Protein AF-A0A913YLN5-F1 (afdb_monomer_lite)

Radius of gyration: 50.77 Å; chains: 1; bounding box: 105×46×141 Å

pLDDT: mean 71.64, std 22.28, range [28.67, 98.12]

Foldseek 3Di:
DVVVVVVVVVVVVVVVVLVVVVVVVVVVCCCVVVVDPPPVRVVVCVVVLVDDPNVVVCCVVVVVVVVCCVVVVVVVVVVVVVVVVVVVVVVVPPDDDDVPVCVVVVVVVVVVVVVVVVVVVVVVVVVVVVVVVVVVVVVVVVVVVVVVLVVLVVVVCVLQPPVNLVVLVVQLVLLPDCLQVPADDNVLSVQLSVLSVQLSCLVVDDSPDPVSSVSNVVSVVSNVVSVVVCVLQVVLVVLLVVLLVQLLVQLLQQLFWLQLSNCVSPVPDPPPSQVSCCNGRVDGRQDSVNSLVVLQVCCVPPPPLGDSGSNLNHPVLLLQLLVCLLVVNLQLLVSLVVRDDPSRSVRCSSVSSNVSSVVCCVVPVCSNLDDRPVVLQLLLVVCVVVVPCLVSSLVVCCVVPVVVSVSDDSVCSVPRDDD

Secondary structure (DSSP, 8-state):
-HHHHHHHHHHHHHHHHHHHHHHHHHHHHHHHHHS---HHHHHHHHHHTTSSHHHHHHHHHHHHHHHHHHHHHHHHHHHHHHHHHHHHHTTT--S-S-HHHHHHHHHHHHHHHHHHHHHHHHHHHHHHHHHHHHHHHHHHHHHHHHHHHHHHHHHHHHHT-HHHHHHHHHHHHHHHSHHHHTTS-HHHHHHHHHHHHHHHGGGGS-TTSHHHHHHHHHHHHHHHHHHGGGHHHHHHHHHHHHHHHHHHHHHHHTSS-HHHHHIIIIISSSS-HHHHHHHHHSSPSPPHHHHHHHHHHHHHHH-SS--SSGGGG-HHHHHHHHHHHHTT---HHHHHHHHS-HHHIIIIIHHHHHHHHHHHHHH-TTGGGSPPHHHHHHHHHHHHHSTT-HHHHHHHHHHHSHHHHHH--HHHHHH----

Sequence (419 aa):
MKTYVAEIKQHLEDVKEANEDVQQFVDKFRSKVTQPLSAKGKSTLAKIFSKGILGKLKTKITAKLNRIISKVAPKFTKAKRLFDLAKSGLKGLVKLGTAALAVWTAVETFDNCKRKAAEAKESVKNMKTYVAEIKQHLEDVKEANEDVQQAWMDVYNTSMATDLIDALKDMRAMMLEDYFSTASNKEEKDNVAEKIQEYIDVEKLNPDQEDTKSILNNRQRAMNQVLGTITVTLS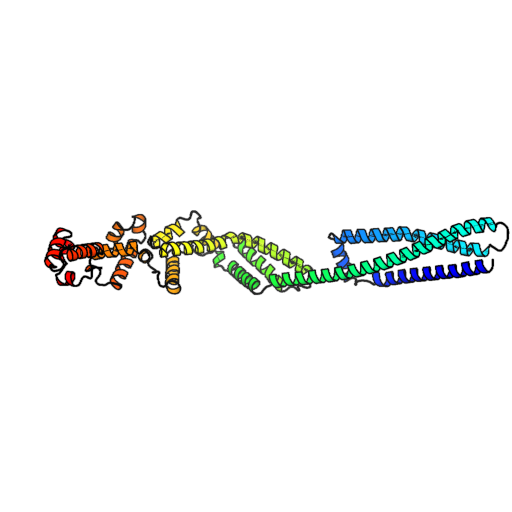CFRHKGNAFGAVKLECARGDSPFPYIFDDIVNKVPIDPAKKCLYRTGEEYITEEKMREAWTRWVEGNATDIDATCLVNNKLIVDQVKDFLRKKENDASQIAGKLLRDDKINRGGVEEIQAVITKIKEENPNIENEMTQADKDMVCRLKNSFPDNAQQVIDTMKIVNPDVGATLTVEIVNNLQCD

Structure (mmCIF, N/CA/C/O backbone):
data_AF-A0A913YLN5-F1
#
_entry.id   AF-A0A913YLN5-F1
#
loop_
_atom_site.group_PDB
_atom_site.id
_atom_site.type_symbol
_atom_site.label_atom_id
_atom_site.label_alt_id
_atom_site.label_comp_id
_atom_site.label_asym_id
_atom_site.label_entity_id
_atom_site.label_seq_id
_atom_site.pdbx_PDB_ins_code
_atom_site.Cartn_x
_atom_site.Cartn_y
_atom_site.Cartn_z
_atom_site.occupancy
_atom_site.B_iso_or_equiv
_atom_site.auth_seq_id
_atom_site.auth_comp_id
_atom_site.auth_asym_id
_atom_site.auth_atom_id
_atom_site.pdbx_PDB_model_num
ATOM 1 N N . MET A 1 1 ? 34.626 -17.812 -102.573 1.00 35.94 1 MET A N 1
ATOM 2 C CA . MET A 1 1 ? 35.639 -16.927 -101.940 1.00 35.94 1 MET A CA 1
ATOM 3 C C . MET A 1 1 ? 35.131 -15.511 -101.681 1.00 35.94 1 MET A C 1
ATOM 5 O O . MET A 1 1 ? 35.162 -15.115 -100.529 1.00 35.94 1 MET A O 1
ATOM 9 N N . LYS A 1 2 ? 34.630 -14.751 -102.673 1.00 36.31 2 LYS A N 1
ATOM 10 C CA . LYS A 1 2 ? 34.127 -13.376 -102.437 1.00 36.31 2 LYS A CA 1
ATOM 11 C C . LYS A 1 2 ? 32.983 -13.294 -101.404 1.00 36.31 2 LYS A C 1
ATOM 13 O O . LYS A 1 2 ? 33.037 -12.426 -100.545 1.00 36.31 2 LYS A O 1
ATOM 18 N N . THR A 1 3 ? 32.032 -14.231 -101.422 1.00 41.16 3 THR A N 1
ATOM 19 C CA . THR A 1 3 ? 30.939 -14.326 -100.427 1.00 41.16 3 THR A CA 1
ATOM 20 C C . THR A 1 3 ? 31.460 -14.607 -99.015 1.00 41.16 3 THR A C 1
ATOM 22 O O . THR A 1 3 ? 31.131 -13.890 -98.082 1.00 41.16 3 THR A O 1
ATOM 25 N N . TYR A 1 4 ? 32.392 -15.555 -98.881 1.00 40.50 4 TYR A N 1
ATOM 26 C CA . TYR A 1 4 ? 33.060 -15.870 -97.611 1.00 40.50 4 TYR A CA 1
ATOM 27 C C . TYR A 1 4 ? 33.859 -14.685 -97.045 1.00 40.50 4 TYR A C 1
ATOM 29 O O . TYR A 1 4 ? 33.863 -14.446 -95.844 1.00 40.50 4 TYR A O 1
ATOM 37 N N . VAL A 1 5 ? 34.530 -13.909 -97.903 1.00 42.56 5 VAL A N 1
ATOM 38 C CA . VAL A 1 5 ? 35.259 -12.702 -97.478 1.00 42.56 5 VAL A CA 1
ATOM 39 C C . VAL A 1 5 ? 34.296 -11.596 -97.027 1.00 42.56 5 VAL A C 1
ATOM 41 O O . VAL A 1 5 ? 34.630 -10.846 -96.112 1.00 42.56 5 VAL A O 1
ATOM 44 N N . ALA A 1 6 ? 33.107 -11.499 -97.629 1.00 45.09 6 ALA A N 1
ATOM 45 C CA . ALA A 1 6 ? 32.071 -10.556 -97.208 1.00 45.09 6 ALA A CA 1
ATOM 46 C C . ALA A 1 6 ? 31.461 -10.941 -95.847 1.00 45.09 6 ALA A C 1
ATOM 48 O O . ALA A 1 6 ? 31.351 -10.083 -94.977 1.00 45.09 6 ALA A O 1
ATOM 49 N N . GLU A 1 7 ? 31.171 -12.225 -95.619 1.00 43.91 7 GLU A N 1
ATOM 50 C CA . GLU A 1 7 ? 30.677 -12.729 -94.326 1.00 43.91 7 GLU A CA 1
ATOM 51 C C . GLU A 1 7 ? 31.707 -12.560 -93.200 1.00 43.91 7 GLU A C 1
ATOM 53 O O . GLU A 1 7 ? 31.365 -12.135 -92.099 1.00 43.91 7 GLU A O 1
ATOM 58 N N . ILE A 1 8 ? 32.994 -12.807 -93.478 1.00 43.56 8 ILE A N 1
ATOM 59 C CA . ILE A 1 8 ? 34.077 -12.571 -92.509 1.00 43.56 8 ILE A CA 1
ATOM 60 C C . ILE A 1 8 ? 34.201 -11.080 -92.169 1.00 43.56 8 ILE A C 1
ATOM 62 O O . ILE A 1 8 ? 34.423 -10.741 -91.008 1.00 43.56 8 ILE A O 1
ATOM 66 N N . LYS A 1 9 ? 34.050 -10.183 -93.154 1.00 45.72 9 LYS A N 1
ATOM 67 C CA . LYS A 1 9 ? 34.056 -8.732 -92.912 1.00 45.72 9 LYS A CA 1
ATOM 68 C C . LYS A 1 9 ? 32.866 -8.286 -92.069 1.00 45.72 9 LYS A C 1
ATOM 70 O O . LYS A 1 9 ? 33.074 -7.522 -91.134 1.00 45.72 9 LYS A O 1
ATOM 75 N N . GLN A 1 10 ? 31.667 -8.785 -92.365 1.00 47.84 10 GLN A N 1
ATOM 76 C CA . GLN A 1 10 ? 30.471 -8.462 -91.591 1.00 47.84 10 GLN A CA 1
ATOM 77 C C . GLN A 1 10 ? 30.627 -8.910 -90.134 1.00 47.84 10 GLN A C 1
ATOM 79 O O . GLN A 1 10 ? 30.447 -8.116 -89.222 1.00 47.84 10 GLN A O 1
ATOM 84 N N . HIS A 1 11 ? 31.094 -10.138 -89.906 1.00 45.69 11 HIS A N 1
ATOM 85 C CA . HIS A 1 11 ? 31.317 -10.643 -88.553 1.00 45.69 11 HIS A CA 1
ATOM 86 C C . HIS A 1 11 ? 32.465 -9.953 -87.805 1.00 45.69 11 HIS A C 1
ATOM 88 O O . HIS A 1 11 ? 32.429 -9.866 -86.579 1.00 45.69 11 HIS A O 1
ATOM 94 N N . LEU A 1 12 ? 33.484 -9.449 -88.508 1.00 43.62 12 LEU A N 1
ATOM 95 C CA . LEU A 1 12 ? 34.520 -8.606 -87.903 1.00 43.62 12 LEU A CA 1
ATOM 96 C C . LEU A 1 12 ? 33.958 -7.264 -87.424 1.00 43.62 12 LEU A C 1
ATOM 98 O O . LEU A 1 12 ? 34.390 -6.791 -86.373 1.00 43.62 12 LEU A O 1
ATOM 102 N N . GLU A 1 13 ? 33.001 -6.682 -88.150 1.00 51.94 13 GLU A N 1
ATOM 103 C CA . GLU A 1 13 ? 32.289 -5.486 -87.687 1.00 51.94 13 GLU A CA 1
ATOM 104 C C . GLU A 1 13 ? 31.333 -5.809 -86.532 1.00 51.94 13 GLU A C 1
ATOM 106 O O . GLU A 1 13 ? 31.387 -5.110 -85.526 1.00 51.94 13 GLU A O 1
ATOM 111 N N . ASP A 1 14 ? 30.595 -6.926 -86.566 1.00 47.56 14 ASP A N 1
ATOM 112 C CA . ASP A 1 14 ? 29.739 -7.347 -85.440 1.00 47.56 14 ASP A CA 1
ATOM 113 C C . ASP A 1 14 ? 30.559 -7.554 -84.141 1.00 47.56 14 ASP A C 1
ATOM 115 O O . ASP A 1 14 ? 30.130 -7.211 -83.037 1.00 47.56 14 ASP A O 1
ATOM 119 N N . VAL A 1 15 ? 31.774 -8.116 -84.250 1.00 44.69 15 VAL A N 1
ATOM 120 C CA . VAL A 1 15 ? 32.699 -8.295 -83.112 1.00 44.69 15 VAL A CA 1
ATOM 121 C C . VAL A 1 15 ? 33.257 -6.958 -82.627 1.00 44.69 15 VAL A C 1
ATOM 123 O O . VAL A 1 15 ? 33.470 -6.781 -81.424 1.00 44.69 15 VAL A O 1
ATOM 126 N N . LYS A 1 16 ? 33.514 -6.021 -83.540 1.00 50.75 16 LYS A N 1
ATOM 127 C CA . LYS A 1 16 ? 34.003 -4.685 -83.203 1.00 50.75 16 LYS A CA 1
ATOM 128 C C . LYS A 1 16 ? 32.920 -3.868 -82.500 1.00 50.75 16 LYS A C 1
ATOM 130 O O . LYS A 1 16 ? 33.216 -3.305 -81.450 1.00 50.75 16 LYS A O 1
ATOM 135 N N . GLU A 1 17 ? 31.685 -3.908 -82.991 1.00 52.62 17 GLU A N 1
ATOM 136 C CA . GLU A 1 17 ? 30.510 -3.300 -82.360 1.00 52.62 17 GLU A CA 1
ATOM 137 C C . GLU A 1 17 ? 30.268 -3.897 -80.965 1.00 52.62 17 GLU A C 1
ATOM 139 O O . GLU A 1 17 ? 30.182 -3.166 -79.982 1.00 52.62 17 GLU A O 1
ATOM 144 N N . ALA A 1 18 ? 30.309 -5.229 -80.823 1.00 43.91 18 ALA A N 1
ATOM 145 C CA . ALA A 1 18 ? 30.184 -5.881 -79.517 1.00 43.91 18 ALA A CA 1
ATOM 146 C C . ALA A 1 18 ? 31.310 -5.491 -78.537 1.00 43.91 18 ALA A C 1
ATOM 148 O O . ALA A 1 18 ? 31.080 -5.373 -77.332 1.00 43.91 18 ALA A O 1
ATOM 149 N N . ASN A 1 19 ? 32.538 -5.297 -79.027 1.00 46.31 19 ASN A N 1
ATOM 150 C CA . ASN A 1 19 ? 33.659 -4.845 -78.206 1.00 46.31 19 ASN A CA 1
ATOM 151 C C . ASN A 1 19 ? 33.515 -3.366 -77.805 1.00 46.31 19 ASN A C 1
ATOM 153 O O . ASN A 1 19 ? 33.825 -3.018 -76.667 1.00 46.31 19 ASN A O 1
ATOM 157 N N . GLU A 1 20 ? 33.023 -2.511 -78.701 1.00 56.22 20 GLU A N 1
ATOM 158 C CA . GLU A 1 20 ? 32.708 -1.108 -78.409 1.00 56.22 20 GLU A CA 1
ATOM 159 C C . GLU A 1 20 ? 31.571 -0.995 -77.380 1.00 56.22 20 GLU A C 1
ATOM 161 O O . GLU A 1 20 ? 31.714 -0.255 -76.408 1.00 56.22 20 GLU A O 1
ATOM 166 N N . ASP A 1 21 ? 30.522 -1.811 -77.493 1.00 47.22 21 ASP A N 1
ATOM 167 C CA . ASP A 1 21 ? 29.421 -1.899 -76.525 1.00 47.22 21 ASP A CA 1
ATOM 168 C C . ASP A 1 21 ? 29.885 -2.351 -75.136 1.00 47.22 21 ASP A C 1
ATOM 170 O O . ASP A 1 21 ? 29.491 -1.783 -74.110 1.00 47.22 21 ASP A O 1
ATOM 174 N N . VAL A 1 22 ? 30.743 -3.375 -75.081 1.00 43.72 22 VAL A N 1
ATOM 175 C CA . VAL A 1 22 ? 31.348 -3.844 -73.827 1.00 43.72 22 VAL A CA 1
ATOM 176 C C . VAL A 1 22 ? 32.191 -2.738 -73.206 1.00 43.72 22 VAL A C 1
ATOM 178 O O . VAL A 1 22 ? 32.121 -2.528 -71.994 1.00 43.72 22 VAL A O 1
ATOM 181 N N . GLN A 1 23 ? 32.944 -1.996 -74.015 1.00 48.28 23 GLN A N 1
ATOM 182 C CA . GLN A 1 23 ? 33.823 -0.958 -73.503 1.00 48.28 23 GLN A CA 1
ATOM 183 C C . GLN A 1 23 ? 33.062 0.281 -73.041 1.00 48.28 23 GLN A C 1
ATOM 185 O O . GLN A 1 23 ? 33.314 0.764 -71.939 1.00 48.28 23 GLN A O 1
ATOM 190 N N . GLN A 1 24 ? 32.034 0.702 -73.780 1.00 54.38 24 GLN A N 1
ATOM 191 C CA . GLN A 1 24 ? 31.100 1.730 -73.326 1.00 54.38 24 GLN A CA 1
ATOM 192 C C . GLN A 1 24 ? 30.385 1.313 -72.038 1.00 54.38 24 GLN A C 1
ATOM 194 O O . GLN A 1 24 ? 30.221 2.132 -71.135 1.00 54.38 24 GLN A O 1
ATOM 199 N N . PHE A 1 25 ? 29.979 0.047 -71.904 1.00 44.84 25 PHE A N 1
ATOM 200 C CA . PHE A 1 25 ? 29.382 -0.459 -70.669 1.00 44.84 25 PHE A CA 1
ATOM 201 C C . PHE A 1 25 ? 30.371 -0.428 -69.497 1.00 44.84 25 PHE A C 1
ATOM 203 O O . PHE A 1 25 ? 30.004 0.036 -68.418 1.00 44.84 25 PHE A O 1
ATOM 210 N N . VAL A 1 26 ? 31.618 -0.865 -69.700 1.00 45.00 26 VAL A N 1
ATOM 211 C CA . VAL A 1 26 ? 32.681 -0.806 -68.683 1.00 45.00 26 VAL A CA 1
ATOM 212 C C . VAL A 1 26 ? 32.947 0.635 -68.265 1.00 45.00 26 VAL A C 1
ATOM 214 O O . VAL A 1 26 ? 33.002 0.912 -67.068 1.00 45.00 26 VAL A O 1
ATOM 217 N N . ASP A 1 27 ? 33.036 1.564 -69.211 1.00 48.28 27 ASP A N 1
ATOM 218 C CA . ASP A 1 27 ? 33.302 2.974 -68.932 1.00 48.28 27 ASP A CA 1
ATOM 219 C C . ASP A 1 27 ? 32.114 3.660 -68.243 1.00 48.28 27 ASP A C 1
ATOM 221 O O . ASP A 1 27 ? 32.306 4.456 -67.322 1.00 48.28 27 ASP A O 1
ATOM 225 N N . LYS A 1 28 ? 30.874 3.295 -68.595 1.00 50.09 28 LYS A N 1
ATOM 226 C CA . LYS A 1 28 ? 29.641 3.795 -67.960 1.00 50.09 28 LYS A CA 1
ATOM 227 C C . LYS A 1 28 ? 29.415 3.191 -66.572 1.00 50.09 28 LYS A C 1
ATOM 229 O O . LYS A 1 28 ? 28.919 3.869 -65.674 1.00 50.09 28 LYS A O 1
ATOM 234 N N . PHE A 1 29 ? 29.803 1.933 -66.371 1.00 42.22 29 PHE A N 1
ATOM 235 C CA . PHE A 1 29 ? 29.831 1.289 -65.061 1.00 42.22 29 PHE A CA 1
ATOM 236 C C . PHE A 1 29 ? 30.904 1.930 -64.182 1.00 42.22 29 PHE A C 1
ATOM 238 O O . PHE A 1 29 ? 30.623 2.296 -63.047 1.00 42.22 29 PHE A O 1
ATOM 245 N N . ARG A 1 30 ? 32.108 2.167 -64.717 1.00 43.94 30 ARG A N 1
ATOM 246 C CA . ARG A 1 30 ? 33.172 2.885 -64.013 1.00 43.94 30 ARG A CA 1
ATOM 247 C C . ARG A 1 30 ? 32.703 4.291 -63.655 1.00 43.94 30 ARG A C 1
ATOM 249 O O . ARG A 1 30 ? 32.751 4.640 -62.486 1.00 43.94 30 ARG A O 1
ATOM 256 N N . SER A 1 31 ? 32.147 5.069 -64.576 1.00 44.12 31 SER A N 1
ATOM 257 C CA . SER A 1 31 ? 31.705 6.434 -64.266 1.00 44.12 31 SER A CA 1
ATOM 258 C C . SER A 1 31 ? 30.547 6.492 -63.263 1.00 44.12 31 SER A C 1
ATOM 260 O O . SER A 1 31 ? 30.585 7.339 -62.379 1.00 44.12 31 SER A O 1
ATOM 262 N N . LYS A 1 32 ? 29.567 5.575 -63.311 1.00 45.62 32 LYS A N 1
ATOM 263 C CA . LYS A 1 32 ? 28.415 5.585 -62.384 1.00 45.62 32 LYS A CA 1
ATOM 264 C C . LYS A 1 32 ? 28.659 4.895 -61.041 1.00 45.62 32 LYS A C 1
ATOM 266 O O . LYS A 1 32 ? 28.056 5.287 -60.052 1.00 45.62 32 LYS A O 1
ATOM 271 N N . VAL A 1 33 ? 29.522 3.881 -60.989 1.00 36.84 33 VAL A N 1
ATOM 272 C CA . VAL A 1 33 ? 29.843 3.134 -59.755 1.00 36.84 33 VAL A CA 1
ATOM 273 C C . VAL A 1 33 ? 31.090 3.694 -59.063 1.00 36.84 33 VAL A C 1
ATOM 275 O O . VAL A 1 33 ? 31.240 3.536 -57.854 1.00 36.84 33 VAL A O 1
ATOM 278 N N . THR A 1 34 ? 31.979 4.381 -59.793 1.00 36.28 34 THR A N 1
ATOM 279 C CA . THR A 1 34 ? 33.176 5.034 -59.222 1.00 36.28 34 THR A CA 1
ATOM 280 C C . THR A 1 34 ? 33.099 6.558 -59.151 1.00 36.28 34 THR A C 1
ATOM 282 O O . THR A 1 34 ? 34.036 7.165 -58.625 1.00 36.28 34 THR A O 1
ATOM 285 N N . GLN A 1 35 ? 31.987 7.183 -59.574 1.00 37.16 35 GLN A N 1
ATOM 286 C CA . GLN A 1 35 ? 31.700 8.566 -59.183 1.00 37.16 35 GLN A CA 1
ATOM 287 C C . GLN A 1 35 ? 31.798 8.657 -57.653 1.00 37.16 35 GLN A C 1
ATOM 289 O O . GLN A 1 35 ? 31.232 7.819 -56.944 1.00 37.16 35 GLN A O 1
ATOM 294 N N . PRO A 1 36 ? 32.606 9.584 -57.118 1.00 33.09 36 PRO A N 1
ATOM 295 C CA . PRO A 1 36 ? 32.940 9.552 -55.714 1.00 33.09 36 PRO A CA 1
ATOM 296 C C . PRO A 1 36 ? 31.688 9.888 -54.906 1.00 33.09 36 PRO A C 1
ATOM 298 O O . PRO A 1 36 ? 31.244 11.031 -54.886 1.00 33.09 36 PRO A O 1
ATOM 301 N N . LEU A 1 37 ? 31.191 8.909 -54.143 1.00 37.44 37 LEU A N 1
ATOM 302 C CA . LEU A 1 37 ? 30.678 9.197 -52.805 1.00 37.44 37 LEU A CA 1
ATOM 303 C C . LEU A 1 37 ? 31.618 10.239 -52.185 1.00 37.44 37 LEU A C 1
ATOM 305 O O . LEU A 1 37 ? 32.845 10.067 -52.259 1.00 37.44 37 LEU A O 1
ATOM 309 N N . SER A 1 38 ? 31.052 11.323 -51.647 1.00 44.34 38 SER A N 1
ATOM 310 C CA . SER A 1 38 ? 31.817 12.391 -51.000 1.00 44.34 38 SER A CA 1
ATOM 311 C C . SER A 1 38 ? 32.857 11.782 -50.050 1.00 44.34 38 SER A C 1
ATOM 313 O O . SER A 1 38 ? 32.660 10.682 -49.528 1.00 44.34 38 SER A O 1
ATOM 315 N N . ALA A 1 39 ? 33.987 12.453 -49.813 1.00 42.72 39 ALA A N 1
ATOM 316 C CA . ALA A 1 39 ? 35.018 11.927 -48.907 1.00 42.72 39 ALA A CA 1
ATOM 317 C C . ALA A 1 39 ? 34.428 11.509 -47.536 1.00 42.72 39 ALA A C 1
ATOM 319 O O . ALA A 1 39 ? 34.848 10.504 -46.960 1.00 42.72 39 ALA A O 1
ATOM 320 N N . LYS A 1 40 ? 33.362 12.202 -47.102 1.00 43.06 40 LYS A N 1
ATOM 321 C CA . LYS A 1 40 ? 32.501 11.848 -45.964 1.00 43.06 40 LYS A CA 1
ATOM 322 C C . LYS A 1 40 ? 31.743 10.527 -46.174 1.00 43.06 40 LYS A C 1
ATOM 324 O O . LYS A 1 40 ? 31.904 9.619 -45.369 1.00 43.06 40 LYS A O 1
ATOM 329 N N . GLY A 1 41 ? 31.026 10.355 -47.287 1.00 37.81 41 GLY A N 1
ATOM 330 C CA . GLY A 1 41 ? 30.335 9.104 -47.634 1.00 37.81 41 GLY A CA 1
ATOM 331 C C . GLY A 1 41 ? 31.263 7.888 -47.772 1.00 37.81 41 GLY A C 1
ATOM 332 O O . GLY A 1 41 ? 30.911 6.795 -47.336 1.00 37.81 41 GLY A O 1
ATOM 333 N N . LYS A 1 42 ? 32.488 8.059 -48.294 1.00 40.19 42 LYS A N 1
ATOM 334 C CA . LYS A 1 42 ? 33.499 6.981 -48.354 1.00 40.19 42 LYS A CA 1
ATOM 335 C C . LYS A 1 42 ? 34.031 6.591 -46.973 1.00 40.19 42 LYS A C 1
ATOM 337 O O . LYS A 1 42 ? 34.235 5.404 -46.731 1.00 40.19 42 LYS A O 1
ATOM 342 N N . SER A 1 43 ? 34.231 7.561 -46.081 1.00 44.41 43 SER A N 1
ATOM 343 C CA . SER A 1 43 ? 34.642 7.347 -44.686 1.00 44.41 43 SER A CA 1
ATOM 344 C C . SER A 1 43 ? 33.556 6.624 -43.877 1.00 44.41 43 SER A C 1
ATOM 346 O O . SER A 1 43 ? 33.845 5.635 -43.202 1.00 44.41 43 SER A O 1
ATOM 348 N N . THR A 1 44 ? 32.301 7.063 -44.003 1.00 42.88 44 THR A N 1
ATOM 349 C CA . THR A 1 44 ? 31.152 6.494 -43.284 1.00 42.88 44 THR A CA 1
ATOM 350 C C . THR A 1 44 ? 30.824 5.085 -43.780 1.00 42.88 44 THR A C 1
ATOM 352 O O . THR A 1 44 ? 30.746 4.163 -42.972 1.00 42.88 44 THR A O 1
ATOM 355 N N . LEU A 1 45 ? 30.801 4.841 -45.100 1.00 37.03 45 LEU A N 1
ATOM 356 C CA . LEU A 1 45 ? 30.714 3.470 -45.617 1.00 37.03 45 LEU A CA 1
ATOM 357 C C . LEU A 1 45 ? 31.934 2.624 -45.205 1.00 37.03 45 LEU A C 1
ATOM 359 O O . LEU A 1 45 ? 31.782 1.460 -44.861 1.00 37.03 45 LEU A O 1
ATOM 363 N N . ALA A 1 46 ? 33.162 3.146 -45.199 1.00 42.59 46 ALA A N 1
ATOM 364 C CA . ALA A 1 46 ? 34.316 2.354 -44.758 1.00 42.59 46 ALA A CA 1
ATOM 365 C C . ALA A 1 46 ? 34.234 1.948 -43.272 1.00 42.59 46 ALA A C 1
ATOM 367 O O . ALA A 1 46 ? 34.647 0.837 -42.931 1.00 42.59 46 ALA A O 1
ATOM 368 N N . LYS A 1 47 ? 33.657 2.787 -42.402 1.00 46.28 47 LYS A N 1
ATOM 369 C CA . LYS A 1 47 ? 33.424 2.470 -40.982 1.00 46.28 47 LYS A CA 1
ATOM 370 C C . LYS A 1 47 ? 32.262 1.489 -40.781 1.00 46.28 47 LYS A C 1
ATOM 372 O O . LYS A 1 47 ? 32.449 0.492 -40.090 1.00 46.28 47 LYS A O 1
ATOM 377 N N . ILE A 1 48 ? 31.136 1.679 -41.471 1.00 40.22 48 ILE A N 1
ATOM 378 C CA . ILE A 1 48 ? 29.969 0.777 -41.402 1.00 40.22 48 ILE A CA 1
ATOM 379 C C . ILE A 1 48 ? 30.297 -0.610 -41.987 1.00 40.22 48 ILE A C 1
ATOM 381 O O . ILE A 1 48 ? 29.938 -1.643 -41.427 1.00 40.22 48 ILE A O 1
ATOM 385 N N . PHE A 1 49 ? 31.067 -0.669 -43.078 1.00 36.75 49 PHE A N 1
ATOM 386 C CA . PHE A 1 49 ? 31.471 -1.930 -43.708 1.00 36.75 49 PHE A CA 1
ATOM 387 C C . PHE A 1 49 ? 32.719 -2.584 -43.084 1.00 36.75 49 PHE A C 1
ATOM 389 O O . PHE A 1 49 ? 33.087 -3.675 -43.512 1.00 36.75 49 PHE A O 1
ATOM 396 N N . SER A 1 50 ? 33.398 -1.974 -42.105 1.00 41.72 50 SER A N 1
ATOM 397 C CA . SER A 1 50 ? 34.559 -2.597 -41.433 1.00 41.72 50 SER A CA 1
ATOM 398 C C . SER A 1 50 ? 34.216 -3.296 -40.116 1.00 41.72 50 SER A C 1
ATOM 400 O O . SER A 1 50 ? 35.017 -4.105 -39.647 1.00 41.72 50 SER A O 1
ATOM 402 N N . LYS A 1 51 ? 33.022 -3.076 -39.550 1.00 41.47 51 LYS A N 1
ATOM 403 C CA . LYS A 1 51 ? 32.578 -3.732 -38.311 1.00 41.47 51 LYS A CA 1
ATOM 404 C C . LYS A 1 51 ? 31.199 -4.379 -38.484 1.00 41.47 51 LYS A C 1
ATOM 406 O O . LYS A 1 51 ? 30.178 -3.748 -38.258 1.00 41.47 51 LYS A O 1
ATOM 411 N N . GLY A 1 52 ? 31.174 -5.656 -38.882 1.00 43.28 52 GLY A N 1
ATOM 412 C CA . GLY A 1 52 ? 29.956 -6.481 -38.886 1.00 43.28 52 GLY A CA 1
ATOM 413 C C . GLY A 1 52 ? 29.769 -7.388 -40.110 1.00 43.28 52 GLY A C 1
ATOM 414 O O . GLY A 1 52 ? 30.629 -7.486 -40.988 1.00 43.28 52 GLY A O 1
ATOM 415 N N . ILE A 1 53 ? 28.612 -8.062 -40.159 1.00 34.69 53 ILE A N 1
ATOM 416 C CA . ILE A 1 53 ? 28.189 -9.051 -41.175 1.00 34.69 53 ILE A CA 1
ATOM 417 C C . ILE A 1 53 ? 28.308 -8.504 -42.617 1.00 34.69 53 ILE A C 1
ATOM 419 O O . ILE A 1 53 ? 28.697 -9.237 -43.529 1.00 34.69 53 ILE A O 1
ATOM 423 N N . LEU A 1 54 ? 28.107 -7.197 -42.818 1.00 33.84 54 LEU A N 1
ATOM 424 C CA . LEU A 1 54 ? 28.253 -6.510 -44.109 1.00 33.84 54 LEU A CA 1
ATOM 425 C C . LEU A 1 54 ? 29.709 -6.370 -44.586 1.00 33.84 54 LEU A C 1
ATOM 427 O O . LEU A 1 54 ? 29.963 -6.379 -45.791 1.00 33.84 54 LEU A O 1
ATOM 431 N N . GLY A 1 55 ? 30.693 -6.340 -43.683 1.00 41.69 55 GLY A N 1
ATOM 432 C CA . GLY A 1 55 ? 32.111 -6.361 -44.056 1.00 41.69 55 GLY A CA 1
ATOM 433 C C . GLY A 1 55 ? 32.534 -7.677 -44.699 1.00 41.69 55 GLY A C 1
ATOM 434 O O . GLY A 1 55 ? 33.294 -7.676 -45.673 1.00 41.69 55 GLY A O 1
ATOM 435 N N . LYS A 1 56 ? 31.948 -8.793 -44.238 1.00 42.66 56 LYS A N 1
ATOM 436 C CA . LYS A 1 56 ? 32.074 -10.119 -44.870 1.00 42.66 56 LYS A CA 1
ATOM 437 C C . LYS A 1 56 ? 31.377 -10.161 -46.234 1.00 42.66 56 LYS A C 1
ATOM 439 O O . LYS A 1 56 ? 31.855 -10.845 -47.137 1.00 42.66 56 LYS A O 1
ATOM 444 N N . LEU A 1 57 ? 30.284 -9.415 -46.414 1.00 38.69 57 LEU A N 1
ATOM 445 C CA . LEU A 1 57 ? 29.578 -9.295 -47.693 1.00 38.69 57 LEU A CA 1
ATOM 446 C C . LEU A 1 57 ? 30.383 -8.463 -48.706 1.00 38.69 57 LEU A C 1
ATOM 448 O O . LEU A 1 57 ? 30.602 -8.923 -49.822 1.00 38.69 57 LEU A O 1
ATOM 452 N N . LYS A 1 58 ? 30.935 -7.309 -48.302 1.00 39.97 58 LYS A N 1
ATOM 453 C CA . LYS A 1 58 ? 31.821 -6.477 -49.135 1.00 39.97 58 LYS A CA 1
ATOM 454 C C . LYS A 1 58 ? 33.084 -7.228 -49.543 1.00 39.97 58 LYS A C 1
ATOM 456 O O . LYS A 1 58 ? 33.451 -7.185 -50.714 1.00 39.97 58 LYS A O 1
ATOM 461 N N . THR A 1 59 ? 33.733 -7.957 -48.632 1.00 45.09 59 THR A N 1
ATOM 462 C CA . THR A 1 59 ? 34.895 -8.794 -48.989 1.00 45.09 59 THR A CA 1
ATOM 463 C C . THR A 1 59 ? 34.504 -9.964 -49.884 1.00 45.09 59 THR A C 1
ATOM 465 O O . THR A 1 59 ? 35.223 -10.222 -50.840 1.00 45.09 59 THR A O 1
ATOM 468 N N . LYS A 1 60 ? 33.353 -10.622 -49.678 1.00 44.50 60 LYS A N 1
ATOM 469 C CA . LYS A 1 60 ? 32.860 -11.673 -50.592 1.00 44.50 60 LYS A CA 1
ATOM 470 C C . LYS A 1 60 ? 32.516 -11.133 -51.982 1.00 44.50 60 LYS A C 1
ATOM 472 O O . LYS A 1 60 ? 32.890 -11.761 -52.968 1.00 44.50 60 LYS A O 1
ATOM 477 N N . ILE A 1 61 ? 31.851 -9.983 -52.074 1.00 39.44 61 ILE A N 1
ATOM 478 C CA . ILE A 1 61 ? 31.479 -9.328 -53.337 1.00 39.44 61 ILE A CA 1
ATOM 479 C C . ILE A 1 61 ? 32.731 -8.819 -54.051 1.00 39.44 61 ILE A C 1
ATOM 481 O O . ILE A 1 61 ? 32.937 -9.157 -55.209 1.00 39.44 61 ILE A O 1
ATOM 485 N N . THR A 1 62 ? 33.622 -8.109 -53.356 1.00 41.62 62 THR A N 1
ATOM 486 C CA . THR A 1 62 ? 34.879 -7.594 -53.928 1.00 41.62 62 THR A CA 1
ATOM 487 C C . THR A 1 62 ? 35.823 -8.734 -54.314 1.00 41.62 62 THR A C 1
ATOM 489 O O . THR A 1 62 ? 36.443 -8.676 -55.368 1.00 41.62 62 THR A O 1
ATOM 492 N N . ALA A 1 63 ? 35.899 -9.818 -53.533 1.00 44.88 63 ALA A N 1
ATOM 493 C CA . ALA A 1 63 ? 36.684 -11.000 -53.890 1.00 44.88 63 ALA A CA 1
ATOM 494 C C . ALA A 1 63 ? 36.070 -11.779 -55.063 1.00 44.88 63 ALA A C 1
ATOM 496 O O . ALA A 1 63 ? 36.816 -12.302 -55.890 1.00 44.88 63 ALA A O 1
ATOM 497 N N . LYS A 1 64 ? 34.734 -11.847 -55.180 1.00 41.53 64 LYS A N 1
ATOM 498 C CA . LYS A 1 64 ? 34.054 -12.430 -56.350 1.00 41.53 64 LYS A CA 1
ATOM 499 C C . LYS A 1 64 ? 34.249 -11.564 -57.598 1.00 41.53 64 LYS A C 1
ATOM 501 O O . LYS A 1 64 ? 34.630 -12.107 -58.629 1.00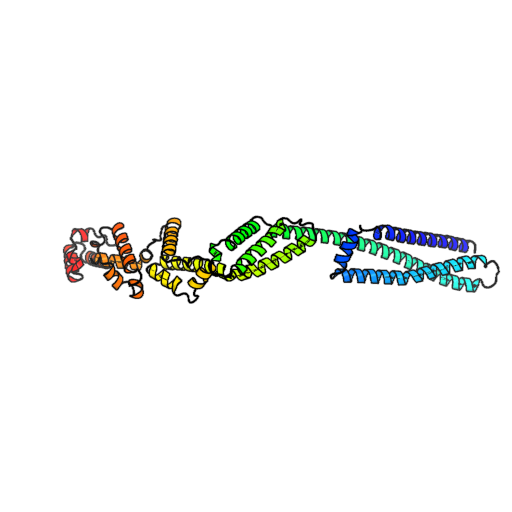 41.53 64 LYS A O 1
ATOM 506 N N . LEU A 1 65 ? 34.092 -10.244 -57.496 1.00 37.56 65 LEU A N 1
ATOM 507 C CA . LEU A 1 65 ? 34.357 -9.284 -58.573 1.00 37.56 65 LEU A CA 1
ATOM 508 C C . LEU A 1 65 ? 35.820 -9.322 -59.008 1.00 37.56 65 LEU A C 1
ATOM 510 O O . LEU A 1 65 ? 36.085 -9.472 -60.193 1.00 37.56 65 LEU A O 1
ATOM 514 N N . ASN A 1 66 ? 36.773 -9.309 -58.076 1.00 43.50 66 ASN A N 1
ATOM 515 C CA . ASN A 1 66 ? 38.194 -9.428 -58.401 1.00 43.50 66 ASN A CA 1
ATOM 516 C C . ASN A 1 66 ? 38.554 -10.813 -58.954 1.00 43.50 66 ASN A C 1
ATOM 518 O O . ASN A 1 66 ? 39.439 -10.892 -59.796 1.00 43.50 66 ASN A O 1
ATOM 522 N N . ARG A 1 67 ? 37.867 -11.899 -58.559 1.00 45.38 67 ARG A N 1
ATOM 523 C CA . ARG A 1 67 ? 38.002 -13.223 -59.203 1.00 45.38 67 ARG A CA 1
ATOM 524 C C . ARG A 1 67 ? 37.450 -13.245 -60.623 1.00 45.38 67 ARG A C 1
ATOM 526 O O . ARG A 1 67 ? 37.990 -13.959 -61.458 1.00 45.38 67 ARG A O 1
ATOM 533 N N . ILE A 1 68 ? 36.377 -12.513 -60.901 1.00 39.28 68 ILE A N 1
ATOM 534 C CA . ILE A 1 68 ? 35.805 -12.417 -62.246 1.00 39.28 68 ILE A CA 1
ATOM 535 C C . ILE A 1 68 ? 36.702 -11.531 -63.110 1.00 39.28 68 ILE A C 1
ATOM 537 O O . ILE A 1 68 ? 37.143 -11.977 -64.162 1.00 39.28 68 ILE A O 1
ATOM 541 N N . ILE A 1 69 ? 37.083 -10.345 -62.632 1.00 39.34 69 ILE A N 1
ATOM 542 C CA . ILE A 1 69 ? 38.017 -9.441 -63.312 1.00 39.34 69 ILE A CA 1
ATOM 543 C C . ILE A 1 69 ? 39.354 -10.150 -63.560 1.00 39.34 69 ILE A C 1
ATOM 545 O O . ILE A 1 69 ? 39.843 -10.115 -64.680 1.00 39.34 69 ILE A O 1
ATOM 549 N N . SER A 1 70 ? 39.913 -10.885 -62.593 1.00 43.12 70 SER A N 1
ATOM 550 C CA . SER A 1 70 ? 41.172 -11.621 -62.794 1.00 43.12 70 SER A CA 1
ATOM 551 C C . SER A 1 70 ? 41.043 -12.864 -63.681 1.00 43.12 70 SER A C 1
ATOM 553 O O . SER A 1 70 ? 42.041 -13.291 -64.252 1.00 43.12 70 SER A O 1
ATOM 555 N N . LYS A 1 71 ? 39.841 -13.432 -63.863 1.00 42.06 71 LYS A N 1
ATOM 556 C CA . LYS A 1 71 ? 39.582 -14.522 -64.827 1.00 42.06 71 LYS A CA 1
ATOM 557 C C . LYS A 1 71 ? 39.263 -14.015 -66.235 1.00 42.06 71 LYS A C 1
ATOM 559 O O . LYS A 1 71 ? 39.559 -14.704 -67.211 1.00 42.06 71 LYS A O 1
ATOM 564 N N . VAL A 1 72 ? 38.652 -12.838 -66.343 1.00 36.81 72 VAL A N 1
ATOM 565 C CA . VAL A 1 72 ? 38.179 -12.240 -67.598 1.00 36.81 72 VAL A CA 1
ATOM 566 C C . VAL A 1 72 ? 39.254 -11.346 -68.217 1.00 36.81 72 VAL A C 1
ATOM 568 O O . VAL A 1 72 ? 39.518 -11.475 -69.409 1.00 36.81 72 VAL A O 1
ATOM 571 N N . ALA A 1 73 ? 39.962 -10.536 -67.424 1.00 39.38 73 ALA A N 1
ATOM 572 C CA . ALA A 1 73 ? 41.034 -9.660 -67.894 1.00 39.38 73 ALA A CA 1
ATOM 573 C C . ALA A 1 73 ? 42.114 -10.399 -68.704 1.00 39.38 73 ALA A C 1
ATOM 575 O O . ALA A 1 73 ? 42.331 -9.983 -69.840 1.00 39.38 73 ALA A O 1
ATOM 576 N N . PRO A 1 74 ? 42.729 -11.514 -68.246 1.00 42.06 74 PRO A N 1
ATOM 577 C CA . PRO A 1 74 ? 43.733 -12.233 -69.037 1.00 42.06 74 PRO A CA 1
ATOM 578 C C . PRO A 1 74 ? 43.152 -12.917 -70.282 1.00 42.06 74 PRO A C 1
ATOM 580 O O . PRO A 1 74 ? 43.869 -13.093 -71.267 1.00 42.06 74 PRO A O 1
ATOM 583 N N . LYS A 1 75 ? 41.857 -13.274 -70.287 1.00 42.75 75 LYS A N 1
ATOM 584 C CA . LYS A 1 75 ? 41.173 -13.797 -71.483 1.00 42.75 75 LYS A CA 1
ATOM 585 C C . LYS A 1 75 ? 40.931 -12.692 -72.514 1.00 42.75 75 LYS A C 1
ATOM 587 O O . LYS A 1 75 ? 41.172 -12.929 -73.693 1.00 42.75 75 LYS A O 1
ATOM 592 N N . PHE A 1 76 ? 40.579 -11.485 -72.075 1.00 38.78 76 PHE A N 1
ATOM 593 C CA . PHE A 1 76 ? 40.486 -10.296 -72.927 1.00 38.78 76 PHE A CA 1
ATOM 594 C C . PHE A 1 76 ? 41.855 -9.809 -73.407 1.00 38.78 76 PHE A C 1
ATOM 596 O O . PHE A 1 76 ? 41.987 -9.430 -74.564 1.00 38.78 76 PHE A O 1
ATOM 603 N N . THR A 1 77 ? 42.911 -9.884 -72.586 1.00 42.69 77 THR A N 1
ATOM 604 C CA . THR A 1 77 ? 44.271 -9.544 -73.046 1.00 42.69 77 THR A CA 1
ATOM 605 C C . THR A 1 77 ? 44.802 -10.578 -74.038 1.00 42.69 77 THR A C 1
ATOM 607 O O . THR A 1 77 ? 45.479 -10.203 -74.991 1.00 42.69 77 THR A O 1
ATOM 610 N N . LYS A 1 78 ? 44.469 -11.870 -73.870 1.00 45.34 78 LYS A N 1
ATOM 611 C CA . LYS A 1 78 ? 44.760 -12.915 -74.868 1.00 45.34 78 LYS A CA 1
ATOM 612 C C . LYS A 1 78 ? 43.943 -12.738 -76.149 1.00 45.34 78 LYS A C 1
ATOM 614 O O . LYS A 1 78 ? 44.506 -12.914 -77.220 1.00 45.34 78 LYS A O 1
ATOM 619 N N . ALA A 1 79 ? 42.667 -12.363 -76.054 1.00 38.12 79 ALA A N 1
ATOM 620 C CA . ALA A 1 79 ? 41.822 -12.074 -77.213 1.00 38.12 79 ALA A CA 1
ATOM 621 C C . ALA A 1 79 ? 42.316 -10.837 -77.976 1.00 38.12 79 ALA A C 1
ATOM 623 O O . ALA A 1 79 ? 42.477 -10.906 -79.187 1.00 38.12 79 ALA A O 1
ATOM 624 N N . LYS A 1 80 ? 42.677 -9.758 -77.270 1.00 41.72 80 LYS A N 1
ATOM 625 C CA . LYS A 1 80 ? 43.320 -8.572 -77.848 1.00 41.72 80 LYS A CA 1
ATOM 626 C C . LYS A 1 80 ? 44.656 -8.917 -78.512 1.00 41.72 80 LYS A C 1
ATOM 628 O O . LYS A 1 80 ? 44.873 -8.520 -79.644 1.00 41.72 80 LYS A O 1
ATOM 633 N N . ARG A 1 81 ? 45.505 -9.739 -77.876 1.00 46.53 81 ARG A N 1
ATOM 634 C CA . ARG A 1 81 ? 46.758 -10.232 -78.484 1.00 46.53 81 ARG A CA 1
ATOM 635 C C . ARG A 1 81 ? 46.525 -11.111 -79.712 1.00 46.53 81 ARG A C 1
ATOM 637 O O . ARG A 1 81 ? 47.280 -10.994 -80.664 1.00 46.53 81 ARG A O 1
ATOM 644 N N . LEU A 1 82 ? 45.507 -11.973 -79.708 1.00 40.66 82 LEU A N 1
ATOM 645 C CA . LEU A 1 82 ? 45.108 -12.769 -80.876 1.00 40.66 82 LEU A CA 1
ATOM 646 C C . LEU A 1 82 ? 44.575 -11.882 -82.004 1.00 40.66 82 LEU A C 1
ATOM 648 O O . LEU A 1 82 ? 44.864 -12.147 -83.162 1.00 40.66 82 LEU A O 1
ATOM 652 N N . PHE A 1 83 ? 43.856 -10.811 -81.671 1.00 40.44 83 PHE A N 1
ATOM 653 C CA . PHE A 1 83 ? 43.367 -9.829 -82.633 1.00 40.44 83 PHE A CA 1
ATOM 654 C C . PHE A 1 83 ? 44.510 -8.981 -83.209 1.00 40.44 83 PHE A C 1
ATOM 656 O O . PHE A 1 83 ? 44.567 -8.765 -84.414 1.00 40.44 83 PHE A O 1
ATOM 663 N N . ASP A 1 84 ? 45.475 -8.578 -82.379 1.00 45.56 84 ASP A N 1
ATOM 664 C CA . ASP A 1 84 ? 46.689 -7.875 -82.804 1.00 45.56 84 ASP A CA 1
ATOM 665 C C . ASP A 1 84 ? 47.601 -8.784 -83.655 1.00 45.56 84 ASP A C 1
ATOM 667 O O . ASP A 1 84 ? 48.165 -8.327 -84.649 1.00 45.56 84 ASP A O 1
ATOM 671 N N . LEU A 1 85 ? 47.683 -10.084 -83.333 1.00 43.47 85 LEU A N 1
ATOM 672 C CA . LEU A 1 85 ? 48.362 -11.113 -84.137 1.00 43.47 85 LEU A CA 1
ATOM 673 C C . LEU A 1 85 ? 47.630 -11.418 -85.451 1.00 43.47 85 LEU A C 1
ATOM 675 O O . LEU A 1 85 ? 48.272 -11.624 -86.474 1.00 43.47 85 LEU A O 1
ATOM 679 N N . ALA A 1 86 ? 46.297 -11.418 -85.462 1.00 41.16 86 ALA A N 1
ATOM 680 C CA . ALA A 1 86 ? 45.510 -11.570 -86.684 1.00 41.16 86 ALA A CA 1
ATOM 681 C C . ALA A 1 86 ? 45.646 -10.333 -87.586 1.00 41.16 86 ALA A C 1
ATOM 683 O O . ALA A 1 86 ? 45.780 -10.456 -88.803 1.00 41.16 86 ALA A O 1
ATOM 684 N N . LYS A 1 87 ? 45.700 -9.136 -86.991 1.00 39.62 87 LYS A N 1
ATOM 685 C CA . LYS A 1 87 ? 45.918 -7.863 -87.689 1.00 39.62 87 LYS A CA 1
ATOM 686 C C . LYS A 1 87 ? 47.336 -7.748 -88.258 1.00 39.62 87 LYS A C 1
ATOM 688 O O . LYS A 1 87 ? 47.504 -7.168 -89.331 1.00 39.62 87 LYS A O 1
ATOM 693 N N . SER A 1 88 ? 48.346 -8.315 -87.589 1.00 41.06 88 SER A N 1
ATOM 694 C CA . SER A 1 88 ? 49.713 -8.401 -88.123 1.00 41.06 88 SER A CA 1
ATOM 695 C C . SER A 1 88 ? 49.877 -9.535 -89.147 1.00 41.06 88 SER A C 1
ATOM 697 O O . SER A 1 88 ? 50.532 -9.330 -90.167 1.00 41.06 88 SER A O 1
ATOM 699 N N . GLY A 1 89 ? 49.207 -10.678 -88.957 1.00 38.38 89 GLY A N 1
ATOM 700 C CA . GLY A 1 89 ? 49.180 -11.805 -89.899 1.00 38.38 89 GLY A CA 1
ATOM 701 C C . GLY A 1 89 ? 48.473 -11.493 -91.224 1.00 38.38 89 GLY A C 1
ATOM 702 O O . GLY A 1 89 ? 48.899 -11.957 -92.281 1.00 38.38 89 GLY A O 1
ATOM 703 N N . LEU A 1 90 ? 47.463 -10.618 -91.206 1.00 36.75 90 LEU A N 1
ATOM 704 C CA . LEU A 1 90 ? 46.765 -10.140 -92.407 1.00 36.75 90 LEU A CA 1
ATOM 705 C C . LEU A 1 90 ? 47.632 -9.276 -93.339 1.00 36.75 90 LEU A C 1
ATOM 707 O O . LEU A 1 90 ? 47.285 -9.131 -94.508 1.00 36.75 90 LEU A O 1
ATOM 711 N N . LYS A 1 91 ? 48.778 -8.748 -92.882 1.00 40.84 91 LYS A N 1
ATOM 712 C CA . LYS A 1 91 ? 49.746 -8.078 -93.772 1.00 40.84 91 LYS A CA 1
ATOM 713 C C . LYS A 1 91 ? 50.656 -9.056 -94.531 1.00 40.84 91 LYS A C 1
ATOM 715 O O . LYS A 1 91 ? 51.294 -8.642 -95.493 1.00 40.84 91 LYS A O 1
ATOM 720 N N . GLY A 1 92 ? 50.712 -10.331 -94.134 1.00 38.84 92 GLY A N 1
ATOM 721 C CA . GLY A 1 92 ? 51.598 -11.345 -94.727 1.00 38.84 92 GLY A CA 1
ATOM 722 C C . GLY A 1 92 ? 50.932 -12.333 -95.696 1.00 38.84 92 GLY A C 1
ATOM 723 O O . GLY A 1 92 ? 51.628 -13.102 -96.354 1.00 38.84 92 GLY A O 1
ATOM 724 N N . LEU A 1 93 ? 49.602 -12.333 -95.823 1.00 35.47 93 LEU A N 1
ATOM 725 C CA . LEU A 1 93 ? 48.850 -13.363 -96.556 1.00 35.47 93 LEU A CA 1
ATOM 726 C C . LEU A 1 93 ? 48.505 -12.961 -98.004 1.00 35.47 93 LEU A C 1
ATOM 728 O O . LEU A 1 93 ? 47.340 -12.862 -98.377 1.00 35.47 93 LEU A O 1
ATOM 732 N N . VAL A 1 94 ? 49.537 -12.773 -98.837 1.00 34.94 94 VAL A N 1
ATOM 733 C CA . VAL A 1 94 ? 49.424 -12.709 -100.318 1.00 34.94 94 VAL A CA 1
ATOM 734 C C . VAL A 1 94 ? 50.298 -13.775 -101.013 1.00 34.94 94 VAL A C 1
ATOM 736 O O . VAL A 1 94 ? 50.517 -13.721 -102.217 1.00 34.94 94 VAL A O 1
ATOM 739 N N . LYS A 1 95 ? 50.781 -14.815 -100.315 1.00 33.78 95 LYS A N 1
ATOM 740 C CA . LYS A 1 95 ? 51.471 -15.942 -100.978 1.00 33.78 95 LYS A CA 1
ATOM 741 C C . LYS A 1 95 ? 50.872 -17.299 -100.586 1.00 33.78 95 LYS A C 1
ATOM 743 O O . LYS A 1 95 ? 50.757 -17.634 -99.414 1.00 33.78 95 LYS A O 1
ATOM 748 N N . LEU A 1 96 ? 50.424 -18.004 -101.626 1.00 37.94 96 LEU A N 1
ATOM 749 C CA . LEU A 1 96 ? 49.684 -19.270 -101.673 1.00 37.94 96 LEU A CA 1
ATOM 750 C C . LEU A 1 96 ? 50.442 -20.455 -101.047 1.00 37.94 96 LEU A C 1
ATOM 752 O O . LEU A 1 96 ? 51.663 -20.516 -101.152 1.00 37.94 96 LEU A O 1
ATOM 756 N N . GLY A 1 97 ? 49.710 -21.441 -100.501 1.00 29.77 97 GLY A N 1
ATOM 757 C CA . GLY A 1 97 ? 50.282 -22.773 -100.244 1.00 29.77 97 GLY A CA 1
ATOM 758 C C . GLY A 1 97 ? 49.479 -23.779 -99.403 1.00 29.77 97 GLY A C 1
ATOM 759 O O . GLY A 1 97 ? 49.663 -24.973 -99.595 1.00 29.77 97 GLY A O 1
ATOM 760 N N . THR A 1 98 ? 48.578 -23.367 -98.501 1.00 32.19 98 THR A N 1
ATOM 761 C CA . THR A 1 98 ? 47.929 -24.302 -97.540 1.00 32.19 98 THR A CA 1
ATOM 762 C C . THR A 1 98 ? 46.461 -23.965 -97.229 1.00 32.19 98 THR A C 1
ATOM 764 O O . THR A 1 98 ? 46.000 -24.051 -96.092 1.00 32.19 98 THR A O 1
ATOM 767 N N . ALA A 1 99 ? 45.682 -23.581 -98.245 1.00 33.41 99 ALA A N 1
ATOM 768 C CA . ALA A 1 99 ? 44.330 -23.046 -98.049 1.00 33.41 99 ALA A CA 1
ATOM 769 C C . ALA A 1 99 ? 43.295 -24.059 -97.508 1.00 33.41 99 ALA A C 1
ATOM 771 O O . ALA A 1 99 ? 42.383 -23.645 -96.810 1.00 33.41 99 ALA A O 1
ATOM 772 N N . ALA A 1 100 ? 43.413 -25.368 -97.751 1.00 29.12 100 ALA A N 1
ATOM 773 C CA . ALA A 1 100 ? 42.386 -26.326 -97.306 1.00 29.12 100 ALA A CA 1
ATOM 774 C C . ALA A 1 100 ? 42.494 -26.699 -95.808 1.00 29.12 100 ALA A C 1
ATOM 776 O O . ALA A 1 100 ? 41.488 -26.721 -95.102 1.00 29.12 100 ALA A O 1
ATOM 777 N N . LEU A 1 101 ? 43.713 -26.906 -95.293 1.00 29.67 101 LEU A N 1
ATOM 778 C CA . LEU A 1 101 ? 43.970 -27.193 -93.870 1.00 29.67 101 LEU A CA 1
ATOM 779 C C . LEU A 1 101 ? 43.830 -25.944 -92.987 1.00 29.67 101 LEU A C 1
ATOM 781 O O . LEU A 1 101 ? 43.324 -26.033 -91.868 1.00 29.67 101 LEU A O 1
ATOM 785 N N . ALA A 1 102 ? 44.215 -24.773 -93.509 1.00 34.91 102 ALA A N 1
ATOM 786 C CA . ALA A 1 102 ? 43.979 -23.491 -92.854 1.00 34.91 102 ALA A CA 1
ATOM 787 C C . ALA A 1 102 ? 42.488 -23.135 -92.819 1.00 34.91 102 ALA A C 1
ATOM 789 O O . ALA A 1 102 ? 42.051 -22.553 -91.842 1.00 34.91 102 ALA A O 1
ATOM 790 N N . VAL A 1 103 ? 41.690 -23.513 -93.828 1.00 33.78 103 VAL A N 1
ATOM 791 C CA . VAL A 1 103 ? 40.229 -23.329 -93.799 1.00 33.78 103 VAL A CA 1
ATOM 792 C C . VAL A 1 103 ? 39.565 -24.283 -92.804 1.00 33.78 103 VAL A C 1
ATOM 794 O O . VAL A 1 103 ? 38.689 -23.835 -92.082 1.00 33.78 103 VAL A O 1
ATOM 797 N N . TRP A 1 104 ? 40.000 -25.541 -92.667 1.00 28.67 104 TRP A N 1
ATOM 798 C CA . TRP A 1 104 ? 39.424 -26.464 -91.671 1.00 28.67 104 TRP A CA 1
ATOM 799 C C . TRP A 1 104 ? 39.727 -26.037 -90.224 1.00 28.67 104 TRP A C 1
ATOM 801 O O . TRP A 1 104 ? 38.831 -25.971 -89.385 1.00 28.67 104 TRP A O 1
ATOM 811 N N . THR A 1 105 ? 40.975 -25.644 -89.946 1.00 36.59 105 THR A N 1
ATOM 812 C CA . THR A 1 105 ? 41.360 -25.071 -88.643 1.00 36.59 105 THR A CA 1
ATOM 813 C C . THR A 1 105 ? 40.784 -23.669 -88.428 1.00 36.59 105 THR A C 1
ATOM 815 O O . THR A 1 105 ? 40.447 -23.337 -87.292 1.00 36.59 105 THR A O 1
ATOM 818 N N . ALA A 1 106 ? 40.594 -22.865 -89.485 1.00 40.12 106 ALA A N 1
ATOM 819 C CA . ALA A 1 106 ? 39.884 -21.582 -89.435 1.00 40.12 106 ALA A CA 1
ATOM 820 C C . ALA A 1 106 ? 38.389 -21.754 -89.172 1.00 40.12 106 ALA A C 1
ATOM 822 O O . ALA A 1 106 ? 37.838 -20.921 -88.472 1.00 40.12 106 ALA A O 1
ATOM 823 N N . VAL A 1 107 ? 37.745 -22.811 -89.683 1.00 39.31 107 VAL A N 1
ATOM 824 C CA . VAL A 1 107 ? 36.334 -23.149 -89.426 1.00 39.31 107 VAL A CA 1
ATOM 825 C C . VAL A 1 107 ? 36.158 -23.627 -87.986 1.00 39.31 107 VAL A C 1
ATOM 827 O O . VAL A 1 107 ? 35.274 -23.130 -87.299 1.00 39.31 107 VAL A O 1
ATOM 830 N N . GLU A 1 108 ? 37.056 -24.466 -87.465 1.00 42.56 108 GLU A N 1
ATOM 831 C CA . GLU A 1 108 ? 37.032 -24.876 -86.052 1.00 42.56 108 GLU A CA 1
ATOM 832 C C . GLU A 1 108 ? 37.357 -23.708 -85.098 1.00 42.56 108 GLU A C 1
ATOM 834 O O . GLU A 1 108 ? 36.777 -23.586 -84.013 1.00 42.56 108 GLU A O 1
ATOM 839 N N . THR A 1 109 ? 38.238 -22.782 -85.500 1.00 49.03 109 THR A N 1
ATOM 840 C CA . THR A 1 109 ? 38.414 -21.507 -84.780 1.00 49.03 109 THR A CA 1
ATOM 841 C C . THR A 1 109 ? 37.250 -20.542 -84.997 1.00 49.03 109 THR A C 1
ATOM 843 O O . THR A 1 109 ? 36.978 -19.763 -84.087 1.00 49.03 109 THR A O 1
ATOM 846 N N . PHE A 1 110 ? 36.512 -20.620 -86.109 1.00 50.25 110 PHE A N 1
ATOM 847 C CA . PHE A 1 110 ? 35.309 -19.823 -86.366 1.00 50.25 110 PHE A CA 1
ATOM 848 C C . PHE A 1 110 ? 34.142 -20.279 -85.504 1.00 50.25 110 PHE A C 1
ATOM 850 O O . PHE A 1 110 ? 33.504 -19.440 -84.880 1.00 50.25 110 PHE A O 1
ATOM 857 N N . ASP A 1 111 ? 33.899 -21.583 -85.403 1.00 51.66 111 ASP A N 1
ATOM 858 C CA . ASP A 1 111 ? 32.865 -22.142 -84.536 1.00 51.66 111 ASP A CA 1
ATOM 859 C C . ASP A 1 111 ? 33.218 -21.923 -83.065 1.00 51.66 111 ASP A C 1
ATOM 861 O O . ASP A 1 111 ? 32.364 -21.528 -82.270 1.00 51.66 111 ASP A O 1
ATOM 865 N N . ASN A 1 112 ? 34.500 -22.028 -82.696 1.00 52.22 112 ASN A N 1
ATOM 866 C CA . ASN A 1 112 ? 34.952 -21.614 -81.368 1.00 52.22 112 ASN A CA 1
ATOM 867 C C . ASN A 1 112 ? 34.831 -20.097 -81.138 1.00 52.22 112 ASN A C 1
ATOM 869 O O . ASN A 1 112 ? 34.556 -19.689 -80.010 1.00 52.22 112 ASN A O 1
ATOM 873 N N . CYS A 1 113 ? 35.012 -19.255 -82.159 1.00 48.56 113 CYS A N 1
ATOM 874 C CA . CYS A 1 113 ? 34.779 -17.811 -82.066 1.00 48.56 113 CYS A CA 1
ATOM 875 C C . CYS A 1 113 ? 33.289 -17.482 -81.956 1.00 48.56 113 CYS A C 1
ATOM 877 O O . CYS A 1 113 ? 32.930 -16.693 -81.091 1.00 48.56 113 CYS A O 1
ATOM 879 N N . LYS A 1 114 ? 32.416 -18.118 -82.746 1.00 55.47 114 LYS A N 1
ATOM 880 C CA . LYS A 1 114 ? 30.954 -17.985 -82.656 1.00 55.47 114 LYS A CA 1
ATOM 881 C C . LYS A 1 114 ? 30.452 -18.432 -81.291 1.00 55.47 114 LYS A C 1
ATOM 883 O O . LYS A 1 114 ? 29.692 -17.705 -80.659 1.00 55.47 114 LYS A O 1
ATOM 888 N N . ARG A 1 115 ? 30.943 -19.568 -80.790 1.00 60.03 115 ARG A N 1
ATOM 889 C CA . ARG A 1 115 ? 30.635 -20.054 -79.444 1.00 60.03 115 ARG A CA 1
ATOM 890 C C . ARG A 1 115 ? 31.118 -19.082 -78.373 1.00 60.03 115 ARG A C 1
ATOM 892 O O . ARG A 1 115 ? 30.337 -18.719 -77.508 1.00 60.03 115 ARG A O 1
ATOM 899 N N . LYS A 1 116 ? 32.353 -18.578 -78.457 1.00 54.00 116 LYS A N 1
ATOM 900 C CA . LYS A 1 116 ? 32.866 -17.574 -77.508 1.00 54.00 116 LYS A CA 1
ATOM 901 C C . LYS A 1 116 ? 32.149 -16.229 -77.603 1.00 54.00 116 LYS A C 1
ATOM 903 O O . LYS A 1 116 ? 32.019 -15.561 -76.586 1.00 54.00 116 LYS A O 1
ATOM 908 N N . ALA A 1 117 ? 31.687 -15.825 -78.784 1.00 48.94 117 ALA A N 1
ATOM 909 C CA . ALA A 1 117 ? 30.888 -14.620 -78.978 1.00 48.94 117 ALA A CA 1
ATOM 910 C C . ALA A 1 117 ? 29.479 -14.793 -78.394 1.00 48.94 117 ALA A C 1
ATOM 912 O O . ALA A 1 117 ? 28.988 -13.888 -77.725 1.00 48.94 117 ALA A O 1
ATOM 913 N N . ALA A 1 118 ? 28.860 -15.965 -78.564 1.00 61.81 118 ALA A N 1
ATOM 914 C CA . ALA A 1 118 ? 27.601 -16.317 -77.913 1.00 61.81 118 ALA A CA 1
ATOM 915 C C . ALA A 1 118 ? 27.757 -16.378 -76.381 1.00 61.81 118 ALA A C 1
ATOM 917 O O . ALA A 1 118 ? 26.995 -15.722 -75.678 1.00 61.81 118 ALA A O 1
ATOM 918 N N . GLU A 1 119 ? 28.799 -17.047 -75.872 1.00 56.78 119 GLU A N 1
ATOM 919 C CA . GLU A 1 119 ? 29.164 -17.080 -74.445 1.00 56.78 119 GLU A CA 1
ATOM 920 C C . GLU A 1 119 ? 29.453 -15.665 -73.905 1.00 56.78 119 GLU A C 1
ATOM 922 O O . GLU A 1 119 ? 29.081 -15.337 -72.780 1.00 56.78 119 GLU A O 1
ATOM 927 N N . ALA A 1 120 ? 30.088 -14.789 -74.692 1.00 49.75 120 ALA A N 1
ATOM 928 C CA . ALA A 1 120 ? 30.324 -13.395 -74.320 1.00 49.75 120 ALA A CA 1
ATOM 929 C C . ALA A 1 120 ? 29.024 -12.580 -74.301 1.00 49.75 120 ALA A C 1
ATOM 931 O O . ALA A 1 120 ? 28.805 -11.822 -73.360 1.00 49.75 120 ALA A O 1
ATOM 932 N N . LYS A 1 121 ? 28.135 -12.762 -75.284 1.00 60.84 121 LYS A N 1
ATOM 933 C CA . LYS A 1 121 ? 26.818 -12.109 -75.341 1.00 60.84 121 LYS A CA 1
ATOM 934 C C . LYS A 1 121 ? 25.930 -12.552 -74.178 1.00 60.84 121 LYS A C 1
ATOM 936 O O . LYS A 1 121 ? 25.275 -11.720 -73.552 1.00 60.84 121 LYS A O 1
ATOM 941 N N . GLU A 1 122 ? 25.961 -13.837 -73.842 1.00 61.91 122 GLU A N 1
ATOM 942 C CA . GLU A 1 122 ? 25.294 -14.401 -72.670 1.00 61.91 122 GLU A CA 1
ATOM 943 C C . GLU A 1 122 ? 25.911 -13.879 -71.366 1.00 61.91 122 GLU A C 1
ATOM 945 O O . GLU A 1 122 ? 25.187 -13.446 -70.476 1.00 61.91 122 GLU A O 1
ATOM 950 N N . SER A 1 123 ? 27.240 -13.799 -71.276 1.00 50.28 123 SER A N 1
ATOM 951 C CA . SER A 1 123 ? 27.944 -13.205 -70.133 1.00 50.28 123 SER A CA 1
ATOM 952 C C . SER A 1 123 ? 27.598 -11.722 -69.946 1.00 50.28 123 SER A C 1
ATOM 954 O O . SER A 1 123 ? 27.351 -11.289 -68.824 1.00 50.28 123 SER A O 1
ATOM 956 N N . VAL A 1 124 ? 27.488 -10.944 -71.029 1.00 53.38 124 VAL A N 1
ATOM 957 C CA . VAL A 1 124 ? 27.033 -9.543 -70.989 1.00 53.38 124 VAL A CA 1
ATOM 958 C C . VAL A 1 124 ? 25.571 -9.457 -70.556 1.00 53.38 124 VAL A C 1
ATOM 960 O O . VAL A 1 124 ? 25.236 -8.595 -69.746 1.00 53.38 124 VAL A O 1
ATOM 963 N N . LYS A 1 125 ? 24.697 -10.350 -71.041 1.00 63.66 125 LYS A N 1
ATOM 964 C CA . LYS A 1 125 ? 23.297 -10.426 -70.598 1.00 63.66 125 LYS A CA 1
ATOM 965 C C . LYS A 1 125 ? 23.214 -10.729 -69.099 1.00 63.66 125 LYS A C 1
ATOM 967 O O . LYS A 1 125 ? 22.564 -9.982 -68.377 1.00 63.66 125 LYS A O 1
ATOM 972 N N . ASN A 1 126 ? 23.949 -11.732 -68.624 1.00 56.50 126 ASN A N 1
ATOM 973 C CA . ASN A 1 126 ? 24.026 -12.090 -67.207 1.00 56.50 126 ASN A CA 1
ATOM 974 C C . ASN A 1 126 ? 24.607 -10.943 -66.370 1.00 56.50 126 ASN A C 1
ATOM 976 O O . ASN A 1 126 ? 24.105 -10.650 -65.293 1.00 56.50 126 ASN A O 1
ATOM 980 N N . MET A 1 127 ? 25.617 -10.230 -66.874 1.00 49.53 127 MET A N 1
ATOM 981 C CA . MET A 1 127 ? 26.196 -9.069 -66.197 1.00 49.53 127 MET A CA 1
ATOM 982 C C . MET A 1 127 ? 25.224 -7.883 -66.145 1.00 49.53 127 MET A C 1
ATOM 984 O O . MET A 1 127 ? 25.176 -7.191 -65.131 1.00 49.53 127 MET A O 1
ATOM 988 N N . LYS A 1 128 ? 24.408 -7.665 -67.187 1.00 59.34 128 LYS A N 1
ATOM 989 C CA . LYS A 1 128 ? 23.312 -6.682 -67.166 1.00 59.34 128 LYS A CA 1
ATOM 990 C C . LYS A 1 128 ? 22.265 -7.045 -66.110 1.00 59.34 128 LYS A C 1
ATOM 992 O O . LYS A 1 128 ? 21.880 -6.159 -65.350 1.00 59.34 128 LYS A O 1
ATOM 997 N N . THR A 1 129 ? 21.872 -8.319 -66.015 1.00 66.44 129 THR A N 1
ATOM 998 C CA . THR A 1 129 ? 20.978 -8.816 -64.954 1.00 66.44 129 THR A CA 1
ATOM 999 C C . THR A 1 129 ? 21.584 -8.583 -63.570 1.00 66.44 129 THR A C 1
ATOM 1001 O O . THR A 1 129 ? 20.954 -7.946 -62.736 1.00 66.44 129 THR A O 1
ATOM 1004 N N . TYR A 1 130 ? 22.851 -8.952 -63.355 1.00 52.69 130 TYR A N 1
ATOM 1005 C CA . TYR A 1 130 ? 23.540 -8.712 -62.082 1.00 52.69 130 TYR A CA 1
ATOM 1006 C C . TYR A 1 130 ? 23.647 -7.228 -61.715 1.00 52.69 130 TYR A C 1
ATOM 1008 O O . TYR A 1 130 ? 23.544 -6.874 -60.546 1.00 52.69 130 TYR A O 1
ATOM 1016 N N . VAL A 1 131 ? 23.864 -6.331 -62.682 1.00 56.50 131 VAL A N 1
ATOM 1017 C CA . VAL A 1 131 ? 23.875 -4.884 -62.408 1.00 56.50 131 VAL A CA 1
ATOM 1018 C C . VAL A 1 131 ? 22.485 -4.379 -62.025 1.00 56.50 131 VAL A C 1
ATOM 1020 O O . VAL A 1 131 ? 22.390 -3.491 -61.179 1.00 56.50 131 VAL A O 1
ATOM 1023 N N . ALA A 1 132 ? 21.422 -4.923 -62.620 1.00 64.19 132 ALA A N 1
ATOM 1024 C CA . ALA A 1 132 ? 20.053 -4.612 -62.219 1.00 64.19 132 ALA A CA 1
ATOM 1025 C C . ALA A 1 132 ? 19.762 -5.112 -60.793 1.00 64.19 132 ALA A C 1
ATOM 1027 O O . ALA A 1 132 ? 19.309 -4.321 -59.972 1.00 64.19 132 ALA A O 1
ATOM 1028 N N . GLU A 1 133 ? 20.134 -6.353 -60.465 1.00 57.53 133 GLU A N 1
ATOM 1029 C CA . GLU A 1 133 ? 20.008 -6.922 -59.112 1.00 57.53 133 GLU A CA 1
ATOM 1030 C C . GLU A 1 133 ? 20.812 -6.127 -58.071 1.00 57.53 133 GLU A C 1
ATOM 1032 O O . GLU A 1 133 ? 20.315 -5.830 -56.993 1.00 57.53 133 GLU A O 1
ATOM 1037 N N . ILE A 1 134 ? 22.043 -5.708 -58.390 1.00 58.94 134 ILE A N 1
ATOM 1038 C CA . ILE A 1 134 ? 22.857 -4.875 -57.487 1.00 58.94 134 ILE A CA 1
ATOM 1039 C C . ILE A 1 134 ? 22.217 -3.504 -57.264 1.00 58.94 134 ILE A C 1
ATOM 1041 O O . ILE A 1 134 ? 22.294 -2.979 -56.158 1.00 58.94 134 ILE A O 1
ATOM 1045 N N . LYS A 1 135 ? 21.610 -2.901 -58.294 1.00 61.59 135 LYS A N 1
ATOM 1046 C CA . LYS A 1 135 ? 20.874 -1.641 -58.123 1.00 61.59 135 LYS A CA 1
ATOM 1047 C C . LYS A 1 135 ? 19.663 -1.829 -57.225 1.00 61.59 135 LYS A C 1
ATOM 1049 O O . LYS A 1 135 ? 19.469 -1.002 -56.349 1.00 61.59 135 LYS A O 1
ATOM 1054 N N . GLN A 1 136 ? 18.910 -2.907 -57.423 1.00 63.78 136 GLN A N 1
ATOM 1055 C CA . GLN A 1 136 ? 17.778 -3.239 -56.568 1.00 63.78 136 GLN A CA 1
ATOM 1056 C C . GLN A 1 136 ? 18.235 -3.420 -55.117 1.00 63.78 136 GLN A C 1
ATOM 1058 O O . GLN A 1 136 ? 17.765 -2.703 -54.251 1.00 63.78 136 GLN A O 1
ATOM 1063 N N . HIS A 1 137 ? 19.278 -4.217 -54.870 1.00 56.25 137 HIS A N 1
ATOM 1064 C CA . HIS A 1 137 ? 19.858 -4.361 -53.532 1.00 56.25 137 HIS A CA 1
ATOM 1065 C C . HIS A 1 137 ? 20.414 -3.062 -52.938 1.00 56.25 137 HIS A C 1
ATOM 1067 O O . HIS A 1 137 ? 20.478 -2.928 -51.721 1.00 56.25 137 HIS A O 1
ATOM 1073 N N . LEU A 1 138 ? 20.869 -2.112 -53.759 1.00 58.28 138 LEU A N 1
ATOM 1074 C CA . LEU A 1 138 ? 21.278 -0.795 -53.273 1.00 58.28 138 LEU A CA 1
ATOM 1075 C C . LEU A 1 138 ? 20.081 0.055 -52.852 1.00 58.28 138 LEU A C 1
ATOM 1077 O O . LEU A 1 138 ? 20.214 0.788 -51.878 1.00 58.28 138 LEU A O 1
ATOM 1081 N N . GLU A 1 139 ? 18.956 -0.028 -53.564 1.00 67.19 139 GLU A N 1
ATOM 1082 C CA . GLU A 1 139 ? 17.710 0.612 -53.133 1.00 67.19 139 GLU A CA 1
ATOM 1083 C C . GLU A 1 139 ? 17.169 -0.064 -51.863 1.00 67.19 139 GLU A C 1
ATOM 1085 O O . GLU A 1 139 ? 16.949 0.643 -50.886 1.00 67.19 139 GLU A O 1
ATOM 1090 N N . ASP A 1 140 ? 17.134 -1.404 -51.793 1.00 60.44 140 ASP A N 1
ATOM 1091 C CA . ASP A 1 140 ? 16.735 -2.148 -50.582 1.00 60.44 140 ASP A CA 1
ATOM 1092 C C . ASP A 1 140 ? 17.589 -1.747 -49.358 1.00 60.44 140 ASP A C 1
ATOM 1094 O O . ASP A 1 140 ? 17.107 -1.639 -48.234 1.00 60.44 140 ASP A O 1
ATOM 1098 N N . VAL A 1 141 ? 18.894 -1.514 -49.556 1.00 61.44 141 VAL A N 1
ATOM 1099 C CA . VAL A 1 141 ? 19.810 -1.076 -48.487 1.00 61.44 141 VAL A CA 1
ATOM 1100 C C . VAL A 1 141 ? 19.570 0.377 -48.074 1.00 61.44 141 VAL A C 1
ATOM 1102 O O . VAL A 1 141 ? 19.814 0.712 -46.915 1.00 61.44 141 VAL A O 1
ATOM 1105 N N . LYS A 1 142 ? 19.134 1.252 -48.988 1.00 66.88 142 LYS A N 1
ATOM 1106 C CA . LYS A 1 142 ? 18.760 2.627 -48.631 1.00 66.88 142 LYS A CA 1
ATOM 1107 C C . LYS A 1 142 ? 17.467 2.641 -47.833 1.00 66.88 142 LYS A C 1
ATOM 1109 O O . LYS A 1 142 ? 17.459 3.274 -46.788 1.00 66.88 142 LYS A O 1
ATOM 1114 N N . GLU A 1 143 ? 16.455 1.903 -48.282 1.00 66.62 143 GLU A N 1
ATOM 1115 C CA . GLU A 1 143 ? 15.176 1.754 -47.581 1.00 66.62 143 GLU A CA 1
ATOM 1116 C C . GLU A 1 143 ? 15.406 1.188 -46.174 1.00 66.62 143 GLU A C 1
ATOM 1118 O O . GLU A 1 143 ? 15.053 1.817 -45.185 1.00 66.62 143 GLU A O 1
ATOM 1123 N N . ALA A 1 144 ? 16.179 0.103 -46.051 1.00 61.59 144 ALA A N 1
ATOM 1124 C CA . ALA A 1 144 ? 16.546 -0.437 -44.742 1.00 61.59 144 ALA A CA 1
ATOM 1125 C C . ALA A 1 144 ? 17.356 0.551 -43.877 1.00 61.59 144 ALA A C 1
ATOM 1127 O O . ALA A 1 144 ? 17.298 0.503 -42.650 1.00 61.59 144 ALA A O 1
ATOM 1128 N N . ASN A 1 145 ? 18.156 1.434 -44.484 1.00 68.56 145 ASN A N 1
ATOM 1129 C CA . ASN A 1 145 ? 18.853 2.481 -43.742 1.00 68.56 145 ASN A CA 1
ATOM 1130 C C . ASN A 1 145 ? 17.885 3.574 -43.268 1.00 68.56 145 ASN A C 1
ATOM 1132 O O . ASN A 1 145 ? 18.043 4.043 -42.147 1.00 68.56 145 ASN A O 1
ATOM 1136 N N . GLU A 1 146 ? 16.905 3.961 -44.083 1.00 71.88 146 GLU A N 1
ATOM 1137 C CA . GLU A 1 146 ? 15.828 4.883 -43.704 1.00 71.88 146 GLU A CA 1
ATOM 1138 C C . GLU A 1 146 ? 14.991 4.301 -42.558 1.00 71.88 146 GLU A C 1
ATOM 1140 O O . GLU A 1 146 ? 14.822 4.977 -41.545 1.00 71.88 146 GLU A O 1
ATOM 1145 N N . ASP A 1 147 ? 14.618 3.020 -42.626 1.00 62.94 147 ASP A N 1
ATOM 1146 C CA . ASP A 1 147 ? 13.928 2.307 -41.541 1.00 62.94 147 ASP A CA 1
ATOM 1147 C C . ASP A 1 147 ? 14.735 2.316 -40.237 1.00 62.94 147 ASP A C 1
ATOM 1149 O O . ASP A 1 147 ? 14.200 2.539 -39.150 1.00 62.94 147 ASP A O 1
ATOM 1153 N N . VAL A 1 148 ? 16.052 2.099 -40.320 1.00 67.19 148 VAL A N 1
ATOM 1154 C CA . VAL A 1 148 ? 16.940 2.140 -39.148 1.00 67.19 148 VAL A CA 1
ATOM 1155 C C . VAL A 1 148 ? 17.046 3.550 -38.567 1.00 67.19 148 VAL A C 1
ATOM 1157 O O . VAL A 1 148 ? 17.144 3.682 -37.344 1.00 67.19 148 VAL A O 1
ATOM 1160 N N . GLN A 1 149 ? 17.048 4.591 -39.404 1.00 72.44 149 GLN A N 1
ATOM 1161 C CA . GLN A 1 149 ? 17.030 5.978 -38.932 1.00 72.44 149 GLN A CA 1
ATOM 1162 C C . GLN A 1 149 ? 15.692 6.310 -38.273 1.00 72.44 149 GLN A C 1
ATOM 1164 O O . GLN A 1 149 ? 15.688 6.881 -37.187 1.00 72.44 149 GLN A O 1
ATOM 1169 N N . GLN A 1 150 ? 14.573 5.881 -38.858 1.00 72.81 150 GLN A N 1
ATOM 1170 C CA . GLN A 1 150 ? 13.251 6.085 -38.275 1.00 72.81 150 GLN A CA 1
ATOM 1171 C C . GLN A 1 150 ? 13.123 5.377 -36.923 1.00 72.81 150 GLN A C 1
ATOM 1173 O O . GLN A 1 150 ? 12.786 6.009 -35.928 1.00 72.81 150 GLN A O 1
ATOM 1178 N N . ALA A 1 151 ? 13.506 4.100 -36.847 1.00 70.75 151 ALA A N 1
ATOM 1179 C CA . ALA A 1 151 ? 13.507 3.355 -35.592 1.00 70.75 151 ALA A CA 1
ATOM 1180 C C . ALA A 1 151 ? 14.433 3.988 -34.538 1.00 70.75 151 ALA A C 1
ATOM 1182 O O . ALA A 1 151 ? 14.149 3.940 -33.342 1.00 70.75 151 ALA A O 1
ATOM 1183 N N . TRP A 1 152 ? 15.553 4.589 -34.959 1.00 81.81 152 TRP A N 1
ATOM 1184 C CA . TRP A 1 152 ? 16.414 5.356 -34.061 1.00 81.81 152 TRP A CA 1
ATOM 1185 C C . TRP A 1 152 ? 15.716 6.614 -33.537 1.00 81.81 152 TRP A C 1
ATOM 1187 O O . TRP A 1 152 ? 15.748 6.846 -32.330 1.00 81.81 152 TRP A O 1
ATOM 1197 N N . MET A 1 153 ? 15.060 7.383 -34.407 1.00 83.88 153 MET A N 1
ATOM 1198 C CA . MET A 1 153 ? 14.300 8.566 -34.007 1.00 83.88 153 MET A CA 1
ATOM 1199 C C . MET A 1 153 ? 13.163 8.212 -33.050 1.00 83.88 153 MET A C 1
ATOM 1201 O O . MET A 1 153 ? 12.976 8.906 -32.055 1.00 83.88 153 MET A O 1
ATOM 1205 N N . ASP A 1 154 ? 12.465 7.100 -33.275 1.00 72.44 154 ASP A N 1
ATOM 1206 C CA . ASP A 1 154 ? 11.406 6.625 -32.380 1.00 72.44 154 ASP A CA 1
ATOM 1207 C C . ASP A 1 154 ? 11.959 6.282 -30.986 1.00 72.44 154 ASP A C 1
ATOM 1209 O O . ASP A 1 154 ? 11.396 6.686 -29.963 1.00 72.44 154 ASP A O 1
ATOM 1213 N N . VAL A 1 155 ? 13.105 5.588 -30.929 1.00 71.94 155 VAL A N 1
ATOM 1214 C CA . VAL A 1 155 ? 13.806 5.289 -29.669 1.00 71.94 155 VAL A CA 1
ATOM 1215 C C . VAL A 1 155 ? 14.263 6.571 -28.980 1.00 71.94 155 VAL A C 1
ATOM 1217 O O . VAL A 1 155 ? 14.075 6.696 -27.770 1.00 71.94 155 VAL A O 1
ATOM 1220 N N . TYR A 1 156 ? 14.846 7.515 -29.722 1.00 82.94 156 TYR A N 1
ATOM 1221 C CA . TYR A 1 156 ? 15.309 8.792 -29.184 1.00 82.94 156 TYR A CA 1
ATOM 1222 C C . TYR A 1 156 ? 14.146 9.595 -28.596 1.00 82.94 156 TYR A C 1
ATOM 1224 O O . TYR A 1 156 ? 14.187 9.951 -27.422 1.00 82.94 156 TYR A O 1
ATOM 1232 N N . ASN A 1 157 ? 13.076 9.793 -29.369 1.00 82.38 157 ASN A N 1
ATOM 1233 C CA . ASN A 1 157 ? 11.895 10.549 -28.955 1.00 82.38 157 ASN A CA 1
ATOM 1234 C C . ASN A 1 157 ? 11.220 9.923 -27.729 1.00 82.38 157 ASN A C 1
ATOM 1236 O O . ASN A 1 157 ? 10.824 10.637 -26.815 1.00 82.38 157 ASN A O 1
ATOM 1240 N N . THR A 1 158 ? 11.136 8.591 -27.671 1.00 77.31 158 THR A N 1
ATOM 1241 C CA . THR A 1 158 ? 10.583 7.885 -26.504 1.00 77.31 158 THR A CA 1
ATOM 1242 C C . THR A 1 158 ? 11.490 8.020 -25.279 1.00 77.31 158 THR A C 1
ATOM 1244 O O . THR A 1 158 ? 11.015 8.221 -24.166 1.00 77.31 158 THR A O 1
ATOM 1247 N N . SER A 1 159 ? 12.808 7.927 -25.475 1.00 74.19 159 SER A N 1
ATOM 1248 C CA . SER A 1 159 ? 13.802 8.055 -24.400 1.00 74.19 159 SER A CA 1
ATOM 1249 C C . SER A 1 159 ? 13.884 9.476 -23.840 1.00 74.19 159 SER A C 1
ATOM 1251 O O . SER A 1 159 ? 14.244 9.654 -22.683 1.00 74.19 159 SER A O 1
ATOM 1253 N N . MET A 1 160 ? 13.550 10.475 -24.656 1.00 89.50 160 MET A N 1
ATOM 1254 C CA . MET A 1 160 ? 13.545 11.896 -24.305 1.00 89.50 160 MET A CA 1
ATOM 1255 C C . MET A 1 160 ? 12.118 12.437 -24.117 1.00 89.50 160 MET A C 1
ATOM 1257 O O . MET A 1 160 ? 11.895 13.641 -24.210 1.00 89.50 160 MET A O 1
ATOM 1261 N N . ALA A 1 161 ? 11.134 11.561 -23.881 1.00 84.56 161 ALA A N 1
ATOM 1262 C CA . ALA A 1 161 ? 9.761 11.983 -23.634 1.00 84.56 161 ALA A CA 1
ATOM 1263 C C . ALA A 1 161 ? 9.694 12.889 -22.394 1.00 84.56 161 ALA A C 1
ATOM 1265 O O . ALA A 1 161 ? 10.306 12.581 -21.369 1.00 84.56 161 ALA A O 1
ATOM 1266 N N . THR A 1 162 ? 8.926 13.979 -22.480 1.00 84.06 162 THR A N 1
ATOM 1267 C CA . THR A 1 162 ? 8.833 15.007 -21.430 1.00 84.06 162 THR A CA 1
ATOM 1268 C C . THR A 1 162 ? 8.535 14.406 -20.057 1.00 84.06 162 THR A C 1
ATOM 1270 O O . THR A 1 162 ? 9.284 14.664 -19.122 1.00 84.06 162 THR A O 1
ATOM 1273 N N . ASP A 1 163 ? 7.547 13.512 -19.959 1.00 73.69 163 ASP A N 1
ATOM 1274 C CA . ASP A 1 163 ? 7.166 12.863 -18.696 1.00 73.69 163 ASP A CA 1
ATOM 1275 C C . ASP A 1 163 ? 8.323 12.083 -18.049 1.00 73.69 163 ASP A C 1
ATOM 1277 O O . ASP A 1 163 ? 8.502 12.108 -16.831 1.00 73.69 163 ASP A O 1
ATOM 1281 N N . LEU A 1 164 ? 9.134 11.391 -18.859 1.00 77.56 164 LEU A N 1
ATOM 1282 C CA . LEU A 1 164 ? 10.297 10.655 -18.367 1.00 77.56 164 LEU A CA 1
ATOM 1283 C C . LEU A 1 164 ? 11.390 11.620 -17.904 1.00 77.56 164 LEU A C 1
ATOM 1285 O O . LEU A 1 164 ? 11.943 11.443 -16.820 1.00 77.56 164 LEU A O 1
ATOM 1289 N N . ILE A 1 165 ? 11.708 12.629 -18.716 1.00 89.50 165 ILE A N 1
ATOM 1290 C CA . ILE A 1 165 ? 12.743 13.614 -18.394 1.00 89.50 165 ILE A CA 1
ATOM 1291 C C . ILE A 1 165 ? 12.377 14.399 -17.132 1.00 89.50 165 ILE A C 1
ATOM 1293 O O . ILE A 1 165 ? 13.242 14.618 -16.286 1.00 89.50 165 ILE A O 1
ATOM 1297 N N . ASP A 1 166 ? 11.113 14.770 -16.961 1.00 79.94 166 ASP A N 1
ATOM 1298 C CA . ASP A 1 166 ? 10.647 15.482 -15.775 1.00 79.94 166 ASP A CA 1
ATOM 1299 C C . ASP A 1 166 ? 10.679 14.586 -14.530 1.00 79.94 166 ASP A C 1
ATOM 1301 O O . ASP A 1 166 ? 11.255 14.984 -13.519 1.00 79.94 166 ASP A O 1
ATOM 1305 N N . ALA A 1 167 ? 10.241 13.325 -14.624 1.00 74.62 167 ALA A N 1
ATOM 1306 C CA . ALA A 1 167 ? 10.399 12.366 -13.526 1.00 74.62 167 ALA A CA 1
ATOM 1307 C C . ALA A 1 167 ? 11.877 12.145 -13.138 1.00 74.62 167 ALA A C 1
ATOM 1309 O O . ALA A 1 167 ? 12.209 11.985 -11.960 1.00 74.62 167 ALA A O 1
ATOM 1310 N N . LEU A 1 168 ? 12.789 12.149 -14.116 1.00 82.06 168 LEU A N 1
ATOM 1311 C CA . LEU A 1 168 ? 14.230 12.082 -13.870 1.00 82.06 168 LEU A CA 1
ATOM 1312 C C . LEU A 1 168 ? 14.759 13.364 -13.206 1.00 82.06 168 LEU A C 1
ATOM 1314 O O . LEU A 1 168 ? 15.588 13.266 -12.301 1.00 82.06 168 LEU A O 1
ATOM 1318 N N . LYS A 1 169 ? 14.284 14.556 -13.594 1.00 88.25 169 LYS A N 1
ATOM 1319 C CA . LYS A 1 169 ? 14.640 15.822 -12.923 1.00 88.25 169 LYS A CA 1
ATOM 1320 C C . LYS A 1 169 ? 14.187 15.822 -11.467 1.00 88.25 169 LYS A C 1
ATOM 1322 O O . LYS A 1 169 ? 14.992 16.173 -10.605 1.00 88.25 169 LYS A O 1
ATOM 1327 N N . ASP A 1 170 ? 12.965 15.375 -11.195 1.00 80.19 170 ASP A N 1
ATOM 1328 C CA . ASP A 1 170 ? 12.428 15.264 -9.836 1.00 80.19 170 ASP A CA 1
ATOM 1329 C C . ASP A 1 170 ? 13.244 14.269 -9.012 1.00 80.19 170 ASP A C 1
ATOM 1331 O O . ASP A 1 170 ? 13.668 14.567 -7.897 1.00 80.19 170 ASP A O 1
ATOM 1335 N N . MET A 1 171 ? 13.563 13.104 -9.583 1.00 79.31 171 MET A N 1
ATOM 1336 C CA . MET A 1 171 ? 14.418 12.121 -8.921 1.00 79.31 171 MET A CA 1
ATOM 1337 C C . MET A 1 171 ? 15.820 12.661 -8.647 1.00 79.31 171 MET A C 1
ATOM 1339 O O . MET A 1 171 ? 16.361 12.432 -7.567 1.00 79.31 171 MET A O 1
ATOM 1343 N N . ARG A 1 172 ? 16.407 13.412 -9.581 1.00 87.25 172 ARG A N 1
ATOM 1344 C CA . ARG A 1 172 ? 17.684 14.095 -9.362 1.00 87.25 172 ARG A CA 1
ATOM 1345 C C . ARG A 1 172 ? 17.580 15.126 -8.239 1.00 87.25 172 ARG A C 1
ATOM 1347 O O . ARG A 1 172 ? 18.480 15.172 -7.406 1.00 87.25 172 ARG A O 1
ATOM 1354 N N . ALA A 1 173 ? 16.530 15.947 -8.224 1.00 84.00 173 ALA A N 1
ATOM 1355 C CA . ALA A 1 173 ? 16.306 16.940 -7.178 1.00 84.00 173 ALA A CA 1
ATOM 1356 C C . ALA A 1 173 ? 16.209 16.262 -5.807 1.00 84.00 173 ALA A C 1
ATOM 1358 O O . ALA A 1 173 ? 16.979 16.609 -4.917 1.00 84.00 173 ALA A O 1
ATOM 1359 N N . MET A 1 174 ? 15.405 15.200 -5.695 1.00 76.75 174 MET A N 1
ATOM 1360 C CA . MET A 1 174 ? 15.316 14.383 -4.482 1.00 76.75 174 MET A CA 1
ATOM 1361 C C . MET A 1 174 ? 16.682 13.826 -4.051 1.00 76.75 174 MET A C 1
ATOM 1363 O O . MET A 1 174 ? 17.010 13.854 -2.873 1.00 76.75 174 MET A O 1
ATOM 1367 N N . MET A 1 175 ? 17.525 13.346 -4.974 1.00 77.19 175 MET A N 1
ATOM 1368 C CA . MET A 1 175 ? 18.863 12.846 -4.609 1.00 77.19 175 MET A CA 1
ATOM 1369 C C . MET A 1 175 ? 19.803 13.940 -4.078 1.00 77.19 175 MET A C 1
ATOM 1371 O O . MET A 1 175 ? 20.703 13.625 -3.302 1.00 77.19 175 MET A O 1
ATOM 1375 N N . LEU A 1 176 ? 19.606 15.194 -4.494 1.00 80.50 176 LEU A N 1
ATOM 1376 C CA . LEU A 1 176 ? 20.410 16.347 -4.075 1.00 80.50 176 LEU A CA 1
ATOM 1377 C C . LEU A 1 17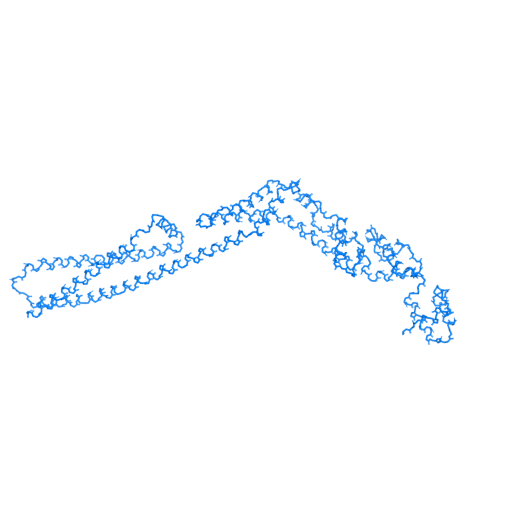6 ? 19.866 17.048 -2.826 1.00 80.50 176 LEU A C 1
ATOM 1379 O O . LEU A 1 176 ? 20.570 17.867 -2.239 1.00 80.50 176 LEU A O 1
ATOM 1383 N N . GLU A 1 177 ? 18.628 16.764 -2.425 1.00 74.94 177 GLU A N 1
ATOM 1384 C CA . GLU A 1 177 ? 18.046 17.332 -1.217 1.00 74.94 177 GLU A CA 1
ATOM 1385 C C . GLU A 1 177 ? 18.782 16.839 0.034 1.00 74.94 177 GLU A C 1
ATOM 1387 O O . GLU A 1 177 ? 19.004 15.640 0.240 1.00 74.94 177 GLU A O 1
ATOM 1392 N N . ASP A 1 178 ? 19.100 17.782 0.926 1.00 64.19 178 ASP A N 1
ATOM 1393 C CA . ASP A 1 178 ? 19.782 17.501 2.195 1.00 64.19 178 ASP A CA 1
ATOM 1394 C C . ASP A 1 178 ? 19.017 16.507 3.071 1.00 64.19 178 ASP A C 1
ATOM 1396 O O . ASP A 1 178 ? 19.598 15.782 3.877 1.00 64.19 178 ASP A O 1
ATOM 1400 N N . TYR A 1 179 ? 17.707 16.423 2.864 1.00 55.66 179 TYR A N 1
ATOM 1401 C CA . TYR A 1 179 ? 16.850 15.466 3.531 1.00 55.66 179 TYR A CA 1
ATOM 1402 C C . TYR A 1 179 ? 17.307 14.024 3.310 1.00 55.66 179 TYR A C 1
ATOM 1404 O O . TYR A 1 179 ? 17.480 13.265 4.259 1.00 55.66 179 TYR A O 1
ATOM 1412 N N . PHE A 1 180 ? 17.659 13.677 2.075 1.00 52.38 180 PHE A N 1
ATOM 1413 C CA . PHE A 1 180 ? 18.222 12.374 1.767 1.00 52.38 180 PHE A CA 1
ATOM 1414 C C . PHE A 1 180 ? 19.701 12.288 2.191 1.00 52.38 180 PHE A C 1
ATOM 1416 O O . PHE A 1 180 ? 20.204 11.189 2.407 1.00 52.38 180 PHE A O 1
ATOM 1423 N N . SER A 1 181 ? 20.422 13.401 2.371 1.00 49.97 181 SER A N 1
ATOM 1424 C CA . SER A 1 181 ? 21.881 13.445 2.587 1.00 49.97 181 SER A CA 1
ATOM 1425 C C . SER A 1 181 ? 22.355 13.095 4.006 1.00 49.97 181 SER A C 1
ATOM 1427 O O . SER A 1 181 ? 23.505 12.683 4.176 1.00 49.97 181 SER A O 1
ATOM 1429 N N . THR A 1 182 ? 21.487 13.185 5.018 1.00 46.16 182 THR A N 1
ATOM 1430 C CA . THR A 1 182 ? 21.910 13.181 6.434 1.00 46.16 182 THR A CA 1
ATOM 1431 C C . THR A 1 182 ? 22.509 11.878 6.950 1.00 46.16 182 THR A C 1
ATOM 1433 O O . THR A 1 182 ? 23.216 11.909 7.957 1.00 46.16 182 THR A O 1
ATOM 1436 N N . ALA A 1 183 ? 22.280 10.736 6.294 1.00 44.50 183 ALA A N 1
ATOM 1437 C CA . ALA A 1 183 ? 22.721 9.480 6.886 1.00 44.50 183 ALA A CA 1
ATOM 1438 C C . ALA A 1 183 ? 23.274 8.403 5.943 1.00 44.50 183 ALA A C 1
ATOM 1440 O O . ALA A 1 183 ? 23.839 7.448 6.441 1.00 44.50 183 ALA A O 1
ATOM 1441 N N . SER A 1 184 ? 23.279 8.530 4.613 1.00 53.12 184 SER A N 1
ATOM 1442 C CA . SER A 1 184 ? 23.931 7.510 3.761 1.00 53.12 184 SER A CA 1
ATOM 1443 C C . SER A 1 184 ? 24.733 8.120 2.630 1.00 53.12 184 SER A C 1
ATOM 1445 O O . SER A 1 184 ? 24.188 8.837 1.797 1.00 53.12 184 SER A O 1
ATOM 1447 N N . ASN A 1 185 ? 26.033 7.823 2.660 1.00 67.25 185 ASN A N 1
ATOM 1448 C CA . ASN A 1 185 ? 27.041 8.029 1.628 1.00 67.25 185 ASN A CA 1
ATOM 1449 C C . ASN A 1 185 ? 26.679 9.109 0.592 1.00 67.25 185 ASN A C 1
ATOM 1451 O O . ASN A 1 185 ? 26.207 8.797 -0.499 1.00 67.25 185 ASN A O 1
ATOM 1455 N N . LYS A 1 186 ? 26.867 10.385 0.957 1.00 76.50 186 LYS A N 1
ATOM 1456 C CA . LYS A 1 186 ? 26.635 11.548 0.083 1.00 76.50 186 LYS A CA 1
ATOM 1457 C C . LYS A 1 186 ? 27.219 11.342 -1.323 1.00 76.50 186 LYS A C 1
ATOM 1459 O O . LYS A 1 186 ? 26.567 11.664 -2.305 1.00 76.50 186 LYS A O 1
ATOM 1464 N N . GLU A 1 187 ? 28.387 10.709 -1.403 1.00 80.69 187 GLU A N 1
ATOM 1465 C CA . GLU A 1 187 ? 29.052 10.348 -2.656 1.00 80.69 187 GLU A CA 1
ATOM 1466 C C . GLU A 1 187 ? 28.188 9.460 -3.571 1.00 80.69 187 GLU A C 1
ATOM 1468 O O . GLU A 1 187 ? 28.132 9.688 -4.776 1.00 80.69 187 GLU A O 1
ATOM 1473 N N . GLU A 1 188 ? 27.460 8.480 -3.024 1.00 77.00 188 GLU A N 1
ATOM 1474 C CA . GLU A 1 188 ? 26.556 7.630 -3.813 1.00 77.00 188 GLU A CA 1
ATOM 1475 C C . GLU A 1 188 ? 25.382 8.430 -4.382 1.00 77.00 188 GLU A C 1
ATOM 1477 O O . GLU A 1 188 ? 24.993 8.205 -5.528 1.00 77.00 188 GLU A O 1
ATOM 1482 N N . LYS A 1 189 ? 24.834 9.375 -3.610 1.00 78.38 189 LYS A N 1
ATOM 1483 C CA . LYS A 1 189 ? 23.719 10.226 -4.050 1.00 78.38 189 LYS A CA 1
ATOM 1484 C C . LYS A 1 189 ? 24.145 11.224 -5.107 1.00 78.38 189 LYS A C 1
ATOM 1486 O O . LYS A 1 189 ? 23.487 11.324 -6.139 1.00 78.38 189 LYS A O 1
ATOM 1491 N N . ASP A 1 190 ? 25.265 11.898 -4.869 1.00 86.88 190 ASP A N 1
ATOM 1492 C CA . ASP A 1 190 ? 25.853 12.838 -5.817 1.00 86.88 190 ASP A CA 1
ATOM 1493 C C . ASP A 1 190 ? 26.156 12.115 -7.138 1.00 86.88 190 ASP A C 1
ATOM 1495 O O . ASP A 1 190 ? 25.796 12.609 -8.205 1.00 86.88 190 ASP A O 1
ATOM 1499 N N . ASN A 1 191 ? 26.694 10.890 -7.078 1.00 88.56 191 ASN A N 1
ATOM 1500 C CA . ASN A 1 191 ? 26.923 10.058 -8.259 1.00 88.56 191 ASN A CA 1
ATOM 1501 C C . ASN A 1 191 ? 25.612 9.679 -8.978 1.00 88.56 191 ASN A C 1
ATOM 1503 O O . ASN A 1 191 ? 25.540 9.755 -10.203 1.00 88.56 191 ASN A O 1
ATOM 1507 N N . VAL A 1 192 ? 24.547 9.311 -8.255 1.00 86.56 192 VAL A N 1
ATOM 1508 C CA . VAL A 1 192 ? 23.228 9.062 -8.870 1.00 86.56 192 VAL A CA 1
ATOM 1509 C C . VAL A 1 192 ? 22.701 10.321 -9.564 1.00 86.56 192 VAL A C 1
ATOM 1511 O O . VAL A 1 192 ? 22.325 10.265 -10.736 1.00 86.56 192 VAL A O 1
ATOM 1514 N N . ALA A 1 193 ? 22.689 11.454 -8.860 1.00 90.06 193 ALA A N 1
ATOM 1515 C CA . ALA A 1 193 ? 22.215 12.732 -9.378 1.00 90.06 193 ALA A CA 1
ATOM 1516 C C . ALA A 1 193 ? 23.013 13.181 -10.612 1.00 90.06 193 ALA A C 1
ATOM 1518 O O . ALA A 1 193 ? 22.437 13.690 -11.577 1.00 90.06 193 ALA A O 1
ATOM 1519 N N . GLU A 1 194 ? 24.328 12.950 -10.607 1.00 94.69 194 GLU A N 1
ATOM 1520 C CA . GLU A 1 194 ? 25.216 13.193 -11.741 1.00 94.69 194 GLU A CA 1
ATOM 1521 C C . GLU A 1 194 ? 24.825 12.325 -12.940 1.00 94.69 194 GLU A C 1
ATOM 1523 O O . GLU A 1 194 ? 24.609 12.861 -14.023 1.00 94.69 194 GLU A O 1
ATOM 1528 N N . LYS A 1 195 ? 24.665 11.003 -12.780 1.00 94.69 195 LYS A N 1
ATOM 1529 C CA . LYS A 1 195 ? 24.327 10.124 -13.918 1.00 94.69 195 LYS A CA 1
ATOM 1530 C C . LYS A 1 195 ? 22.933 10.364 -14.475 1.00 94.69 195 LYS A C 1
ATOM 1532 O O . LYS A 1 195 ? 22.743 10.214 -15.682 1.00 94.69 195 LYS A O 1
ATOM 1537 N N . ILE A 1 196 ? 21.982 10.777 -13.638 1.00 91.75 196 ILE A N 1
ATOM 1538 C CA . ILE A 1 196 ? 20.682 11.250 -14.117 1.00 91.75 196 ILE A CA 1
ATOM 1539 C C . ILE A 1 196 ? 20.858 12.537 -14.940 1.00 91.75 196 ILE A C 1
ATOM 1541 O O . ILE A 1 196 ? 20.327 12.624 -16.046 1.00 91.75 196 ILE A O 1
ATOM 1545 N N . GLN A 1 197 ? 21.650 13.506 -14.464 1.00 96.75 197 GLN A N 1
ATOM 1546 C CA . GLN A 1 197 ? 21.911 14.743 -15.212 1.00 96.75 197 GLN A CA 1
ATOM 1547 C C . GLN A 1 197 ? 22.601 14.474 -16.551 1.00 96.75 197 GLN A C 1
ATOM 1549 O O . GLN A 1 197 ? 22.190 15.018 -17.570 1.00 96.75 197 GLN A O 1
ATOM 1554 N N . GLU A 1 198 ? 23.611 13.604 -16.568 1.00 96.69 198 GLU A N 1
ATOM 1555 C CA . GLU A 1 198 ? 24.319 13.226 -17.789 1.00 96.69 198 GLU A CA 1
ATOM 1556 C C . GLU A 1 198 ? 23.396 12.564 -18.826 1.00 96.69 198 GLU A C 1
ATOM 1558 O O . GLU A 1 198 ? 23.654 12.679 -20.025 1.00 96.69 198 GLU A O 1
ATOM 1563 N N . TYR A 1 199 ? 22.356 11.846 -18.382 1.00 95.25 199 TYR A N 1
ATOM 1564 C CA . TYR A 1 199 ? 21.329 11.289 -19.262 1.00 95.25 199 TYR A CA 1
ATOM 1565 C C . TYR A 1 199 ? 20.375 12.373 -19.774 1.00 95.25 199 TYR A C 1
ATOM 1567 O O . TYR A 1 199 ? 20.142 12.438 -20.977 1.00 95.25 199 TYR A O 1
ATOM 1575 N N . ILE A 1 200 ? 19.885 13.256 -18.897 1.00 95.38 200 ILE A N 1
ATOM 1576 C CA . ILE A 1 200 ? 19.030 14.396 -19.276 1.00 95.38 200 ILE A CA 1
ATOM 1577 C C . ILE A 1 200 ? 19.747 15.303 -20.285 1.00 95.38 200 ILE A C 1
ATOM 1579 O O . ILE A 1 200 ? 19.148 15.763 -21.250 1.00 95.38 200 ILE A O 1
ATOM 1583 N N . ASP A 1 201 ? 21.052 15.524 -20.120 1.00 96.06 201 ASP A N 1
ATOM 1584 C CA . ASP A 1 201 ? 21.847 16.364 -21.019 1.00 96.06 201 ASP A CA 1
ATOM 1585 C C . ASP A 1 201 ? 21.935 15.818 -22.455 1.00 96.06 201 ASP A C 1
ATOM 1587 O O . ASP A 1 201 ? 22.322 16.562 -23.360 1.00 96.06 201 ASP A O 1
ATOM 1591 N N . VAL A 1 202 ? 21.540 14.560 -22.694 1.00 92.50 202 VAL A N 1
ATOM 1592 C CA . VAL A 1 202 ? 21.412 14.002 -24.048 1.00 92.50 202 VAL A CA 1
ATOM 1593 C C . VAL A 1 202 ? 20.317 14.710 -24.849 1.00 92.50 202 VAL A C 1
ATOM 1595 O O . VAL A 1 202 ? 20.479 14.841 -26.058 1.00 92.50 202 VAL A O 1
ATOM 1598 N N . GLU A 1 203 ? 19.280 15.253 -24.202 1.00 91.12 203 GLU A N 1
ATOM 1599 C CA . GLU A 1 203 ? 18.204 16.027 -24.849 1.00 91.12 203 GLU A CA 1
ATOM 1600 C C . GLU A 1 203 ? 18.748 17.239 -25.629 1.00 91.12 203 GLU A C 1
ATOM 1602 O O . GLU A 1 203 ? 18.172 17.672 -26.625 1.00 91.12 203 GLU A O 1
ATOM 1607 N N . LYS A 1 204 ? 19.903 17.769 -25.205 1.00 92.94 204 LYS A N 1
ATOM 1608 C CA . LYS A 1 204 ? 20.575 18.918 -25.832 1.00 92.94 204 LYS A CA 1
ATOM 1609 C C . LYS A 1 204 ? 21.388 18.533 -27.072 1.00 92.94 204 LYS A C 1
ATOM 1611 O O . LYS A 1 204 ? 21.912 19.419 -27.750 1.00 92.94 204 LYS A O 1
ATOM 1616 N N . LEU A 1 205 ? 21.563 17.238 -27.338 1.00 91.88 205 LEU A N 1
ATOM 1617 C CA . LEU A 1 205 ? 22.330 16.739 -28.474 1.00 91.88 205 LEU A CA 1
ATOM 1618 C C . LEU A 1 205 ? 21.451 16.637 -29.717 1.00 91.88 205 LEU A C 1
ATOM 1620 O O . LEU A 1 205 ? 20.237 16.483 -29.647 1.00 91.88 205 LEU A O 1
ATOM 1624 N N . ASN A 1 206 ? 22.084 16.706 -30.885 1.00 91.75 206 ASN A N 1
ATOM 1625 C CA . ASN A 1 206 ? 21.368 16.524 -32.136 1.00 91.75 206 ASN A CA 1
ATOM 1626 C C . ASN A 1 206 ? 21.205 15.010 -32.417 1.00 91.75 206 ASN A C 1
ATOM 1628 O O . ASN A 1 206 ? 22.224 14.323 -32.556 1.00 91.75 206 ASN A O 1
ATOM 1632 N N . PRO A 1 207 ? 19.972 14.476 -32.531 1.00 88.38 207 PRO A N 1
ATOM 1633 C CA . PRO A 1 207 ? 19.735 13.052 -32.788 1.00 88.38 207 PRO A CA 1
ATOM 1634 C C . PRO A 1 207 ? 20.243 12.567 -34.154 1.00 88.38 207 PRO A C 1
ATOM 1636 O O . PRO A 1 207 ? 20.502 11.372 -34.300 1.00 88.38 207 PRO A O 1
ATOM 1639 N N . ASP A 1 208 ? 20.465 13.472 -35.114 1.00 86.25 208 ASP A N 1
ATOM 1640 C CA . ASP A 1 208 ? 21.023 13.156 -36.437 1.00 86.25 208 ASP A CA 1
ATOM 1641 C C . ASP A 1 208 ? 22.534 12.863 -36.398 1.00 86.25 208 ASP A C 1
ATOM 1643 O O . ASP A 1 208 ? 23.120 12.398 -37.384 1.00 86.25 208 ASP A O 1
ATOM 1647 N N . GLN A 1 209 ? 23.212 13.172 -35.287 1.00 88.31 209 GLN A N 1
ATOM 1648 C CA . GLN A 1 209 ? 24.639 12.904 -35.144 1.00 88.31 209 GLN A CA 1
ATOM 1649 C C . GLN A 1 209 ? 24.883 11.447 -34.712 1.00 88.31 209 GLN A C 1
ATOM 1651 O O . GLN A 1 209 ? 24.279 10.928 -33.775 1.00 88.31 209 GLN A O 1
ATOM 1656 N N . GLU A 1 210 ? 25.801 10.764 -35.407 1.00 80.06 210 GLU A N 1
ATOM 1657 C CA . GLU A 1 210 ? 26.088 9.332 -35.205 1.00 80.06 210 GLU A CA 1
ATOM 1658 C C . GLU A 1 210 ? 26.584 9.013 -33.780 1.00 80.06 210 GLU A C 1
ATOM 1660 O O . GLU A 1 210 ? 26.344 7.926 -33.248 1.00 80.06 210 GLU A O 1
ATOM 1665 N N . ASP A 1 211 ? 27.272 9.958 -33.144 1.00 89.44 211 ASP A N 1
ATOM 1666 C CA . ASP A 1 211 ? 27.768 9.853 -31.776 1.00 89.44 211 ASP A CA 1
ATOM 1667 C C . ASP A 1 211 ? 26.656 9.951 -30.728 1.00 89.44 211 ASP A C 1
ATOM 1669 O O . ASP A 1 211 ? 26.745 9.240 -29.723 1.00 89.44 211 ASP A O 1
ATOM 1673 N N . THR A 1 212 ? 25.576 10.702 -30.980 1.00 87.75 212 THR A N 1
ATOM 1674 C CA . THR A 1 212 ? 24.412 10.799 -30.078 1.00 87.75 212 THR A CA 1
ATOM 1675 C C . THR A 1 212 ? 23.850 9.422 -29.740 1.00 87.75 212 THR A C 1
ATOM 1677 O O . THR A 1 212 ? 23.563 9.138 -28.577 1.00 87.75 212 THR A O 1
ATOM 1680 N N . LYS A 1 213 ? 23.812 8.498 -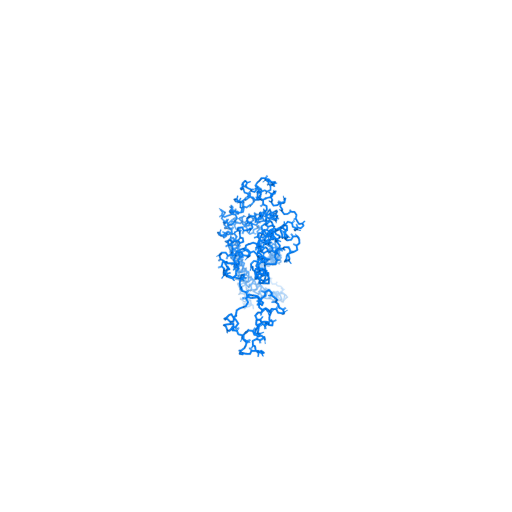30.710 1.00 83.31 213 LYS A N 1
ATOM 1681 C CA . LYS A 1 213 ? 23.377 7.112 -30.477 1.00 83.31 213 LYS A CA 1
ATOM 1682 C C . LYS A 1 213 ? 24.243 6.369 -29.469 1.00 83.31 213 LYS A C 1
ATOM 1684 O O . LYS A 1 213 ? 23.734 5.669 -28.590 1.00 83.31 213 LYS A O 1
ATOM 1689 N N . SER A 1 214 ? 25.562 6.509 -29.584 1.00 86.12 214 SER A N 1
ATOM 1690 C CA . SER A 1 214 ? 26.482 5.891 -28.632 1.00 86.12 214 SER A CA 1
ATOM 1691 C C . SER A 1 214 ? 26.416 6.572 -27.268 1.00 86.12 214 SER A C 1
ATOM 1693 O O . SER A 1 214 ? 26.515 5.881 -26.253 1.00 86.12 214 SER A O 1
ATOM 1695 N N . ILE A 1 215 ? 26.269 7.899 -27.236 1.00 92.00 215 ILE A N 1
ATOM 1696 C CA . ILE A 1 215 ? 26.187 8.678 -26.000 1.00 92.00 215 ILE A CA 1
ATOM 1697 C C . ILE A 1 215 ? 24.925 8.286 -25.233 1.00 92.00 215 ILE A C 1
ATOM 1699 O O . ILE A 1 215 ? 25.053 7.878 -24.080 1.00 92.00 215 ILE A O 1
ATOM 1703 N N . LEU A 1 216 ? 23.750 8.289 -25.875 1.00 87.00 216 LEU A N 1
ATOM 1704 C CA . LEU A 1 216 ? 22.484 7.907 -25.244 1.00 87.00 216 LEU A CA 1
ATOM 1705 C C . LEU A 1 216 ? 22.579 6.523 -24.597 1.00 87.00 216 LEU A C 1
ATOM 1707 O O . LEU A 1 216 ? 22.325 6.377 -23.405 1.00 87.00 216 LEU A O 1
ATOM 1711 N N . ASN A 1 217 ? 23.022 5.513 -25.352 1.00 80.56 217 ASN A N 1
ATOM 1712 C CA . ASN A 1 217 ? 23.141 4.150 -24.832 1.00 80.56 217 ASN A CA 1
ATOM 1713 C C . ASN A 1 217 ? 24.137 4.053 -23.658 1.00 80.56 217 ASN A C 1
ATOM 1715 O O . ASN A 1 217 ? 23.886 3.329 -22.694 1.00 80.56 217 ASN A O 1
ATOM 1719 N N . ASN A 1 218 ? 25.261 4.773 -23.707 1.00 90.69 218 ASN A N 1
ATOM 1720 C CA . ASN A 1 218 ? 26.241 4.758 -22.619 1.00 90.69 218 ASN A CA 1
ATOM 1721 C C . ASN A 1 218 ? 25.707 5.449 -21.358 1.00 90.69 218 ASN A C 1
ATOM 1723 O O . ASN A 1 218 ? 25.836 4.894 -20.266 1.00 90.69 218 ASN A O 1
ATOM 1727 N N . ARG A 1 219 ? 25.072 6.619 -21.505 1.00 93.38 219 ARG A N 1
ATOM 1728 C CA . ARG A 1 219 ? 24.467 7.352 -20.385 1.00 93.38 219 ARG A CA 1
ATOM 1729 C C . ARG A 1 219 ? 23.305 6.577 -19.774 1.00 93.38 219 ARG A C 1
ATOM 1731 O O . ARG A 1 219 ? 23.243 6.464 -18.557 1.00 93.38 219 ARG A O 1
ATOM 1738 N N . GLN A 1 220 ? 22.465 5.940 -20.591 1.00 86.12 220 GLN A N 1
ATOM 1739 C CA . GLN A 1 220 ? 21.374 5.091 -20.107 1.00 86.12 220 GLN A CA 1
ATOM 1740 C C . GLN A 1 220 ? 21.891 3.925 -19.263 1.00 86.12 220 GLN A C 1
ATOM 1742 O O . GLN A 1 220 ? 21.352 3.635 -18.200 1.00 86.12 220 GLN A O 1
ATOM 1747 N N . ARG A 1 221 ? 22.955 3.248 -19.714 1.00 80.56 221 ARG A N 1
ATOM 1748 C CA . ARG A 1 221 ? 23.567 2.145 -18.958 1.00 80.56 221 ARG A CA 1
ATOM 1749 C C . ARG A 1 221 ? 24.162 2.620 -17.638 1.00 80.56 221 ARG A C 1
ATOM 1751 O O . ARG A 1 221 ? 23.933 1.970 -16.623 1.00 80.56 221 ARG A O 1
ATOM 1758 N N . ALA A 1 222 ? 24.893 3.735 -17.658 1.00 86.31 222 ALA A N 1
ATOM 1759 C CA . ALA A 1 222 ? 25.478 4.320 -16.455 1.00 86.31 222 ALA A CA 1
ATOM 1760 C C . ALA A 1 222 ? 24.389 4.725 -15.451 1.00 86.31 222 ALA A C 1
ATOM 1762 O O . ALA A 1 222 ? 24.474 4.355 -14.282 1.00 86.31 222 ALA A O 1
ATOM 1763 N N . MET A 1 223 ? 23.330 5.388 -15.927 1.00 90.50 223 MET A N 1
ATOM 1764 C CA . MET A 1 223 ? 22.159 5.732 -15.126 1.00 90.50 223 MET A CA 1
ATOM 1765 C C . MET A 1 223 ? 21.501 4.475 -14.547 1.00 90.50 223 MET A C 1
ATOM 1767 O O . MET A 1 223 ? 21.361 4.376 -13.337 1.00 90.50 223 MET A O 1
ATOM 1771 N N . ASN A 1 224 ? 21.173 3.466 -15.358 1.00 76.94 224 ASN A N 1
ATOM 1772 C CA . ASN A 1 224 ? 20.544 2.229 -14.877 1.00 76.94 224 ASN A CA 1
ATOM 1773 C C . ASN A 1 224 ? 21.384 1.505 -13.815 1.00 76.94 224 ASN A C 1
ATOM 1775 O O . ASN A 1 224 ? 20.837 0.949 -12.863 1.00 76.94 224 ASN A O 1
ATOM 1779 N N . GLN A 1 225 ? 22.710 1.513 -13.966 1.00 80.31 225 GLN A N 1
ATOM 1780 C CA . GLN A 1 225 ? 23.618 0.899 -13.004 1.00 80.31 225 GLN A CA 1
ATOM 1781 C C . GLN A 1 225 ? 23.542 1.587 -11.636 1.00 80.31 225 GLN A C 1
ATOM 1783 O O . GLN A 1 225 ? 23.495 0.894 -10.619 1.00 80.31 225 GLN A O 1
ATOM 1788 N N . VAL A 1 226 ? 23.498 2.923 -11.601 1.00 81.62 226 VAL A N 1
ATOM 1789 C CA . VAL A 1 226 ? 23.403 3.671 -10.338 1.00 81.62 226 VAL A CA 1
ATOM 1790 C C . VAL A 1 226 ? 21.970 3.742 -9.807 1.00 81.62 226 VAL A C 1
ATOM 1792 O O . VAL A 1 226 ? 21.770 3.665 -8.607 1.00 81.62 226 VAL A O 1
ATOM 1795 N N . LEU A 1 227 ? 20.941 3.760 -10.659 1.00 72.62 227 LEU A N 1
ATOM 1796 C CA . LEU A 1 227 ? 19.547 3.637 -10.213 1.00 72.62 227 LEU A CA 1
ATOM 1797 C C . LEU A 1 227 ? 19.305 2.290 -9.513 1.00 72.62 227 LEU A C 1
ATOM 1799 O O . LEU A 1 227 ? 18.539 2.209 -8.554 1.00 72.62 227 LEU A O 1
ATOM 1803 N N . GLY A 1 228 ? 20.013 1.237 -9.935 1.00 64.50 228 GLY A N 1
ATOM 1804 C CA . GLY A 1 228 ? 20.001 -0.064 -9.268 1.00 64.50 228 GLY A CA 1
ATOM 1805 C C . GLY A 1 228 ? 20.462 -0.022 -7.806 1.00 64.50 228 GLY A C 1
ATOM 1806 O O . GLY A 1 228 ? 20.029 -0.866 -7.019 1.00 64.50 228 GLY A O 1
ATOM 1807 N N . THR A 1 229 ? 21.272 0.965 -7.403 1.00 67.31 229 THR A N 1
ATOM 1808 C CA . THR A 1 229 ? 21.715 1.134 -6.005 1.00 67.31 229 THR A CA 1
ATOM 1809 C C . THR A 1 229 ? 20.674 1.853 -5.134 1.00 67.31 229 THR A C 1
ATOM 1811 O O . THR A 1 229 ? 20.698 1.714 -3.910 1.00 67.31 229 THR A O 1
ATOM 1814 N N . ILE A 1 230 ? 19.675 2.507 -5.747 1.00 63.12 230 ILE A N 1
ATOM 1815 C CA . ILE A 1 230 ? 18.517 3.145 -5.079 1.00 63.12 230 ILE A CA 1
ATOM 1816 C C . ILE A 1 230 ? 17.471 2.104 -4.630 1.00 63.12 230 ILE A C 1
ATOM 1818 O O . ILE A 1 230 ? 16.440 2.440 -4.042 1.00 63.12 230 ILE A O 1
ATOM 1822 N N . THR A 1 231 ? 17.733 0.807 -4.835 1.00 54.41 231 THR A N 1
ATOM 1823 C CA . THR A 1 231 ? 16.845 -0.305 -4.443 1.00 54.41 231 THR A CA 1
ATOM 1824 C C . THR A 1 231 ? 16.358 -0.211 -2.995 1.00 54.41 231 THR A C 1
ATOM 1826 O O . THR A 1 231 ? 15.239 -0.626 -2.695 1.00 54.41 231 THR A O 1
ATOM 1829 N N . VAL A 1 232 ? 17.144 0.379 -2.092 1.00 54.56 232 VAL A N 1
ATOM 1830 C CA . VAL A 1 232 ? 16.788 0.472 -0.672 1.00 54.56 232 VAL A CA 1
ATOM 1831 C C . VAL A 1 232 ? 15.764 1.582 -0.381 1.00 54.56 232 VAL A C 1
ATOM 1833 O O . VAL A 1 232 ? 14.857 1.351 0.416 1.00 54.56 232 VAL A O 1
ATOM 1836 N N . THR A 1 233 ? 15.802 2.729 -1.066 1.00 58.53 233 THR A N 1
ATOM 1837 C CA . THR A 1 233 ? 14.816 3.815 -0.874 1.00 58.53 233 THR A CA 1
ATOM 1838 C C . THR A 1 233 ? 13.434 3.412 -1.390 1.00 58.53 233 THR A C 1
ATOM 1840 O O . THR A 1 233 ? 12.434 3.573 -0.692 1.00 58.53 233 THR A O 1
ATOM 1843 N N . LEU A 1 234 ? 13.372 2.777 -2.566 1.00 60.31 234 LEU A N 1
ATOM 1844 C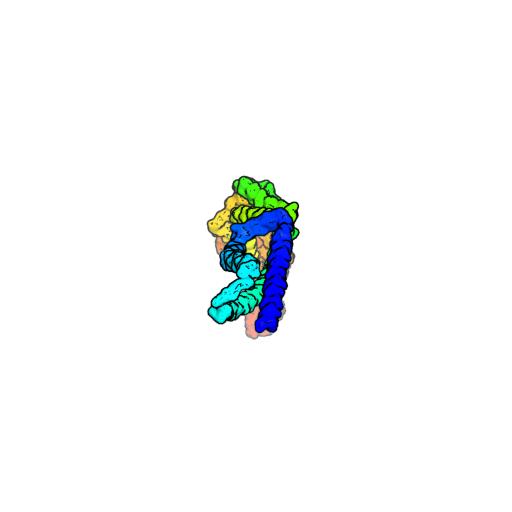 CA . LEU A 1 234 ? 12.123 2.207 -3.088 1.00 60.31 234 LEU A CA 1
ATOM 1845 C C . LEU A 1 234 ? 11.590 1.086 -2.192 1.00 60.31 234 LEU A C 1
ATOM 1847 O O . LEU A 1 234 ? 10.379 0.964 -2.015 1.00 60.31 234 LEU A O 1
ATOM 1851 N N . SER A 1 235 ? 12.477 0.290 -1.583 1.00 62.94 235 SER A N 1
ATOM 1852 C CA . SER A 1 235 ? 12.056 -0.719 -0.610 1.00 62.94 235 SER A CA 1
ATOM 1853 C C . SER A 1 235 ? 11.417 -0.079 0.625 1.00 62.94 235 SER A C 1
ATOM 1855 O O . SER A 1 235 ? 10.379 -0.558 1.066 1.00 62.94 235 SER A O 1
ATOM 1857 N N . CYS A 1 236 ? 11.950 1.046 1.119 1.00 69.81 236 CYS A N 1
ATOM 1858 C CA . CYS A 1 236 ? 11.366 1.800 2.229 1.00 69.81 236 CYS A CA 1
ATOM 1859 C C . CYS A 1 236 ? 9.957 2.301 1.901 1.00 69.81 236 CYS A C 1
ATOM 1861 O O . CYS A 1 236 ? 9.034 2.053 2.674 1.00 69.81 236 CYS A O 1
ATOM 1863 N N . PHE A 1 237 ? 9.761 2.939 0.743 1.00 72.25 237 PHE A N 1
ATOM 1864 C CA . PHE A 1 237 ? 8.431 3.394 0.325 1.00 72.25 237 PHE A CA 1
ATOM 1865 C C . PHE A 1 237 ? 7.461 2.231 0.109 1.00 72.25 237 PHE A C 1
ATOM 1867 O O . PHE A 1 237 ? 6.316 2.297 0.552 1.00 72.25 237 PHE A O 1
ATOM 1874 N N . ARG A 1 238 ? 7.923 1.130 -0.495 1.00 72.88 238 ARG A N 1
ATOM 1875 C CA . ARG A 1 238 ? 7.120 -0.088 -0.650 1.00 72.88 238 ARG A CA 1
ATOM 1876 C C . ARG A 1 238 ? 6.726 -0.680 0.701 1.00 72.88 238 ARG A C 1
ATOM 1878 O O . ARG A 1 238 ? 5.582 -1.086 0.869 1.00 72.88 238 ARG A O 1
ATOM 1885 N N . HIS A 1 239 ? 7.640 -0.709 1.668 1.00 76.75 239 HIS A N 1
ATOM 1886 C CA . HIS A 1 239 ? 7.349 -1.160 3.026 1.00 76.75 239 HIS A CA 1
ATOM 1887 C C . HIS A 1 239 ? 6.358 -0.232 3.735 1.00 76.75 239 HIS A C 1
ATOM 1889 O O . HIS A 1 239 ? 5.385 -0.741 4.282 1.00 76.75 239 HIS A O 1
ATOM 1895 N N . LYS A 1 240 ? 6.528 1.097 3.651 1.00 79.19 240 LYS A N 1
ATOM 1896 C CA . LYS A 1 240 ? 5.563 2.078 4.183 1.00 79.19 240 LYS A CA 1
ATOM 1897 C C . LYS A 1 240 ? 4.172 1.878 3.566 1.00 79.19 240 LYS A C 1
ATOM 1899 O O . LYS A 1 240 ? 3.190 1.797 4.297 1.00 79.19 240 LYS A O 1
ATOM 1904 N N . GLY A 1 241 ? 4.091 1.726 2.242 1.00 81.19 241 GLY A N 1
ATOM 1905 C CA . GLY A 1 241 ? 2.835 1.479 1.527 1.00 81.19 241 GLY A CA 1
ATOM 1906 C C . GLY A 1 241 ? 2.176 0.150 1.906 1.00 81.19 241 GLY A C 1
ATOM 1907 O O . GLY A 1 241 ? 0.975 0.111 2.157 1.00 81.19 241 GLY A O 1
ATOM 1908 N N . ASN A 1 242 ? 2.958 -0.926 2.021 1.00 83.38 242 ASN A N 1
ATOM 1909 C CA . ASN A 1 242 ? 2.462 -2.226 2.478 1.00 83.38 242 ASN A CA 1
ATOM 1910 C C . ASN A 1 242 ? 1.973 -2.170 3.930 1.00 83.38 242 ASN A C 1
ATOM 1912 O O . ASN A 1 242 ? 0.926 -2.733 4.235 1.00 83.38 242 ASN A O 1
ATOM 1916 N N . ALA A 1 243 ? 2.709 -1.487 4.811 1.00 87.19 243 ALA A N 1
ATOM 1917 C CA . ALA A 1 243 ? 2.321 -1.304 6.203 1.00 87.19 243 ALA A CA 1
ATOM 1918 C C . ALA A 1 243 ? 1.012 -0.514 6.305 1.00 87.19 243 ALA A C 1
ATOM 1920 O O . ALA A 1 243 ? 0.095 -0.960 6.981 1.00 87.19 243 ALA A O 1
ATOM 1921 N N . PHE A 1 244 ? 0.881 0.594 5.568 1.00 89.50 244 PHE A N 1
ATOM 1922 C CA . PHE A 1 244 ? -0.369 1.352 5.500 1.00 89.50 244 PHE A CA 1
ATOM 1923 C C . PHE A 1 244 ? -1.527 0.492 4.977 1.00 89.50 244 PHE A C 1
ATOM 1925 O O . PHE A 1 244 ? -2.600 0.470 5.571 1.00 89.50 244 PHE A O 1
ATOM 1932 N N . GLY A 1 245 ? -1.304 -0.270 3.900 1.00 88.38 245 GLY A N 1
ATOM 1933 C CA . GLY A 1 245 ? -2.307 -1.182 3.348 1.00 88.38 245 GLY A CA 1
ATOM 1934 C C . GLY A 1 245 ? -2.745 -2.270 4.332 1.00 88.38 245 GLY A C 1
ATOM 1935 O O . GLY A 1 245 ? -3.929 -2.596 4.392 1.00 88.38 245 GLY A O 1
ATOM 1936 N N . ALA A 1 246 ? -1.817 -2.800 5.129 1.00 91.06 246 ALA A N 1
ATOM 1937 C CA . ALA A 1 246 ? -2.117 -3.788 6.156 1.00 91.06 246 ALA A CA 1
ATOM 1938 C C . ALA A 1 246 ? -2.851 -3.163 7.355 1.00 91.06 246 ALA A C 1
ATOM 1940 O O . ALA A 1 246 ? -3.863 -3.712 7.778 1.00 91.06 246 ALA A O 1
ATOM 1941 N N . VAL A 1 247 ? -2.416 -1.993 7.849 1.00 92.94 247 VAL A N 1
ATOM 1942 C CA . VAL A 1 247 ? -3.110 -1.258 8.927 1.00 92.94 247 VAL A CA 1
ATOM 1943 C C . VAL A 1 247 ? -4.543 -0.961 8.506 1.00 92.94 247 VAL A C 1
ATOM 1945 O O . VAL A 1 247 ? -5.474 -1.257 9.245 1.00 92.94 247 VAL A O 1
ATOM 1948 N N . LYS A 1 248 ? -4.725 -0.461 7.280 1.00 93.50 248 LYS A N 1
ATOM 1949 C CA . LYS A 1 248 ? -6.034 -0.215 6.674 1.00 93.50 248 LYS A CA 1
ATOM 1950 C C . LYS A 1 248 ? -6.914 -1.469 6.695 1.00 93.50 248 LYS A C 1
ATOM 1952 O O . LYS A 1 248 ? -8.074 -1.392 7.087 1.00 93.50 248 LYS A O 1
ATOM 1957 N N . LEU A 1 249 ? -6.384 -2.611 6.254 1.00 94.31 249 LEU A N 1
ATOM 1958 C CA . LEU A 1 249 ? -7.135 -3.865 6.193 1.00 94.31 249 LEU A CA 1
ATOM 1959 C C . LEU A 1 249 ? -7.547 -4.356 7.587 1.00 94.31 249 LEU A C 1
ATOM 1961 O O . LEU A 1 249 ? -8.699 -4.732 7.779 1.00 94.31 249 LEU A O 1
ATOM 1965 N N . GLU A 1 250 ? -6.625 -4.348 8.548 1.00 95.94 250 GLU A N 1
ATOM 1966 C CA . GLU A 1 250 ? -6.893 -4.825 9.910 1.00 95.94 250 GLU A CA 1
ATOM 1967 C C . GLU A 1 250 ? -7.823 -3.874 10.680 1.00 95.94 250 GLU A C 1
ATOM 1969 O O . GLU A 1 250 ? -8.741 -4.330 11.360 1.00 95.94 250 GLU A O 1
ATOM 1974 N N . CYS A 1 251 ? -7.672 -2.555 10.520 1.00 96.38 251 CYS A N 1
ATOM 1975 C CA . CYS A 1 251 ? -8.579 -1.586 11.137 1.00 96.38 251 CYS A CA 1
ATOM 1976 C C . CYS A 1 251 ? -9.984 -1.614 10.536 1.00 96.38 251 CYS A C 1
ATOM 1978 O O . CYS A 1 251 ? -10.954 -1.461 11.274 1.00 96.38 251 CYS A O 1
ATOM 1980 N N . ALA A 1 252 ? -10.115 -1.867 9.230 1.00 95.69 252 ALA A N 1
ATOM 1981 C CA . ALA A 1 252 ? -11.417 -2.065 8.598 1.00 95.69 252 ALA A CA 1
ATOM 1982 C C . ALA A 1 252 ? -12.116 -3.355 9.068 1.00 95.69 252 ALA A C 1
ATOM 1984 O O . ALA A 1 252 ? -13.340 -3.410 9.073 1.00 95.69 252 ALA A O 1
ATOM 1985 N N . ARG A 1 253 ? -11.366 -4.389 9.481 1.00 96.06 253 ARG A N 1
ATOM 1986 C CA . ARG A 1 253 ? -11.945 -5.572 10.150 1.00 96.06 253 ARG A CA 1
ATOM 1987 C C . ARG A 1 253 ? -12.360 -5.278 11.589 1.00 96.06 253 ARG A C 1
ATOM 1989 O O . ARG A 1 253 ? -13.345 -5.832 12.065 1.00 96.06 253 ARG A O 1
ATOM 1996 N N . GLY A 1 254 ? -11.590 -4.434 12.274 1.00 96.31 254 GLY A N 1
ATOM 1997 C CA . GLY A 1 254 ? -11.856 -3.983 13.637 1.00 96.31 254 GLY A CA 1
ATOM 1998 C C . GLY A 1 254 ? -11.564 -5.006 14.734 1.00 96.31 254 GLY A C 1
ATOM 1999 O O . GLY A 1 254 ? -12.070 -4.886 15.842 1.00 96.31 254 GLY A O 1
ATOM 2000 N N . ASP A 1 255 ? -10.749 -6.026 14.459 1.00 94.56 255 ASP A N 1
ATOM 2001 C CA . ASP A 1 255 ? -10.466 -7.105 15.420 1.00 94.56 255 ASP A CA 1
ATOM 2002 C C . ASP A 1 255 ? -9.524 -6.688 16.564 1.00 94.56 255 ASP A C 1
ATOM 2004 O O . ASP A 1 255 ? -9.336 -7.428 17.538 1.00 94.56 255 ASP A O 1
ATOM 2008 N N . SER A 1 256 ? -8.846 -5.549 16.428 1.00 96.62 256 SER A N 1
ATOM 2009 C CA . SER A 1 256 ? -7.835 -5.063 17.369 1.00 96.62 256 SER A CA 1
ATOM 2010 C C . SER A 1 256 ? -7.802 -3.532 17.387 1.00 96.62 256 SER A C 1
ATOM 2012 O O . SER A 1 256 ? -8.155 -2.915 16.382 1.00 96.62 256 SER A O 1
ATOM 2014 N N . PRO A 1 257 ? -7.351 -2.912 18.491 1.00 97.00 257 PRO A N 1
ATOM 2015 C CA . PRO A 1 257 ? -7.176 -1.466 18.541 1.00 97.00 257 PRO A CA 1
ATOM 2016 C C . PRO A 1 257 ? -5.993 -1.022 17.666 1.00 97.00 257 PRO A C 1
ATOM 2018 O O . PRO A 1 257 ? -5.034 -1.771 17.454 1.00 97.00 257 PRO A O 1
ATOM 2021 N N . PHE A 1 258 ? -6.031 0.216 17.184 1.00 96.69 258 PHE A N 1
ATOM 2022 C CA . PHE A 1 258 ? -5.044 0.815 16.293 1.00 96.69 258 PHE A CA 1
ATOM 2023 C C . PHE A 1 258 ? -3.602 0.711 16.812 1.00 96.69 258 PHE A C 1
ATOM 2025 O O . PHE A 1 258 ? -2.760 0.259 16.035 1.00 96.69 258 PHE A O 1
ATOM 2032 N N . PRO A 1 259 ? -3.260 1.056 18.078 1.00 95.75 259 PRO A N 1
ATOM 2033 C CA . PRO A 1 259 ? -1.863 0.977 18.521 1.00 95.75 259 PRO A CA 1
ATOM 2034 C C . PRO A 1 259 ? -1.327 -0.456 18.488 1.00 95.75 259 PRO A C 1
ATOM 2036 O O . PRO A 1 259 ? -0.166 -0.692 18.154 1.00 95.75 259 PRO A O 1
ATOM 2039 N N . TYR A 1 260 ? -2.188 -1.439 18.772 1.00 95.25 260 TYR A N 1
ATOM 2040 C CA . TYR A 1 260 ? -1.841 -2.849 18.631 1.00 95.25 260 TYR A CA 1
ATOM 2041 C C . TYR A 1 260 ? -1.551 -3.220 17.174 1.00 95.25 260 TYR A C 1
ATOM 2043 O O . TYR A 1 260 ? -0.526 -3.842 16.903 1.00 95.25 260 TYR A O 1
ATOM 2051 N N . ILE A 1 261 ? -2.439 -2.831 16.252 1.00 94.62 261 ILE A N 1
ATOM 2052 C CA . ILE A 1 261 ? -2.301 -3.089 14.811 1.00 94.62 261 ILE A CA 1
ATOM 2053 C C . ILE A 1 261 ? -1.018 -2.448 14.277 1.00 94.62 261 ILE A C 1
ATOM 2055 O O . ILE A 1 261 ? -0.253 -3.096 13.562 1.00 94.62 261 ILE A O 1
ATOM 2059 N N . PHE A 1 262 ? -0.758 -1.195 14.651 1.00 92.38 262 PHE A N 1
ATOM 2060 C CA . PHE A 1 262 ? 0.461 -0.493 14.280 1.00 92.38 262 PHE A CA 1
ATOM 2061 C C . PHE A 1 262 ? 1.698 -1.252 14.763 1.00 92.38 262 PHE A C 1
ATOM 2063 O O . PHE A 1 262 ? 2.562 -1.562 13.950 1.00 92.38 262 PHE A O 1
ATOM 2070 N N . ASP A 1 263 ? 1.779 -1.617 16.045 1.00 89.81 263 ASP A N 1
ATOM 2071 C CA . ASP A 1 263 ? 2.943 -2.341 16.569 1.00 89.81 263 ASP A CA 1
ATOM 2072 C C . ASP A 1 263 ? 3.133 -3.710 15.894 1.00 89.81 263 ASP A C 1
ATOM 2074 O O . ASP A 1 263 ? 4.251 -4.079 15.532 1.00 89.81 263 ASP A O 1
ATOM 2078 N N . ASP A 1 264 ? 2.047 -4.451 15.668 1.00 89.56 264 ASP A N 1
ATOM 2079 C CA . ASP A 1 264 ? 2.096 -5.773 15.041 1.00 89.56 264 ASP A CA 1
ATOM 2080 C C . ASP A 1 264 ? 2.580 -5.716 13.582 1.00 89.56 264 ASP A C 1
ATOM 2082 O O . ASP A 1 264 ? 3.378 -6.549 13.154 1.00 89.56 264 ASP A O 1
ATOM 2086 N N . ILE A 1 265 ? 2.166 -4.692 12.833 1.00 87.94 265 ILE A N 1
ATOM 2087 C CA . ILE A 1 265 ? 2.489 -4.541 11.407 1.00 87.94 265 ILE A CA 1
ATOM 2088 C C . ILE A 1 265 ? 3.809 -3.803 11.185 1.00 87.94 265 ILE A C 1
ATOM 2090 O O . ILE A 1 265 ? 4.542 -4.112 10.246 1.00 87.94 265 ILE A O 1
ATOM 2094 N N . VAL A 1 266 ? 4.103 -2.791 11.996 1.00 82.31 266 VAL A N 1
ATOM 2095 C CA . VAL A 1 266 ? 5.244 -1.892 11.791 1.00 82.31 266 VAL A CA 1
ATOM 2096 C C . VAL A 1 266 ? 6.450 -2.324 12.616 1.00 82.31 266 VAL A C 1
ATOM 2098 O O . VAL A 1 266 ? 7.555 -2.364 12.077 1.00 82.31 266 VAL A O 1
ATOM 2101 N N . ASN A 1 267 ? 6.259 -2.703 13.883 1.00 73.00 267 ASN A N 1
ATOM 2102 C CA . ASN A 1 267 ? 7.372 -2.951 14.804 1.00 73.00 267 ASN A CA 1
ATOM 2103 C C . ASN A 1 267 ? 7.813 -4.423 14.864 1.00 73.00 267 ASN A C 1
ATOM 2105 O O . ASN A 1 267 ? 8.960 -4.690 15.223 1.00 73.00 267 ASN A O 1
ATOM 2109 N N . LYS A 1 268 ? 6.957 -5.388 14.491 1.00 71.69 268 LYS A N 1
ATOM 2110 C CA . LYS A 1 268 ? 7.312 -6.825 14.506 1.00 71.69 268 LYS A CA 1
ATOM 2111 C C . LYS A 1 268 ? 7.852 -7.376 13.186 1.00 71.69 268 LYS A C 1
ATOM 2113 O O . LYS A 1 268 ? 8.259 -8.539 13.137 1.00 71.69 268 LYS A O 1
ATOM 2118 N N . VAL A 1 269 ? 7.888 -6.585 12.113 1.00 64.75 269 VAL A N 1
ATOM 2119 C CA . VAL A 1 269 ? 8.481 -7.038 10.847 1.00 64.75 269 VAL A CA 1
ATOM 2120 C C . VAL A 1 269 ? 9.999 -7.197 11.047 1.00 64.75 269 VAL A C 1
ATOM 2122 O O . VAL A 1 269 ? 10.657 -6.242 11.442 1.00 64.75 269 VAL A O 1
ATOM 2125 N N . PRO A 1 270 ? 10.588 -8.381 10.776 1.00 55.50 270 PRO A N 1
ATOM 2126 C CA . PRO A 1 270 ? 11.976 -8.724 11.133 1.00 55.50 270 PRO A CA 1
ATOM 2127 C C . PRO A 1 270 ? 13.057 -8.023 10.295 1.00 55.50 270 PRO A C 1
ATOM 2129 O O . PRO A 1 270 ? 14.254 -8.246 10.479 1.00 55.50 270 PRO A O 1
ATOM 2132 N N . ILE A 1 271 ? 12.659 -7.190 9.343 1.00 55.31 271 ILE A N 1
ATOM 2133 C CA . ILE A 1 271 ? 13.567 -6.262 8.676 1.00 55.31 271 ILE A CA 1
ATOM 2134 C C . ILE A 1 271 ? 13.658 -5.089 9.634 1.00 55.31 271 ILE A C 1
ATOM 2136 O O . ILE A 1 271 ? 12.602 -4.640 10.008 1.00 55.31 271 ILE A O 1
ATOM 2140 N N . ASP A 1 272 ? 14.832 -4.596 10.031 1.00 52.84 272 ASP A N 1
ATOM 2141 C CA . ASP A 1 272 ? 14.954 -3.319 10.758 1.00 52.84 272 ASP A CA 1
ATOM 2142 C C . ASP A 1 272 ? 14.739 -2.173 9.745 1.00 52.84 272 ASP A C 1
ATOM 2144 O O . ASP A 1 272 ? 15.709 -1.738 9.102 1.00 52.84 272 ASP A O 1
ATOM 2148 N N . PRO A 1 273 ? 13.488 -1.732 9.475 1.00 51.28 273 PRO A N 1
ATOM 2149 C CA . PRO A 1 273 ? 13.208 -0.807 8.394 1.00 51.28 273 PRO A CA 1
ATOM 2150 C C . PRO A 1 273 ? 13.428 0.608 8.929 1.00 51.28 273 PRO A C 1
ATOM 2152 O O . PRO A 1 273 ? 13.824 1.484 8.182 1.00 51.28 273 PRO A O 1
ATOM 2155 N N . ALA A 1 274 ? 13.272 0.829 10.237 1.00 50.12 274 ALA A N 1
ATOM 2156 C CA . ALA A 1 274 ? 13.442 2.102 10.897 1.00 50.12 274 ALA A CA 1
ATOM 2157 C C . ALA A 1 274 ? 14.903 2.538 10.890 1.00 50.12 274 ALA A C 1
ATOM 2159 O O . ALA A 1 274 ? 15.179 3.647 10.436 1.00 50.12 274 ALA A O 1
ATOM 2160 N N . LYS A 1 275 ? 15.863 1.670 11.252 1.00 48.41 275 LYS A N 1
ATOM 2161 C CA . LYS A 1 275 ? 17.279 2.060 11.175 1.00 48.41 275 LYS A CA 1
ATOM 2162 C C . LYS A 1 275 ? 17.778 2.187 9.745 1.00 48.41 275 LYS A C 1
ATOM 2164 O O . LYS A 1 275 ? 18.632 3.027 9.501 1.00 48.41 275 LYS A O 1
ATOM 2169 N N . LYS A 1 276 ? 17.266 1.407 8.783 1.00 54.47 276 LYS A N 1
ATOM 2170 C CA . LYS A 1 276 ? 17.690 1.532 7.375 1.00 54.47 276 LYS A CA 1
ATOM 2171 C C . LYS A 1 276 ? 16.996 2.668 6.626 1.00 54.47 276 LYS A C 1
ATOM 2173 O O . LYS A 1 276 ? 17.644 3.264 5.773 1.00 54.47 276 LYS A O 1
ATOM 2178 N N . CYS A 1 277 ? 15.739 2.982 6.928 1.00 59.31 277 CYS A N 1
ATOM 2179 C CA . CYS A 1 277 ? 15.011 4.074 6.285 1.00 59.31 277 CYS A CA 1
ATOM 2180 C C . CYS A 1 277 ? 15.387 5.424 6.894 1.00 59.31 277 CYS A C 1
ATOM 2182 O O . CYS A 1 277 ? 15.722 6.313 6.121 1.00 59.31 277 CYS A O 1
ATOM 2184 N N . LEU A 1 278 ? 15.479 5.569 8.222 1.00 58.12 278 LEU A N 1
ATOM 2185 C CA . LEU A 1 278 ? 15.977 6.811 8.833 1.00 58.12 278 LEU A CA 1
ATOM 2186 C C . LEU A 1 278 ? 17.404 7.118 8.376 1.00 58.12 278 LEU A C 1
ATOM 2188 O O . LEU A 1 278 ? 17.688 8.215 7.905 1.00 58.12 278 LEU A O 1
ATOM 2192 N N . TYR A 1 279 ? 18.279 6.107 8.381 1.00 52.69 279 TYR A N 1
ATOM 2193 C CA . TYR A 1 279 ? 19.656 6.267 7.917 1.00 52.69 279 TYR A CA 1
ATOM 2194 C C . TYR A 1 279 ? 19.772 6.552 6.404 1.00 52.69 279 TYR A C 1
ATOM 2196 O O . TYR A 1 279 ? 20.824 6.959 5.923 1.00 52.69 279 TYR A O 1
ATOM 2204 N N . ARG A 1 280 ? 18.735 6.313 5.591 1.00 55.44 280 ARG A N 1
ATOM 2205 C CA . ARG A 1 280 ? 18.852 6.447 4.124 1.00 55.44 280 ARG A CA 1
ATOM 2206 C C . ARG A 1 280 ? 17.960 7.484 3.473 1.00 55.44 280 ARG A C 1
ATOM 2208 O O . ARG A 1 280 ? 18.322 7.996 2.419 1.00 55.44 280 ARG A O 1
ATOM 2215 N N . THR A 1 281 ? 16.841 7.791 4.106 1.00 56.06 281 THR A N 1
ATOM 2216 C CA . THR A 1 281 ? 15.839 8.742 3.623 1.00 56.06 281 THR A CA 1
ATOM 2217 C C . THR A 1 281 ? 15.816 10.029 4.434 1.00 56.06 281 THR A C 1
ATOM 2219 O O . THR A 1 281 ? 15.157 10.964 4.011 1.00 56.06 281 THR A O 1
ATOM 2222 N N . GLY A 1 282 ? 16.490 10.074 5.591 1.00 53.69 282 GLY A N 1
ATOM 2223 C CA . GLY A 1 282 ? 16.399 11.188 6.537 1.00 53.69 282 GLY A CA 1
ATOM 2224 C C . GLY A 1 282 ? 15.045 11.310 7.236 1.00 53.69 282 GLY A C 1
ATOM 2225 O O . GLY A 1 282 ? 14.958 11.999 8.247 1.00 53.69 282 GLY A O 1
ATOM 2226 N N . GLU A 1 283 ? 14.009 10.602 6.768 1.00 57.28 283 GLU A N 1
ATOM 2227 C CA . GLU A 1 283 ? 12.751 10.474 7.494 1.00 57.28 283 GLU A CA 1
ATOM 2228 C C . GLU A 1 283 ? 12.801 9.317 8.476 1.00 57.28 283 GLU A C 1
ATOM 2230 O O . GLU A 1 283 ? 13.174 8.189 8.131 1.00 57.28 283 GLU A O 1
ATOM 2235 N N . GLU A 1 284 ? 12.254 9.553 9.661 1.00 65.44 284 GLU A N 1
ATOM 2236 C CA . GLU A 1 284 ? 11.803 8.454 10.495 1.00 65.44 284 GLU A CA 1
ATOM 2237 C C . GLU A 1 284 ? 10.839 7.558 9.704 1.00 65.44 284 GLU A C 1
ATOM 2239 O O . GLU A 1 284 ? 10.079 7.985 8.818 1.00 65.44 284 GLU A O 1
ATOM 2244 N N . TYR A 1 285 ? 10.893 6.262 10.006 1.00 72.75 285 TYR A N 1
ATOM 2245 C CA . TYR A 1 285 ? 9.835 5.370 9.558 1.00 72.75 285 TYR A CA 1
ATOM 2246 C C . TYR A 1 285 ? 8.489 5.896 10.071 1.00 72.75 285 TYR A C 1
ATOM 2248 O O . TYR A 1 285 ? 8.444 6.652 11.039 1.00 72.75 285 TYR A O 1
ATOM 2256 N N . ILE A 1 286 ? 7.396 5.557 9.386 1.00 80.31 286 ILE A N 1
ATOM 2257 C CA . ILE A 1 286 ? 6.084 6.124 9.709 1.00 80.31 286 ILE A CA 1
ATOM 2258 C C . ILE A 1 286 ? 5.757 5.907 11.194 1.00 80.31 286 ILE A C 1
ATOM 2260 O O . ILE A 1 286 ? 5.788 4.775 11.673 1.00 80.31 286 ILE A O 1
ATOM 2264 N N . THR A 1 287 ? 5.504 7.002 11.914 1.00 87.12 287 THR A N 1
ATOM 2265 C CA . THR A 1 287 ? 5.142 6.979 13.335 1.00 87.12 287 THR A CA 1
ATOM 2266 C C . THR A 1 287 ? 3.694 6.528 13.500 1.00 87.12 287 THR A C 1
ATOM 2268 O O . THR A 1 287 ? 2.906 6.604 12.553 1.00 87.12 287 THR A O 1
ATOM 2271 N N . GLU A 1 288 ? 3.325 6.084 14.704 1.00 90.62 288 GLU A N 1
ATOM 2272 C CA . GLU A 1 288 ? 1.940 5.699 14.998 1.00 90.62 288 GLU A CA 1
ATOM 2273 C C . GLU A 1 288 ? 0.973 6.858 14.719 1.00 90.62 288 GLU A C 1
ATOM 2275 O O . GLU A 1 288 ? -0.036 6.671 14.046 1.00 90.62 288 GLU A O 1
ATOM 2280 N N . GLU A 1 289 ? 1.322 8.068 15.160 1.00 91.94 289 GLU A N 1
ATOM 2281 C CA . GLU A 1 289 ? 0.533 9.286 14.951 1.00 91.94 289 GLU A CA 1
ATOM 2282 C C . GLU A 1 289 ? 0.311 9.579 13.461 1.00 91.94 289 GLU A C 1
ATOM 2284 O O . GLU A 1 289 ? -0.829 9.707 13.020 1.00 91.94 289 GLU A O 1
ATOM 2289 N N . LYS A 1 290 ? 1.376 9.576 12.646 1.00 90.38 290 LYS A N 1
ATOM 2290 C CA . LYS A 1 290 ? 1.256 9.810 11.197 1.00 90.38 290 LYS A CA 1
ATOM 2291 C C . LYS A 1 290 ? 0.463 8.711 10.494 1.00 90.38 290 LYS A C 1
ATOM 2293 O O . LYS A 1 290 ? -0.269 8.996 9.546 1.00 90.38 290 LYS A O 1
ATOM 2298 N N . MET A 1 291 ? 0.602 7.458 10.935 1.00 91.88 291 MET A N 1
ATOM 2299 C CA . MET A 1 291 ? -0.213 6.355 10.423 1.00 91.88 291 MET A CA 1
ATOM 2300 C C . MET A 1 291 ? -1.690 6.572 10.771 1.00 91.88 291 MET A C 1
ATOM 2302 O O . MET A 1 291 ? -2.550 6.363 9.916 1.00 91.88 291 MET A O 1
ATOM 2306 N N . ARG A 1 292 ? -1.981 7.022 11.998 1.00 94.75 292 ARG A N 1
ATOM 2307 C CA . ARG A 1 292 ? -3.337 7.295 12.484 1.00 94.75 292 ARG A CA 1
ATOM 2308 C C . ARG A 1 292 ? -3.981 8.431 11.705 1.00 94.75 292 ARG A C 1
ATOM 2310 O O .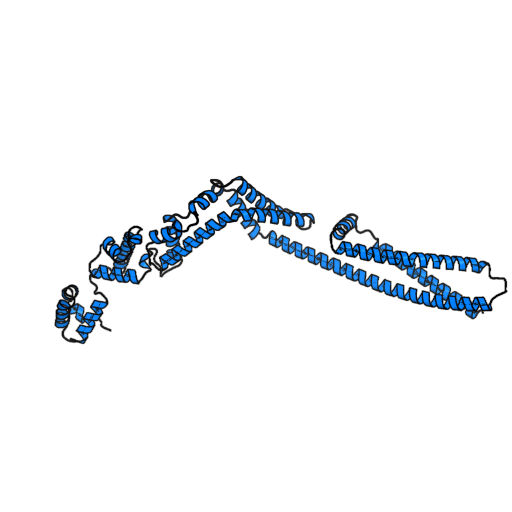 ARG A 1 292 ? -5.081 8.262 11.201 1.00 94.75 292 ARG A O 1
ATOM 2317 N N . GLU A 1 293 ? -3.275 9.541 11.511 1.00 93.62 293 GLU A N 1
ATOM 2318 C CA . GLU A 1 293 ? -3.749 10.653 10.681 1.00 93.62 293 GLU A CA 1
ATOM 2319 C C . GLU A 1 293 ? -4.030 10.233 9.235 1.00 93.62 293 GLU A C 1
ATOM 2321 O O . GLU A 1 293 ? -5.012 10.670 8.635 1.00 93.62 293 GLU A O 1
ATOM 2326 N N . ALA A 1 294 ? -3.148 9.420 8.645 1.00 90.88 294 ALA A N 1
ATOM 2327 C CA . ALA A 1 294 ? -3.323 8.932 7.283 1.00 90.88 294 ALA A CA 1
ATOM 2328 C C . ALA A 1 294 ? -4.528 7.986 7.175 1.00 90.88 294 ALA A C 1
ATOM 2330 O O . ALA A 1 294 ? -5.257 8.033 6.184 1.00 90.88 294 ALA A O 1
ATOM 2331 N N . TRP A 1 295 ? -4.753 7.155 8.195 1.00 94.19 295 TRP A N 1
ATOM 2332 C CA . TRP A 1 295 ? -5.932 6.303 8.306 1.00 94.19 295 TRP A CA 1
ATOM 2333 C C . TRP A 1 295 ? -7.216 7.130 8.431 1.00 94.19 295 TRP A C 1
ATOM 2335 O O . TRP A 1 295 ? -8.119 6.946 7.618 1.00 94.19 295 TRP A O 1
ATOM 2345 N N . THR A 1 296 ? -7.267 8.096 9.352 1.00 95.00 296 THR A N 1
ATOM 2346 C CA . THR A 1 296 ? -8.424 8.988 9.533 1.00 95.00 296 THR A CA 1
ATOM 2347 C C . THR A 1 296 ? -8.765 9.729 8.240 1.00 95.00 296 THR A C 1
ATOM 2349 O O . THR A 1 296 ? -9.898 9.650 7.771 1.00 95.00 296 THR A O 1
ATOM 2352 N N . ARG A 1 297 ? -7.769 10.344 7.585 1.00 93.19 297 ARG A N 1
ATOM 2353 C CA . ARG A 1 297 ? -7.961 11.011 6.284 1.00 93.19 297 ARG A CA 1
ATOM 2354 C C . ARG A 1 297 ? -8.472 10.064 5.202 1.00 93.19 297 ARG A C 1
ATOM 2356 O O . ARG A 1 297 ? -9.241 10.469 4.332 1.00 93.19 297 ARG A O 1
ATOM 2363 N N . TRP A 1 298 ? -8.019 8.809 5.210 1.00 92.12 298 TRP A N 1
ATOM 2364 C CA . TRP A 1 298 ? -8.483 7.822 4.241 1.00 92.12 298 TRP A CA 1
ATOM 2365 C C . TRP A 1 298 ? -9.958 7.473 4.456 1.00 92.12 298 TRP A C 1
ATOM 2367 O O . TRP A 1 298 ? -10.698 7.444 3.470 1.00 92.12 298 TRP A O 1
ATOM 2377 N N . VAL A 1 299 ? -10.372 7.255 5.709 1.00 94.25 299 VAL A N 1
ATOM 2378 C CA . VAL A 1 299 ? -11.766 6.972 6.082 1.00 94.25 299 VAL A CA 1
ATOM 2379 C C . VAL A 1 299 ? -12.677 8.130 5.668 1.00 94.25 299 VAL A C 1
ATOM 2381 O O . VAL A 1 299 ? -13.605 7.913 4.892 1.00 94.25 299 VAL A O 1
ATOM 2384 N N . GLU A 1 300 ? -12.342 9.363 6.063 1.00 92.88 300 GLU A N 1
ATOM 2385 C CA . GLU A 1 300 ? -13.113 10.577 5.743 1.00 92.88 300 GLU A CA 1
ATOM 2386 C C . GLU A 1 300 ? -13.325 10.786 4.234 1.00 92.88 300 GLU A C 1
ATOM 2388 O O . GLU A 1 300 ? -14.365 11.288 3.810 1.00 92.88 300 GLU A O 1
ATOM 2393 N N . GLY A 1 301 ? -12.338 10.412 3.412 1.00 87.50 301 GLY A N 1
ATOM 2394 C CA . GLY A 1 301 ? -12.375 10.640 1.968 1.00 87.50 301 GLY A CA 1
ATOM 2395 C C . GLY A 1 301 ? -12.932 9.492 1.122 1.00 87.50 301 GLY A C 1
ATOM 2396 O O . GLY A 1 301 ? -13.246 9.726 -0.043 1.00 87.50 301 GLY A O 1
ATOM 2397 N N . ASN A 1 302 ? -13.000 8.256 1.635 1.00 81.12 302 ASN A N 1
ATOM 2398 C CA . ASN A 1 302 ? -13.201 7.075 0.776 1.00 81.12 302 ASN A CA 1
ATOM 2399 C C . ASN A 1 302 ? -14.186 6.022 1.294 1.00 81.12 302 ASN A C 1
ATOM 2401 O O . ASN A 1 302 ? -14.539 5.136 0.514 1.00 81.12 302 ASN A O 1
ATOM 2405 N N . ALA A 1 303 ? -14.602 6.056 2.562 1.00 77.25 303 ALA A N 1
ATOM 2406 C CA . ALA A 1 303 ? -15.441 5.005 3.128 1.00 77.25 303 ALA A CA 1
ATOM 2407 C C . ALA A 1 303 ? -16.552 5.596 3.998 1.00 77.25 303 ALA A C 1
ATOM 2409 O O . ALA A 1 303 ? -16.292 6.207 5.026 1.00 77.25 303 ALA A O 1
ATOM 2410 N N . THR A 1 304 ? -17.805 5.410 3.581 1.00 84.81 304 THR A N 1
ATOM 2411 C CA . THR A 1 304 ? -18.979 5.880 4.338 1.00 84.81 304 THR A CA 1
ATOM 2412 C C . THR A 1 304 ? -19.396 4.917 5.449 1.00 84.81 304 THR A C 1
ATOM 2414 O O . THR A 1 304 ? -20.171 5.288 6.322 1.00 84.81 304 THR A O 1
ATOM 2417 N N . ASP A 1 305 ? -18.935 3.671 5.383 1.00 91.06 305 ASP A N 1
ATOM 2418 C CA . ASP A 1 305 ? -19.305 2.552 6.252 1.00 91.06 305 ASP A CA 1
ATOM 2419 C C . ASP A 1 305 ? -18.182 2.122 7.208 1.00 91.06 305 ASP A C 1
ATOM 2421 O O . ASP A 1 305 ? -18.352 1.172 7.968 1.00 91.06 305 ASP A O 1
ATOM 2425 N N . ILE A 1 306 ? -17.048 2.824 7.185 1.00 94.31 306 ILE A N 1
ATOM 2426 C CA . ILE A 1 306 ? -15.887 2.555 8.035 1.00 94.31 306 ILE A CA 1
ATOM 2427 C C . ILE A 1 306 ? -15.694 3.740 8.981 1.00 94.31 306 ILE A C 1
ATOM 2429 O O . ILE A 1 306 ? -15.808 4.893 8.581 1.00 94.31 306 ILE A O 1
ATOM 2433 N N . ASP A 1 307 ? -15.387 3.451 10.239 1.00 95.81 307 ASP A N 1
ATOM 2434 C CA . ASP A 1 307 ? -15.036 4.421 11.268 1.00 95.81 307 ASP A CA 1
ATOM 2435 C C . ASP A 1 307 ? -13.517 4.507 11.463 1.00 95.81 307 ASP A C 1
ATOM 2437 O O . ASP A 1 307 ? -12.785 3.521 11.311 1.00 95.81 307 ASP A O 1
ATOM 2441 N N . ALA A 1 308 ? -13.040 5.695 11.840 1.00 95.69 308 ALA A N 1
ATOM 2442 C CA . ALA A 1 308 ? -11.634 5.924 12.157 1.00 95.69 308 ALA A CA 1
ATOM 2443 C C . ALA A 1 308 ? -11.183 5.161 13.421 1.00 95.69 308 ALA A C 1
ATOM 2445 O O . ALA A 1 308 ? -10.004 4.827 13.551 1.00 95.69 308 ALA A O 1
ATOM 2446 N N . THR A 1 309 ? -12.104 4.838 14.327 1.00 96.62 309 THR A N 1
ATOM 2447 C CA . THR A 1 309 ? -11.882 3.948 15.470 1.00 96.62 309 THR A CA 1
ATOM 2448 C C . THR A 1 309 ? -11.959 2.502 14.997 1.00 96.62 309 THR A C 1
ATOM 2450 O O . THR A 1 309 ? -13.017 2.033 14.581 1.00 96.62 309 THR A O 1
ATOM 2453 N N . CYS A 1 310 ? -10.853 1.764 15.076 1.00 97.50 310 CYS A N 1
ATOM 2454 C CA . CYS A 1 310 ? -10.763 0.440 14.465 1.00 97.50 310 CYS A CA 1
ATOM 2455 C C . CYS A 1 310 ? -11.780 -0.535 15.073 1.00 97.50 310 CYS A C 1
ATOM 2457 O O . CYS A 1 310 ? -12.514 -1.184 14.330 1.00 97.50 310 CYS A O 1
ATOM 2459 N N . LEU A 1 311 ? -11.914 -0.580 16.404 1.00 97.75 311 LEU A N 1
ATOM 2460 C CA . LEU A 1 311 ? -12.860 -1.488 17.072 1.00 97.75 311 LEU A CA 1
ATOM 2461 C C . LEU A 1 311 ? -14.341 -1.242 16.724 1.00 97.75 311 LEU A C 1
ATOM 2463 O O . LEU A 1 311 ? -15.140 -2.174 16.810 1.00 97.75 311 LEU A O 1
ATOM 2467 N N . VAL A 1 312 ? -14.721 -0.033 16.293 1.00 97.19 312 VAL A N 1
ATOM 2468 C CA . VAL A 1 312 ? -16.101 0.275 15.863 1.00 97.19 312 VAL A CA 1
ATOM 2469 C C . VAL A 1 312 ? -16.479 -0.501 14.596 1.00 97.19 312 VAL A C 1
ATOM 2471 O O . VAL A 1 312 ? -17.648 -0.820 14.391 1.00 97.19 312 VAL A O 1
ATOM 2474 N N . ASN A 1 313 ? -15.496 -0.854 13.767 1.00 97.19 313 ASN A N 1
ATOM 2475 C CA . ASN A 1 313 ? -15.731 -1.570 12.513 1.00 97.19 313 ASN A CA 1
ATOM 2476 C C . ASN A 1 313 ? -16.063 -3.055 12.724 1.00 97.19 313 ASN A C 1
ATOM 2478 O O . ASN A 1 313 ? -16.585 -3.708 11.819 1.00 97.19 313 ASN A O 1
ATOM 2482 N N . ASN A 1 314 ? -15.813 -3.601 13.920 1.00 97.38 314 ASN A N 1
ATOM 2483 C CA . ASN A 1 314 ? -16.170 -4.975 14.246 1.00 97.38 314 ASN A CA 1
ATOM 2484 C C . ASN A 1 314 ? -17.553 -5.039 14.904 1.00 97.38 314 ASN A C 1
ATOM 2486 O O . ASN A 1 314 ? -17.726 -4.768 16.094 1.00 97.38 314 ASN A O 1
ATOM 2490 N N . LYS A 1 315 ? -18.543 -5.492 14.128 1.00 96.31 315 LYS A N 1
ATOM 2491 C CA . LYS A 1 315 ? -19.929 -5.630 14.588 1.00 96.31 315 LYS A CA 1
ATOM 2492 C C . LYS A 1 315 ? -20.073 -6.508 15.836 1.00 96.31 315 LYS A C 1
ATOM 2494 O O . LYS A 1 315 ? -20.862 -6.171 16.711 1.00 96.31 315 LYS A O 1
ATOM 2499 N N . LEU A 1 316 ? -19.320 -7.606 15.937 1.00 95.56 316 LEU A N 1
ATOM 2500 C CA . LEU A 1 316 ? -19.394 -8.500 17.096 1.00 95.56 316 LEU A CA 1
ATOM 2501 C C . LEU A 1 316 ? -18.936 -7.783 18.370 1.00 95.56 316 LEU A C 1
ATOM 2503 O O . LEU A 1 316 ? -19.608 -7.885 19.391 1.00 95.56 316 LEU A O 1
ATOM 2507 N N . ILE A 1 317 ? -17.833 -7.033 18.301 1.00 96.19 317 ILE A N 1
ATOM 2508 C CA . ILE A 1 317 ? -17.346 -6.240 19.436 1.00 96.19 317 ILE A CA 1
ATOM 2509 C C . ILE A 1 317 ? -18.377 -5.172 19.803 1.00 96.19 317 ILE A C 1
ATOM 2511 O O . ILE A 1 317 ? -18.740 -5.064 20.971 1.00 96.19 317 ILE A O 1
ATOM 2515 N N . VAL A 1 318 ? -18.902 -4.431 18.824 1.00 96.81 318 VAL A N 1
ATOM 2516 C CA . VAL A 1 318 ? -19.939 -3.410 19.057 1.00 96.81 318 VAL A CA 1
ATOM 2517 C C . VAL A 1 318 ? -21.178 -4.008 19.730 1.00 96.81 318 VAL A C 1
ATOM 2519 O O . VAL A 1 318 ? -21.677 -3.444 20.703 1.00 96.81 318 VAL A O 1
ATOM 2522 N N . ASP A 1 319 ? -21.664 -5.155 19.257 1.00 95.00 319 ASP A N 1
ATOM 2523 C CA . ASP A 1 319 ? -22.834 -5.828 19.826 1.00 95.00 319 ASP A CA 1
ATOM 2524 C C . ASP A 1 319 ? -22.561 -6.325 21.256 1.00 95.00 319 ASP A C 1
ATOM 2526 O O . ASP A 1 319 ? -23.399 -6.153 22.142 1.00 95.00 319 ASP A O 1
ATOM 2530 N N . GLN A 1 320 ? -21.361 -6.844 21.530 1.00 95.31 320 GLN A N 1
ATOM 2531 C CA . GLN A 1 320 ? -20.974 -7.229 22.887 1.00 95.31 320 GLN A CA 1
ATOM 2532 C C . GLN A 1 320 ? -20.838 -6.021 23.826 1.00 95.31 320 GLN A C 1
ATOM 2534 O O . GLN A 1 320 ? -21.263 -6.098 24.978 1.00 95.31 320 GLN A O 1
ATOM 2539 N N . VAL A 1 321 ? -20.296 -4.892 23.353 1.00 96.50 321 VAL A N 1
ATOM 2540 C CA . VAL A 1 321 ? -20.255 -3.645 24.134 1.00 96.50 321 VAL A CA 1
ATOM 2541 C C . VAL A 1 321 ? -21.677 -3.167 24.432 1.00 96.50 321 VAL A C 1
ATOM 2543 O O . VAL A 1 321 ? -21.964 -2.837 25.579 1.00 96.50 321 VAL A O 1
ATOM 2546 N N . LYS A 1 322 ? -22.602 -3.208 23.461 1.00 96.19 322 LYS A N 1
ATOM 2547 C CA . LYS A 1 322 ? -24.027 -2.907 23.704 1.00 96.19 322 LYS A CA 1
ATOM 2548 C C . LYS A 1 322 ? -24.607 -3.786 24.811 1.00 96.19 322 LYS A C 1
ATOM 2550 O O . LYS A 1 322 ? -25.309 -3.275 25.677 1.00 96.19 322 LYS A O 1
ATOM 2555 N N . ASP A 1 323 ? -24.296 -5.079 24.824 1.00 92.94 323 ASP A N 1
ATOM 2556 C CA . ASP A 1 323 ? -24.769 -5.989 25.871 1.00 92.94 323 ASP A CA 1
ATOM 2557 C C . ASP A 1 323 ? -24.193 -5.671 27.257 1.00 92.94 323 ASP A C 1
ATOM 2559 O O . ASP A 1 323 ? -24.905 -5.811 28.254 1.00 92.94 323 ASP A O 1
ATOM 2563 N N . PHE A 1 324 ? -22.944 -5.206 27.347 1.00 94.50 324 PHE A N 1
ATOM 2564 C CA . PHE A 1 324 ? -22.385 -4.703 28.606 1.00 94.50 324 PHE A CA 1
ATOM 2565 C C . PHE A 1 324 ? -23.077 -3.418 29.071 1.00 94.50 324 PHE A C 1
ATOM 2567 O O . PHE A 1 324 ? -23.482 -3.330 30.231 1.00 94.50 324 PHE A O 1
ATOM 2574 N N . LEU A 1 325 ? -23.317 -2.473 28.159 1.00 94.94 325 LEU A N 1
ATOM 2575 C CA . LEU A 1 325 ? -24.019 -1.226 28.473 1.00 94.94 325 LEU A CA 1
ATOM 2576 C C . LEU A 1 325 ? -25.454 -1.483 28.961 1.00 94.94 325 LEU A C 1
ATOM 2578 O O . LEU A 1 325 ? -25.881 -0.892 29.950 1.00 94.94 325 LEU A O 1
ATOM 2582 N N . ARG A 1 326 ? -26.180 -2.429 28.351 1.00 90.25 326 ARG A N 1
ATOM 2583 C CA . ARG A 1 326 ? -27.517 -2.872 28.810 1.00 90.25 326 ARG A CA 1
ATOM 2584 C C . ARG A 1 326 ? -27.499 -3.476 30.216 1.00 90.25 326 ARG A C 1
ATOM 2586 O O . ARG A 1 326 ? -28.463 -3.353 30.964 1.00 90.25 326 ARG A O 1
ATOM 2593 N N . LYS A 1 327 ? -26.383 -4.096 30.607 1.00 87.88 327 LYS A N 1
ATOM 2594 C CA . LYS A 1 327 ? -26.137 -4.597 31.972 1.00 87.88 327 LYS A CA 1
ATOM 2595 C C . LYS A 1 327 ? -25.629 -3.511 32.924 1.00 87.88 327 LYS A C 1
ATOM 2597 O O . LYS A 1 327 ? -25.255 -3.821 34.052 1.00 87.88 327 LYS A O 1
ATOM 2602 N N . LYS A 1 328 ? -25.629 -2.246 32.489 1.00 90.38 328 LYS A N 1
ATOM 2603 C CA . LYS A 1 328 ? -25.117 -1.080 33.226 1.00 90.38 328 LYS A CA 1
ATOM 2604 C C . LYS A 1 328 ? -23.620 -1.171 33.541 1.00 90.38 328 LYS A C 1
ATOM 2606 O O . LYS A 1 328 ? -23.128 -0.490 34.441 1.00 90.38 328 LYS A O 1
ATOM 2611 N N . GLU A 1 329 ? -22.882 -1.984 32.788 1.00 94.19 329 GLU A N 1
ATOM 2612 C CA . GLU A 1 329 ? -21.425 -2.013 32.828 1.00 94.19 329 GLU A CA 1
ATOM 2613 C C . GLU A 1 329 ? -20.888 -0.963 31.851 1.00 94.19 329 GLU A C 1
ATOM 2615 O O . GLU A 1 329 ? -20.883 -1.165 30.641 1.00 94.19 329 GLU A O 1
ATOM 2620 N N . ASN A 1 330 ? -20.469 0.182 32.394 1.00 93.94 330 ASN A N 1
ATOM 2621 C CA . ASN A 1 330 ? -20.045 1.357 31.624 1.00 93.94 330 ASN A CA 1
ATOM 2622 C C . ASN A 1 330 ? -18.531 1.619 31.664 1.00 93.94 330 ASN A C 1
ATOM 2624 O O . ASN A 1 330 ? -18.051 2.535 31.000 1.00 93.94 330 ASN A O 1
ATOM 2628 N N . ASP A 1 331 ? -17.785 0.866 32.472 1.00 97.44 331 ASP A N 1
ATOM 2629 C CA . ASP A 1 331 ? -16.349 1.074 32.637 1.00 97.44 331 ASP A CA 1
ATOM 2630 C C . ASP A 1 331 ? -15.577 0.456 31.464 1.00 97.44 331 ASP A C 1
ATOM 2632 O O . ASP A 1 331 ? -15.546 -0.766 31.292 1.00 97.44 331 ASP A O 1
ATOM 2636 N N . ALA A 1 332 ? -14.934 1.304 30.659 1.00 96.88 332 ALA A N 1
ATOM 2637 C CA . ALA A 1 332 ? -14.196 0.867 29.478 1.00 96.88 332 ALA A CA 1
ATOM 2638 C C . ALA A 1 332 ? -13.070 -0.125 29.812 1.00 96.88 332 ALA A C 1
ATOM 2640 O O . ALA A 1 332 ? -12.815 -1.037 29.026 1.00 96.88 332 ALA A O 1
ATOM 2641 N N . SER A 1 333 ? -12.430 -0.003 30.982 1.00 96.75 333 SER A N 1
ATOM 2642 C CA . SER A 1 333 ? -11.347 -0.907 31.392 1.00 96.75 333 SER A CA 1
ATOM 2643 C C . SER A 1 333 ? -11.879 -2.303 31.714 1.00 96.75 333 SER A C 1
ATOM 2645 O O . SER A 1 333 ? -11.291 -3.299 31.294 1.00 96.75 333 SER A O 1
ATOM 2647 N N . GLN A 1 334 ? -13.013 -2.397 32.412 1.00 96.50 334 GLN A N 1
ATOM 2648 C CA . GLN A 1 334 ? -13.679 -3.667 32.707 1.00 96.50 334 GLN A CA 1
ATOM 2649 C C . GLN A 1 334 ? -14.192 -4.347 31.438 1.00 96.50 334 GLN A C 1
ATOM 2651 O O . GLN A 1 334 ? -13.992 -5.551 31.270 1.00 96.50 334 GLN A O 1
ATOM 2656 N N . ILE A 1 335 ? -14.820 -3.588 30.535 1.00 96.38 335 ILE A N 1
ATOM 2657 C CA . ILE A 1 335 ? -15.317 -4.123 29.261 1.00 96.38 335 ILE A CA 1
ATOM 2658 C C . ILE A 1 335 ? -14.145 -4.605 28.399 1.00 96.38 335 ILE A C 1
ATOM 2660 O O . ILE A 1 335 ? -14.168 -5.738 27.916 1.00 96.38 335 ILE A O 1
ATOM 2664 N N . ALA A 1 336 ? -13.082 -3.803 28.269 1.00 95.25 336 ALA A N 1
ATOM 2665 C CA . ALA A 1 336 ? -11.863 -4.209 27.574 1.00 95.25 336 ALA A CA 1
ATOM 2666 C C . ALA A 1 336 ? -11.259 -5.482 28.191 1.00 95.25 336 ALA A C 1
ATOM 2668 O O . ALA A 1 336 ? -10.906 -6.395 27.451 1.00 95.25 336 ALA A O 1
ATOM 2669 N N . GLY A 1 337 ? -11.233 -5.586 29.525 1.00 95.88 337 GLY A N 1
ATOM 2670 C CA . GLY A 1 337 ? -10.794 -6.770 30.275 1.00 95.88 337 GLY A CA 1
ATOM 2671 C C . GLY A 1 337 ? -11.572 -8.054 29.980 1.00 95.88 337 GLY A C 1
ATOM 2672 O O . GLY A 1 337 ? -11.032 -9.148 30.122 1.00 95.88 337 GLY A O 1
ATOM 2673 N N . LYS A 1 338 ? -12.837 -7.938 29.562 1.00 95.75 338 LYS A N 1
ATOM 2674 C CA . LYS A 1 338 ? -13.691 -9.083 29.209 1.00 95.75 338 LYS A CA 1
ATOM 2675 C C . LYS A 1 338 ? -13.657 -9.417 27.717 1.00 95.75 338 LYS A C 1
ATOM 2677 O O . LYS A 1 338 ? -13.901 -10.567 27.359 1.00 95.75 338 LYS A O 1
ATOM 2682 N N . LEU A 1 339 ? -13.399 -8.429 26.859 1.00 94.31 339 LEU A N 1
ATOM 2683 C CA . LEU A 1 339 ? -13.493 -8.567 25.401 1.00 94.31 339 LEU A CA 1
ATOM 2684 C C . LEU A 1 339 ? -12.159 -8.782 24.700 1.00 94.31 339 LEU A C 1
ATOM 2686 O O . LEU A 1 339 ? -12.091 -9.462 23.675 1.00 94.31 339 LEU A O 1
ATOM 2690 N N . LEU A 1 340 ? -11.103 -8.169 25.216 1.00 93.75 340 LEU A N 1
ATOM 2691 C CA . LEU A 1 340 ? -9.808 -8.125 24.567 1.00 93.75 340 LEU A CA 1
ATOM 2692 C C . LEU A 1 340 ? -8.816 -8.995 25.336 1.00 93.75 340 LEU A C 1
ATOM 2694 O O . LEU A 1 340 ? -8.918 -9.196 26.541 1.00 93.75 340 LEU A O 1
ATOM 2698 N N . ARG A 1 341 ? -7.818 -9.513 24.622 1.00 91.38 341 ARG A N 1
ATOM 2699 C CA . ARG A 1 341 ? -6.659 -10.149 25.253 1.00 91.38 341 ARG A CA 1
ATOM 2700 C C . ARG A 1 341 ? -5.776 -9.086 25.915 1.00 91.38 341 ARG A C 1
ATOM 2702 O O . ARG A 1 341 ? -5.689 -7.967 25.405 1.00 91.38 341 ARG A O 1
ATOM 2709 N N . ASP A 1 342 ? -5.046 -9.460 26.963 1.00 87.38 342 ASP A N 1
ATOM 2710 C CA . ASP A 1 342 ? -4.155 -8.564 27.721 1.00 87.38 342 ASP A CA 1
ATOM 2711 C C . ASP A 1 342 ? -3.169 -7.775 26.843 1.00 87.38 342 ASP A C 1
ATOM 2713 O O . ASP A 1 342 ? -2.886 -6.605 27.109 1.00 87.38 342 ASP A O 1
ATOM 2717 N N . ASP A 1 343 ? -2.663 -8.381 25.764 1.00 85.75 343 ASP A N 1
ATOM 2718 C CA . ASP A 1 343 ? -1.744 -7.729 24.826 1.00 85.75 343 ASP A CA 1
ATOM 2719 C C . ASP A 1 343 ? -2.393 -6.564 24.062 1.00 85.75 343 ASP A C 1
ATOM 2721 O O . ASP A 1 343 ? -1.714 -5.594 23.730 1.00 85.75 343 ASP A O 1
ATOM 2725 N N . LYS A 1 344 ? -3.704 -6.635 23.817 1.00 91.62 344 LYS A N 1
ATOM 2726 C CA . LYS A 1 344 ? -4.491 -5.575 23.174 1.00 91.62 344 LYS A CA 1
ATOM 2727 C C . LYS A 1 344 ? -4.945 -4.513 24.175 1.00 91.62 344 LYS A C 1
ATOM 2729 O O . LYS A 1 344 ? -4.940 -3.333 23.840 1.00 91.62 344 LYS A O 1
ATOM 2734 N N . ILE A 1 345 ? -5.296 -4.914 25.402 1.00 87.94 345 ILE A N 1
ATOM 2735 C CA . ILE A 1 345 ? -5.720 -3.990 26.470 1.00 87.94 345 ILE A CA 1
ATOM 2736 C C . ILE A 1 345 ? -4.611 -2.980 26.762 1.00 87.94 345 ILE A C 1
ATOM 2738 O O . ILE A 1 345 ? -4.840 -1.777 26.699 1.00 87.94 345 ILE A O 1
ATOM 2742 N N . ASN A 1 346 ? -3.387 -3.470 26.978 1.00 87.19 346 ASN A N 1
ATOM 2743 C CA . ASN A 1 346 ? -2.222 -2.641 27.303 1.00 87.19 346 ASN A CA 1
ATOM 2744 C C . ASN A 1 346 ? -1.724 -1.765 26.132 1.00 87.19 346 ASN A C 1
ATOM 2746 O O . ASN A 1 346 ? -0.717 -1.074 26.269 1.00 87.19 346 ASN A O 1
ATOM 2750 N N . ARG A 1 347 ? -2.377 -1.825 24.965 1.00 89.56 347 ARG A N 1
ATOM 2751 C CA . ARG A 1 347 ? -1.978 -1.140 23.727 1.00 89.56 347 ARG A CA 1
ATOM 2752 C C . ARG A 1 347 ? -3.161 -0.415 23.086 1.00 89.56 347 ARG A C 1
ATOM 2754 O O . ARG A 1 347 ? -3.487 -0.646 21.922 1.00 89.56 347 ARG A O 1
ATOM 2761 N N . GLY A 1 348 ? -3.816 0.447 23.858 1.00 91.56 348 GLY A N 1
ATOM 2762 C CA . GLY A 1 348 ? -4.905 1.293 23.364 1.00 91.56 348 GLY A CA 1
ATOM 2763 C C . GLY A 1 348 ? -6.290 0.655 23.378 1.00 91.56 348 GLY A C 1
ATOM 2764 O O . GLY A 1 348 ? -7.234 1.230 22.838 1.00 91.56 348 GLY A O 1
ATOM 2765 N N . GLY A 1 349 ? -6.423 -0.564 23.914 1.00 94.44 349 GLY A N 1
ATOM 2766 C CA . GLY A 1 349 ? -7.698 -1.276 23.922 1.00 94.44 349 GLY A CA 1
ATOM 2767 C C . GLY A 1 349 ? -8.757 -0.569 24.764 1.00 94.44 349 GLY A C 1
ATOM 2768 O O . GLY A 1 349 ? -9.918 -0.541 24.371 1.00 94.44 349 GLY A O 1
ATOM 2769 N N . VAL A 1 350 ? -8.365 0.034 25.890 1.00 96.94 350 VAL A N 1
ATOM 2770 C CA . VAL A 1 350 ? -9.289 0.755 26.780 1.00 96.94 350 VAL A CA 1
ATOM 2771 C C . VAL A 1 350 ? -9.808 2.026 26.110 1.00 96.94 350 VAL A C 1
ATOM 2773 O O . VAL A 1 350 ? -11.008 2.285 26.129 1.00 96.94 350 VAL A O 1
ATOM 2776 N N . GLU A 1 351 ? -8.925 2.794 25.474 1.00 97.06 351 GLU A N 1
ATOM 2777 C CA . GLU A 1 351 ? -9.255 4.044 24.793 1.00 97.06 351 GLU A CA 1
ATOM 2778 C C . GLU A 1 351 ? -10.190 3.809 23.601 1.00 97.06 351 GLU A C 1
ATOM 2780 O O . GLU A 1 351 ? -11.167 4.539 23.433 1.00 97.06 351 GLU A O 1
ATOM 2785 N N . GLU A 1 352 ? -9.952 2.765 22.800 1.00 97.25 352 GLU A N 1
ATOM 2786 C CA . GLU A 1 352 ? -10.863 2.439 21.699 1.00 97.25 352 GLU A CA 1
ATOM 2787 C C . GLU A 1 352 ? -12.191 1.856 22.177 1.00 97.25 352 GLU A C 1
ATOM 2789 O O . GLU A 1 352 ? -13.223 2.195 21.605 1.00 97.25 352 GLU A O 1
ATOM 2794 N N . ILE A 1 353 ? -12.217 1.051 23.246 1.00 97.94 353 ILE A N 1
ATOM 2795 C CA . ILE A 1 353 ? -13.490 0.630 23.852 1.00 97.94 353 ILE A CA 1
ATOM 2796 C C . ILE A 1 353 ? -14.259 1.845 24.380 1.00 97.94 353 ILE A C 1
ATOM 2798 O O . ILE A 1 353 ? -15.469 1.925 24.181 1.00 97.94 353 ILE A O 1
ATOM 2802 N N . GLN A 1 354 ? -13.584 2.830 24.977 1.00 98.12 354 GLN A N 1
ATOM 2803 C CA . GLN A 1 354 ? -14.226 4.076 25.389 1.00 98.12 354 GLN A CA 1
ATOM 2804 C C . GLN A 1 354 ? -14.826 4.832 24.193 1.00 98.12 354 GLN A C 1
ATOM 2806 O O . GLN A 1 354 ? -15.950 5.322 24.295 1.00 98.12 354 GLN A O 1
ATOM 2811 N N . ALA A 1 355 ? -14.126 4.891 23.056 1.00 97.38 355 ALA A N 1
ATOM 2812 C CA . ALA A 1 355 ? -14.653 5.485 21.826 1.00 97.38 355 ALA A CA 1
ATOM 2813 C C . ALA A 1 355 ? -15.863 4.707 21.272 1.00 97.38 355 ALA A C 1
ATOM 2815 O O . ALA A 1 355 ? -16.861 5.322 20.894 1.00 97.38 355 ALA A O 1
ATOM 2816 N N . VAL A 1 356 ? -15.829 3.367 21.308 1.00 97.69 356 VAL A N 1
ATOM 2817 C CA . VAL A 1 356 ? -16.972 2.509 20.944 1.00 97.69 356 VAL A CA 1
ATOM 2818 C C . VAL A 1 356 ? -18.181 2.803 21.840 1.00 97.69 356 VAL A C 1
ATOM 2820 O O . VAL A 1 356 ? -19.284 2.992 21.330 1.00 97.69 356 VAL A O 1
ATOM 2823 N N . ILE A 1 357 ? -17.989 2.898 23.162 1.00 97.94 357 ILE A N 1
ATOM 2824 C CA . ILE A 1 357 ? -19.056 3.244 24.117 1.00 97.94 357 ILE A CA 1
ATOM 2825 C C . ILE A 1 357 ? -19.651 4.617 23.793 1.00 97.94 357 ILE A C 1
ATOM 2827 O O . ILE A 1 357 ? -20.874 4.747 23.737 1.00 97.94 357 ILE A O 1
ATOM 2831 N N . THR A 1 358 ? -18.805 5.630 23.582 1.00 97.94 358 THR A N 1
ATOM 2832 C CA . THR A 1 358 ? -19.244 6.992 23.249 1.00 97.94 358 THR A CA 1
ATOM 2833 C C . THR A 1 358 ? -20.108 6.985 21.995 1.00 97.94 358 THR A C 1
ATOM 2835 O O . THR A 1 358 ? -21.235 7.471 22.038 1.00 97.94 358 THR A O 1
ATOM 2838 N N . LYS A 1 359 ? -19.643 6.340 20.921 1.00 96.62 359 LYS A N 1
ATOM 2839 C CA . LYS A 1 359 ? -20.383 6.271 19.660 1.00 96.62 359 LYS A CA 1
ATOM 2840 C C . LYS A 1 359 ? -21.721 5.540 19.801 1.00 96.62 359 LYS A C 1
ATOM 2842 O O . LYS A 1 359 ? -22.741 6.029 19.326 1.00 96.62 359 LYS A O 1
ATOM 2847 N N . ILE A 1 360 ? -21.755 4.412 20.518 1.00 97.19 360 ILE A N 1
ATOM 2848 C CA . ILE A 1 360 ? -23.010 3.692 20.795 1.00 97.19 360 ILE A CA 1
ATOM 2849 C C . ILE A 1 360 ? -24.001 4.586 21.552 1.00 97.19 360 ILE A C 1
ATOM 2851 O O . ILE A 1 360 ? -25.192 4.553 21.252 1.00 97.19 360 ILE A O 1
ATOM 2855 N N . LYS A 1 361 ? -23.536 5.377 22.527 1.00 96.69 361 LYS A N 1
ATOM 2856 C CA . LYS A 1 361 ? -24.390 6.290 23.303 1.00 96.69 361 LYS A CA 1
ATOM 2857 C C . LYS A 1 361 ? -24.857 7.502 22.495 1.00 96.69 361 LYS A C 1
ATOM 2859 O O . LYS A 1 361 ? -25.959 7.982 22.732 1.00 96.69 361 LYS A O 1
ATOM 2864 N N . GLU A 1 362 ? -24.060 7.984 21.548 1.00 96.25 362 GLU A N 1
ATOM 2865 C CA . GLU A 1 362 ? -24.469 9.038 20.612 1.00 96.25 362 GLU A CA 1
ATOM 2866 C C . GLU A 1 362 ? -25.554 8.544 19.645 1.00 96.25 362 GLU A C 1
ATOM 2868 O O . GLU A 1 362 ? -26.547 9.236 19.426 1.00 96.25 362 GLU A O 1
ATOM 2873 N N . GLU A 1 363 ? -25.404 7.327 19.114 1.00 95.50 363 GLU A N 1
ATOM 2874 C CA . GLU A 1 363 ? -26.391 6.696 18.228 1.00 95.50 363 GLU A CA 1
ATOM 2875 C C . GLU A 1 363 ? -27.646 6.229 18.981 1.00 95.50 363 GLU A C 1
ATOM 2877 O O . GLU A 1 363 ? -28.750 6.239 18.433 1.00 95.50 363 GLU A O 1
ATOM 2882 N N . ASN A 1 364 ? -27.491 5.817 20.242 1.00 94.81 364 ASN A N 1
ATOM 2883 C CA . ASN A 1 364 ? -28.570 5.344 21.098 1.00 94.81 364 ASN A CA 1
ATOM 2884 C C . ASN A 1 364 ? -28.376 5.778 22.567 1.00 94.81 364 ASN A C 1
ATOM 2886 O O . ASN A 1 364 ? -27.868 5.006 23.391 1.00 94.81 364 ASN A O 1
ATOM 2890 N N . PRO A 1 365 ? -28.860 6.980 22.937 1.00 95.06 365 PRO A N 1
ATOM 2891 C CA . PRO A 1 365 ? -28.721 7.512 24.295 1.00 95.06 365 PRO A CA 1
ATOM 2892 C C . PRO A 1 365 ? -29.380 6.660 25.387 1.00 95.06 365 PRO A C 1
ATOM 2894 O O . PRO A 1 365 ? -29.011 6.763 26.554 1.00 95.06 365 PRO A O 1
ATOM 2897 N N . ASN A 1 366 ? -30.349 5.815 25.022 1.00 91.00 366 ASN A N 1
ATOM 2898 C CA . ASN A 1 366 ? -31.119 4.992 25.953 1.00 91.00 366 ASN A CA 1
ATOM 2899 C C . ASN A 1 366 ? -30.667 3.525 25.985 1.00 91.00 366 ASN A C 1
ATOM 2901 O O . ASN A 1 366 ? -31.368 2.705 26.577 1.00 91.00 366 ASN A O 1
ATOM 2905 N N . ILE A 1 367 ? -29.511 3.186 25.400 1.00 93.12 367 ILE A N 1
ATOM 2906 C CA . ILE A 1 367 ? -29.028 1.799 25.286 1.00 93.12 367 ILE A CA 1
ATOM 2907 C C . ILE A 1 367 ? -29.007 1.045 26.627 1.00 93.12 367 ILE A C 1
ATOM 2909 O O . ILE A 1 367 ? -29.322 -0.138 26.663 1.00 93.12 367 ILE A O 1
ATOM 2913 N N . GLU A 1 368 ? -28.710 1.722 27.739 1.00 89.19 368 GLU A N 1
ATOM 2914 C CA . GLU A 1 368 ? -28.663 1.121 29.085 1.00 89.19 368 GLU A CA 1
ATOM 2915 C C . GLU A 1 368 ? -30.042 0.682 29.610 1.00 89.19 368 GLU A C 1
ATOM 2917 O O . GLU A 1 368 ? -30.129 -0.139 30.521 1.00 89.19 368 GLU A O 1
ATOM 2922 N N . ASN A 1 369 ? -31.121 1.231 29.047 1.00 85.31 369 ASN A N 1
ATOM 2923 C CA . ASN A 1 369 ? -32.501 0.881 29.382 1.00 85.31 369 ASN A CA 1
ATOM 2924 C C . ASN A 1 369 ? -33.108 -0.111 28.379 1.00 85.31 369 ASN A C 1
ATOM 2926 O O . ASN A 1 369 ? -34.252 -0.537 28.548 1.00 85.31 369 ASN A O 1
ATOM 2930 N N . GLU A 1 370 ? -32.377 -0.472 27.323 1.00 87.19 370 GLU A N 1
ATOM 2931 C CA . GLU A 1 370 ? -32.845 -1.458 26.361 1.00 87.19 370 GLU A CA 1
ATOM 2932 C C . GLU A 1 370 ? -32.626 -2.884 26.860 1.00 87.19 370 GLU A C 1
ATOM 2934 O O . GLU A 1 370 ? -31.586 -3.238 27.409 1.00 87.19 370 GLU A O 1
ATOM 2939 N N . MET A 1 371 ? -33.593 -3.751 26.577 1.00 86.19 371 MET A N 1
ATOM 2940 C CA . MET A 1 371 ? -33.411 -5.188 26.752 1.00 86.19 371 MET A CA 1
ATOM 2941 C C . MET A 1 371 ? -32.421 -5.743 25.722 1.00 86.19 371 MET A C 1
ATOM 2943 O O . MET A 1 371 ? -32.417 -5.315 24.560 1.00 86.19 371 MET A O 1
ATOM 2947 N N . THR A 1 372 ? -31.635 -6.748 26.123 1.00 85.75 372 THR A N 1
ATOM 2948 C CA . THR A 1 372 ? -30.831 -7.529 25.172 1.00 85.75 372 THR A CA 1
ATOM 2949 C C . THR A 1 372 ? -31.747 -8.276 24.197 1.00 85.75 372 THR A C 1
ATOM 2951 O O . THR A 1 372 ? -32.927 -8.494 24.482 1.00 85.75 372 THR A O 1
ATOM 2954 N N . GLN A 1 373 ? -31.228 -8.695 23.039 1.00 84.06 373 GLN A N 1
ATOM 2955 C CA . GLN A 1 373 ? -32.048 -9.451 22.084 1.00 84.06 373 GLN A CA 1
ATOM 2956 C C . GLN A 1 373 ? -32.530 -10.784 22.678 1.00 84.06 373 GLN A C 1
ATOM 2958 O O . GLN A 1 373 ? -33.690 -11.139 22.514 1.00 84.06 373 GLN A O 1
ATOM 2963 N N . ALA A 1 374 ? -31.681 -11.478 23.440 1.00 87.38 374 ALA A N 1
ATOM 2964 C CA . ALA A 1 374 ? -32.057 -12.723 24.106 1.00 87.38 374 ALA A CA 1
ATOM 2965 C C . ALA A 1 374 ? -33.194 -12.516 25.121 1.00 87.38 374 ALA A C 1
ATOM 2967 O O . ALA A 1 374 ? -34.097 -13.351 25.221 1.00 87.38 374 ALA A O 1
ATOM 2968 N N . ASP A 1 375 ? -33.175 -11.389 25.836 1.00 89.81 375 ASP A N 1
ATOM 2969 C CA . ASP A 1 375 ? -34.241 -11.021 26.764 1.00 89.81 375 ASP A CA 1
ATOM 2970 C C . ASP A 1 375 ? -35.531 -10.664 26.025 1.00 89.81 375 ASP A C 1
ATOM 2972 O O . ASP A 1 375 ? -36.597 -11.132 26.420 1.00 89.81 375 ASP A O 1
ATOM 2976 N N . LYS A 1 376 ? -35.450 -9.922 24.910 1.00 90.38 376 LYS A N 1
ATOM 2977 C CA . LYS A 1 376 ? -36.606 -9.665 24.034 1.00 90.38 376 LYS A CA 1
ATOM 2978 C C . LYS A 1 376 ? -37.216 -10.972 23.529 1.00 90.38 376 LYS A C 1
ATOM 2980 O O . LYS A 1 376 ? -38.419 -11.167 23.674 1.00 90.38 376 LYS A O 1
ATOM 2985 N N . ASP A 1 377 ? -36.401 -11.899 23.030 1.00 93.25 377 ASP A N 1
ATOM 2986 C CA . ASP A 1 377 ? -36.855 -13.202 22.532 1.00 93.25 377 ASP A CA 1
ATOM 2987 C C . ASP A 1 377 ? -37.490 -14.055 23.642 1.00 93.25 377 ASP A C 1
ATOM 2989 O O . ASP A 1 377 ? -38.421 -14.829 23.400 1.00 93.25 377 ASP A O 1
ATOM 2993 N N . MET A 1 378 ? -36.983 -13.956 24.875 1.00 94.62 378 MET A N 1
ATOM 2994 C CA . MET A 1 378 ? -37.572 -14.627 26.035 1.00 94.62 378 MET A CA 1
ATOM 2995 C C . MET A 1 378 ? -38.923 -14.002 26.403 1.00 94.62 378 MET A C 1
ATOM 2997 O O . MET A 1 378 ? -39.911 -14.726 26.537 1.00 94.62 378 MET A O 1
ATOM 3001 N N . VAL A 1 379 ? -38.993 -12.670 26.503 1.00 93.62 379 VAL A N 1
ATOM 3002 C CA . VAL A 1 379 ? -40.238 -11.936 26.774 1.00 93.62 379 VAL A CA 1
ATOM 3003 C C . VAL A 1 379 ? -41.276 -12.238 25.698 1.00 93.62 379 VAL A C 1
ATOM 3005 O O . VAL A 1 379 ? -42.428 -12.494 26.031 1.00 93.62 379 VAL A O 1
ATOM 3008 N N . CYS A 1 380 ? -40.880 -12.307 24.428 1.00 96.00 380 CYS A N 1
ATOM 3009 C CA . CYS A 1 380 ? -41.769 -12.655 23.325 1.00 96.00 380 CYS A CA 1
ATOM 3010 C C . CYS A 1 380 ? -42.278 -14.097 23.394 1.00 96.00 380 CYS A C 1
ATOM 3012 O O . CYS A 1 380 ? -43.473 -14.338 23.219 1.00 96.00 380 CYS A O 1
ATOM 3014 N N . ARG A 1 381 ? -41.422 -15.067 23.739 1.00 95.81 381 ARG A N 1
ATOM 3015 C CA . ARG A 1 381 ? -41.858 -16.455 23.975 1.00 95.81 381 ARG A CA 1
ATOM 3016 C C . ARG A 1 381 ? -42.857 -16.564 25.126 1.00 95.81 381 ARG A C 1
ATOM 3018 O O . ARG A 1 381 ? -43.844 -17.295 25.019 1.00 95.81 381 ARG A O 1
ATOM 3025 N N . LEU A 1 382 ? -42.630 -15.821 26.207 1.00 95.69 382 LEU A N 1
ATOM 3026 C CA . LEU A 1 382 ? -43.564 -15.760 27.328 1.00 95.69 382 LEU A CA 1
ATOM 3027 C C . LEU A 1 382 ? -44.862 -15.047 26.948 1.00 95.69 382 LEU A C 1
ATOM 3029 O O . LEU A 1 382 ? -45.929 -15.548 27.282 1.00 95.69 382 LEU A O 1
ATOM 3033 N N . LYS A 1 383 ? -44.796 -13.941 26.202 1.00 95.44 383 LYS A N 1
ATOM 3034 C CA . LYS A 1 383 ? -45.969 -13.220 25.689 1.00 95.44 383 LYS A CA 1
ATOM 3035 C C . LYS A 1 383 ? -46.836 -14.126 24.817 1.00 95.44 383 LYS A C 1
ATOM 3037 O O . LYS A 1 383 ? -48.039 -14.169 25.015 1.00 95.44 383 LYS A O 1
ATOM 3042 N N . ASN A 1 384 ? -46.236 -14.942 23.952 1.00 94.75 384 ASN A N 1
ATOM 3043 C CA . ASN A 1 384 ? -46.970 -15.926 23.146 1.00 94.75 384 ASN A CA 1
ATOM 3044 C C . ASN A 1 384 ? -47.583 -17.061 23.984 1.00 94.75 384 ASN A C 1
ATOM 3046 O O . ASN A 1 384 ? -48.602 -17.630 23.602 1.00 94.75 384 ASN A O 1
ATOM 3050 N N . SER A 1 385 ? -46.982 -17.385 25.131 1.00 96.06 385 SER A N 1
ATOM 3051 C CA . SER A 1 385 ? -47.521 -18.373 26.078 1.00 96.06 385 SER A CA 1
ATOM 3052 C C . SER A 1 385 ? -48.628 -17.788 26.970 1.00 96.06 385 SER A C 1
ATOM 3054 O O . SER A 1 385 ? -49.480 -18.529 27.459 1.00 96.06 385 SER A O 1
ATOM 3056 N N . PHE A 1 386 ? -48.628 -16.465 27.165 1.00 95.44 386 PHE A N 1
ATOM 3057 C CA . PHE A 1 386 ? -49.539 -15.709 28.028 1.00 95.44 386 PHE A CA 1
ATOM 3058 C C . PHE A 1 386 ? -50.084 -14.451 27.309 1.00 95.44 386 PHE A C 1
ATOM 3060 O O . PHE A 1 386 ? -49.829 -13.332 27.765 1.00 95.44 386 PHE A O 1
ATOM 3067 N N . PRO A 1 387 ? -50.833 -14.602 26.197 1.00 89.75 387 PRO A N 1
ATOM 3068 C CA . PRO A 1 387 ? -51.139 -13.509 25.260 1.00 89.75 387 PRO A CA 1
ATOM 3069 C C . PRO A 1 387 ? -51.893 -12.328 25.881 1.00 89.75 387 PRO A C 1
ATOM 3071 O O . PRO A 1 387 ? -51.648 -11.186 25.503 1.00 89.75 387 PRO A O 1
ATOM 3074 N N . ASP A 1 388 ? -52.737 -12.587 26.882 1.00 93.12 388 ASP A N 1
ATOM 3075 C CA . ASP A 1 388 ? -53.562 -11.568 27.542 1.00 93.12 388 ASP A CA 1
ATOM 3076 C C . ASP A 1 388 ? -53.095 -11.249 28.974 1.00 93.12 388 ASP A C 1
ATOM 3078 O O . ASP A 1 388 ? -53.805 -10.591 29.736 1.00 93.12 388 ASP A O 1
ATOM 3082 N N . ASN A 1 389 ? -51.916 -11.736 29.384 1.00 95.62 389 ASN A N 1
ATOM 3083 C CA . ASN A 1 389 ? -51.447 -11.608 30.764 1.00 95.62 389 ASN A CA 1
ATOM 3084 C C . ASN A 1 389 ? -49.998 -11.117 30.855 1.00 95.62 389 ASN A C 1
ATOM 3086 O O . ASN A 1 389 ? -49.082 -11.841 31.252 1.00 95.62 389 ASN A O 1
ATOM 3090 N N . ALA A 1 390 ? -49.806 -9.834 30.544 1.00 95.62 390 ALA A N 1
ATOM 3091 C CA . ALA A 1 390 ? -48.517 -9.160 30.675 1.00 95.62 390 ALA A CA 1
ATOM 3092 C C . ALA A 1 390 ? -47.927 -9.259 32.094 1.00 95.62 390 ALA A C 1
ATOM 3094 O O . ALA A 1 390 ? -46.714 -9.391 32.237 1.00 95.62 390 ALA A O 1
ATOM 3095 N N . GLN A 1 391 ? -48.756 -9.259 33.147 1.00 96.62 391 GLN A N 1
ATOM 3096 C CA . GLN A 1 391 ? -48.265 -9.401 34.521 1.00 96.62 391 GLN A CA 1
ATOM 3097 C C . GLN A 1 391 ? -47.620 -10.774 34.750 1.00 96.62 391 GLN A C 1
ATOM 3099 O O . GLN A 1 391 ? -46.547 -10.855 35.339 1.00 96.62 391 GLN A O 1
ATOM 3104 N N . GLN A 1 392 ? -48.211 -11.843 34.210 1.00 96.69 392 GLN A N 1
ATOM 3105 C CA . GLN A 1 392 ? -47.646 -13.191 34.296 1.00 96.69 392 GLN A CA 1
ATOM 3106 C C . GLN A 1 392 ? -46.333 -13.332 33.512 1.00 96.69 392 GLN A C 1
ATOM 3108 O O . GLN A 1 392 ? -45.432 -14.042 33.962 1.00 96.69 392 GLN A O 1
ATOM 3113 N N . VAL A 1 393 ? -46.181 -12.623 32.387 1.00 95.94 393 VAL A N 1
ATOM 3114 C CA . VAL A 1 393 ? -44.897 -12.521 31.668 1.00 95.94 393 VAL A CA 1
ATOM 3115 C C . VAL A 1 393 ? -43.836 -11.857 32.548 1.00 95.94 393 VAL A C 1
ATOM 3117 O O . VAL A 1 393 ? -42.740 -12.399 32.689 1.00 95.94 393 VAL A O 1
ATOM 3120 N N . ILE A 1 394 ? -44.168 -10.725 33.179 1.00 96.00 394 ILE A N 1
ATOM 3121 C CA . ILE A 1 394 ? -43.266 -9.992 34.083 1.00 96.00 394 ILE A CA 1
ATOM 3122 C C . ILE A 1 394 ? -42.863 -10.869 35.268 1.00 96.00 394 ILE A C 1
ATOM 3124 O O . ILE A 1 394 ? -41.678 -10.987 35.570 1.00 96.00 394 ILE A O 1
ATOM 3128 N N . ASP A 1 395 ? -43.829 -11.510 35.924 1.00 96.50 395 ASP A N 1
ATOM 3129 C CA . ASP A 1 395 ? -43.579 -12.353 37.093 1.00 96.50 395 ASP A CA 1
ATOM 3130 C C . ASP A 1 395 ? -42.725 -13.574 36.726 1.00 96.50 395 ASP A C 1
ATOM 3132 O O . ASP A 1 395 ? -41.813 -13.936 37.468 1.00 96.50 395 ASP A O 1
ATOM 3136 N N . THR A 1 396 ? -42.939 -14.154 35.541 1.00 95.88 396 THR A N 1
ATOM 3137 C CA . THR A 1 396 ? -42.089 -15.239 35.034 1.00 95.88 396 THR A CA 1
ATOM 3138 C C . THR A 1 396 ? -40.681 -14.740 34.710 1.00 95.88 396 THR A C 1
ATOM 3140 O O . THR A 1 396 ? -39.707 -15.398 35.079 1.00 95.88 396 THR A O 1
ATOM 3143 N N . MET A 1 397 ? -40.529 -13.557 34.102 1.00 94.94 397 MET A N 1
ATOM 3144 C CA . MET A 1 397 ? -39.198 -12.981 33.888 1.00 94.94 397 MET A CA 1
ATOM 3145 C C . MET A 1 397 ? -38.492 -12.653 35.195 1.00 94.94 397 MET A C 1
ATOM 3147 O O . MET A 1 397 ? -37.299 -12.897 35.276 1.00 94.94 397 MET A O 1
ATOM 3151 N N . LYS A 1 398 ? -39.183 -12.202 36.247 1.00 95.12 398 LYS A N 1
ATOM 3152 C CA . LYS A 1 398 ? -38.556 -11.996 37.567 1.00 95.12 398 LYS A CA 1
ATOM 3153 C C . LYS A 1 398 ? -37.961 -13.277 38.150 1.00 95.12 398 LYS A C 1
ATOM 3155 O O . LYS A 1 398 ? -37.038 -13.199 38.953 1.00 95.12 398 LYS A O 1
ATOM 3160 N N . ILE A 1 399 ? -38.481 -14.439 37.759 1.00 94.44 399 ILE A N 1
ATOM 3161 C CA . ILE A 1 399 ? -37.958 -15.745 38.170 1.00 94.44 399 ILE A CA 1
ATOM 3162 C C . ILE A 1 399 ? -36.785 -16.162 37.273 1.00 94.44 399 ILE A C 1
ATOM 3164 O O . ILE A 1 399 ? -35.769 -16.635 37.776 1.00 94.44 399 ILE A O 1
ATOM 3168 N N . VAL A 1 400 ? -36.922 -16.007 35.952 1.00 93.06 400 VAL A N 1
ATOM 3169 C CA . VAL A 1 400 ? -35.958 -16.536 34.969 1.00 93.06 400 VAL A CA 1
ATOM 3170 C C . VAL A 1 400 ? -34.764 -15.599 34.745 1.00 93.06 400 VAL A C 1
ATOM 3172 O O . VAL A 1 400 ? -33.639 -16.065 34.584 1.00 93.06 400 VAL A O 1
ATOM 3175 N N . ASN A 1 401 ? -34.998 -14.289 34.746 1.00 90.38 401 ASN A N 1
ATOM 3176 C CA . ASN A 1 401 ? -33.988 -13.236 34.675 1.00 90.38 401 ASN A CA 1
ATOM 3177 C C . ASN A 1 401 ? -34.415 -12.059 35.586 1.00 90.38 401 ASN A C 1
ATOM 3179 O O . ASN A 1 401 ? -35.055 -11.114 35.110 1.00 90.38 401 ASN A O 1
ATOM 3183 N N . PRO A 1 402 ? -34.102 -12.122 36.897 1.00 89.12 402 PRO A N 1
ATOM 3184 C CA . PRO A 1 402 ? -34.582 -11.164 37.893 1.00 89.12 402 PRO A CA 1
ATOM 3185 C C . PRO A 1 402 ? -34.299 -9.701 37.547 1.00 89.12 402 PRO A C 1
ATOM 3187 O O . PRO A 1 402 ? -35.162 -8.852 37.766 1.00 89.12 402 PRO A O 1
ATOM 3190 N N . ASP A 1 403 ? -33.132 -9.418 36.964 1.00 83.75 403 ASP A N 1
ATOM 3191 C CA . ASP A 1 403 ? -32.708 -8.059 36.622 1.00 83.75 403 ASP A CA 1
ATOM 3192 C C . ASP A 1 403 ? -33.605 -7.444 35.542 1.00 83.75 403 ASP A C 1
ATOM 3194 O O . ASP A 1 403 ? -34.045 -6.302 35.665 1.00 83.75 403 ASP A O 1
ATOM 3198 N N . VAL A 1 404 ? -33.947 -8.225 34.515 1.00 85.81 404 VAL A N 1
ATOM 3199 C CA . VAL A 1 404 ? -34.856 -7.799 33.441 1.00 85.81 404 VAL A CA 1
ATOM 3200 C C . VAL A 1 404 ? -36.300 -7.789 33.927 1.00 85.81 404 VAL A C 1
ATOM 3202 O O . VAL A 1 404 ? -37.041 -6.840 33.689 1.00 85.81 404 VAL A O 1
ATOM 3205 N N . GLY A 1 405 ? -36.720 -8.816 34.667 1.00 85.88 405 GLY A N 1
ATOM 3206 C CA . GLY A 1 405 ? -38.066 -8.875 35.234 1.00 85.88 405 GLY A CA 1
ATOM 3207 C C . GLY A 1 405 ? -38.382 -7.702 36.168 1.00 85.88 405 GLY A C 1
ATOM 3208 O O . GLY A 1 405 ? -39.535 -7.282 36.257 1.00 85.88 405 GLY A O 1
ATOM 3209 N N . ALA A 1 406 ? -37.373 -7.155 36.851 1.00 86.44 406 ALA A N 1
ATOM 3210 C CA . ALA A 1 406 ? -37.518 -5.988 37.714 1.00 86.44 406 ALA A CA 1
ATOM 3211 C C . ALA A 1 406 ? -37.706 -4.669 36.942 1.00 86.44 406 ALA A C 1
ATOM 3213 O O . ALA A 1 406 ? -38.290 -3.737 37.496 1.00 86.44 406 ALA A O 1
ATOM 3214 N N . THR A 1 407 ? -37.237 -4.577 35.693 1.00 86.19 407 THR A N 1
ATOM 3215 C CA . THR A 1 407 ? -37.355 -3.366 34.860 1.00 86.19 407 THR A CA 1
ATOM 3216 C C . THR A 1 407 ? -38.566 -3.389 33.928 1.00 86.19 407 THR A C 1
ATOM 3218 O O . THR A 1 407 ? -38.996 -2.334 33.459 1.00 86.19 407 THR A O 1
ATOM 3221 N N . LEU A 1 408 ? -39.154 -4.563 33.679 1.00 89.31 408 LEU A N 1
ATOM 3222 C CA . LEU A 1 408 ? -40.340 -4.701 32.839 1.00 89.31 408 LEU A CA 1
ATOM 3223 C C . LEU A 1 408 ? -41.592 -4.086 33.480 1.00 89.31 408 LEU A C 1
ATOM 3225 O O . LEU A 1 408 ? -41.933 -4.344 34.635 1.00 89.31 408 LEU A O 1
ATOM 3229 N N . THR A 1 409 ? -42.341 -3.340 32.670 1.00 92.19 409 THR A N 1
ATOM 3230 C CA . THR A 1 409 ? -43.686 -2.851 32.992 1.00 92.19 409 THR A CA 1
ATOM 3231 C C . THR A 1 409 ? -44.715 -3.491 32.065 1.00 92.19 409 THR A C 1
ATOM 3233 O O . THR A 1 409 ? -44.381 -3.983 30.985 1.00 92.19 409 THR A O 1
ATOM 3236 N N . VAL A 1 410 ? -45.990 -3.463 32.466 1.00 94.38 410 VAL A N 1
ATOM 3237 C CA . VAL A 1 410 ? -47.102 -3.947 31.626 1.00 94.38 410 VAL A CA 1
ATOM 3238 C C . VAL A 1 410 ? -47.107 -3.237 30.270 1.00 94.38 410 VAL A C 1
ATOM 3240 O O . VAL A 1 410 ? -47.319 -3.869 29.239 1.00 94.38 410 VAL A O 1
ATOM 3243 N N . GLU A 1 411 ? -46.812 -1.938 30.264 1.00 93.44 411 GLU A N 1
ATOM 3244 C CA . GLU A 1 411 ? -46.718 -1.136 29.047 1.00 93.44 411 GLU A CA 1
ATOM 3245 C C . GLU A 1 411 ? -45.574 -1.599 28.134 1.00 93.44 411 GLU A C 1
ATOM 3247 O O . GLU A 1 411 ? -45.807 -1.807 26.946 1.00 93.44 411 GLU A O 1
ATOM 3252 N N . ILE A 1 412 ? -44.373 -1.844 28.678 1.00 90.31 412 ILE A N 1
ATOM 3253 C CA . ILE A 1 412 ? -43.231 -2.356 27.900 1.00 90.31 412 ILE A CA 1
ATOM 3254 C C . ILE A 1 412 ? -43.576 -3.707 27.268 1.00 90.31 412 ILE A C 1
ATOM 3256 O O . ILE A 1 412 ? -43.344 -3.899 26.078 1.00 90.31 412 ILE A O 1
ATOM 3260 N N . VAL A 1 413 ? -44.163 -4.632 28.034 1.00 93.25 413 VAL A N 1
ATOM 3261 C CA . VAL A 1 413 ? -44.520 -5.969 27.529 1.00 93.25 413 VAL A CA 1
ATOM 3262 C C . VAL A 1 413 ? -45.593 -5.887 26.440 1.00 93.25 413 VAL A C 1
ATOM 3264 O O . VAL A 1 413 ? -45.482 -6.553 25.407 1.00 93.25 413 VAL A O 1
ATOM 3267 N N . ASN A 1 414 ? -46.616 -5.051 26.626 1.00 94.06 414 ASN A N 1
ATOM 3268 C CA . ASN A 1 414 ? -47.684 -4.884 25.641 1.00 94.06 414 ASN A CA 1
ATOM 3269 C C . ASN A 1 414 ? -47.172 -4.239 24.348 1.00 94.06 414 ASN A C 1
ATOM 3271 O O . ASN A 1 414 ? -47.484 -4.739 23.265 1.00 94.06 414 ASN A O 1
ATOM 3275 N N . ASN A 1 415 ? -46.339 -3.204 24.466 1.00 92.06 415 ASN A N 1
ATOM 3276 C CA . ASN A 1 415 ? -45.799 -2.455 23.332 1.00 92.06 415 ASN A CA 1
ATOM 3277 C C . ASN A 1 415 ? -44.636 -3.168 22.624 1.00 92.06 415 ASN A C 1
ATOM 3279 O O . ASN A 1 415 ? -44.301 -2.799 21.499 1.00 92.06 415 ASN A O 1
ATOM 3283 N N . LEU A 1 416 ? -44.025 -4.185 23.244 1.00 91.75 416 LEU A N 1
ATOM 3284 C CA . LEU A 1 416 ? -42.985 -4.986 22.604 1.00 91.75 416 LEU A CA 1
ATOM 3285 C C . LEU A 1 416 ? -43.567 -5.733 21.394 1.00 91.75 416 LEU A C 1
ATOM 3287 O O . LEU A 1 416 ? -44.435 -6.601 21.544 1.00 91.75 416 LEU A O 1
ATOM 3291 N N . GLN A 1 417 ? -43.082 -5.394 20.201 1.00 91.56 417 GLN A N 1
ATOM 3292 C CA . GLN A 1 417 ? -43.366 -6.146 18.983 1.00 91.56 417 GLN A CA 1
ATOM 3293 C C . GLN A 1 417 ? -42.563 -7.448 19.001 1.00 91.56 417 GLN A C 1
ATOM 3295 O O . GLN A 1 417 ? -41.356 -7.435 19.237 1.00 91.56 417 GLN A O 1
ATOM 3300 N N . CYS A 1 418 ? -43.268 -8.557 18.802 1.00 91.19 418 CYS A N 1
ATOM 3301 C CA . CYS A 1 418 ? -42.712 -9.898 18.751 1.00 91.19 418 CYS A CA 1
ATOM 3302 C C . CYS A 1 418 ? -42.987 -10.440 17.356 1.00 91.19 418 CYS A C 1
ATOM 3304 O O . CYS A 1 418 ? -44.158 -10.596 17.003 1.00 91.19 418 CYS A O 1
ATOM 3306 N N . ASP A 1 419 ? -41.921 -10.639 16.587 1.00 79.19 419 ASP A N 1
ATOM 3307 C CA . ASP A 1 419 ? -41.984 -11.170 15.224 1.00 79.19 419 ASP A CA 1
ATOM 3308 C C . ASP A 1 419 ? -42.268 -12.680 15.191 1.00 79.19 419 ASP A C 1
ATOM 3310 O O . ASP A 1 419 ? -41.846 -13.399 16.134 1.00 79.19 419 ASP A O 1
#

Organism: Exaiptasia diaphana (NCBI:txid2652724)